Protein AF-A0A5R8WKL3-F1 (afdb_monomer)

Nearest PDB structures (foldseek):
  6grj-assembly1_B  TM=2.890E-01  e=9.545E-02  Aeromonas hydrophila
  7a0g-assembly1_DDD  TM=2.730E-01  e=3.845E-01  Serratia marcescens
  3qwe-assembly1_A-2  TM=2.988E-01  e=2.548E+00  Homo sapiens
  2efk-assembly1_A-2  TM=1.808E-01  e=1.798E+00  Homo sapiens
  2efl-assembly1_A-2  TM=2.366E-01  e=7.613E+00  Homo sapiens

Mean predicted aligned error: 14.7 Å

Foldseek 3Di:
DDDDDDDDPDCVVVVVVVVVVVVVVVVVVVVVVVVVVVVVVVVVVVVVVVVVVVVVVVLVLLQVLQVVLVVLLVVLVVVCCVPCVLLVVLLVVVLVVLVCVVVVNDDLVNQQVVLVVSCVVCVLDLVSLLSQLVSCVSVVNPVSNVVSLVVSCVNPVQLSLVLQLLSCLLVVVQVSSVVSLLVNLVPDDLAWDFLLVLLVLQCVLQFLHDLVSVVVVVVSLVVNVVVQVVVPPSLVVLLVVLLVVLLVQLVPPDFCCVVQVLLCVFFPCSVLQRSLLSSLQSLVVLLVLLCVLVVFQDDPPDDSSVSSSVSSSCSSVVDDPVSLVSVVSSQLSVLSNVVSSPSVSSVVVVVVVPPLSDRTHRNLSLLVCCQPVVVSSVHDSSSNLLSLQSCLVSSLVSLVVSLVVSVVSNDQWTWGDDPNDIDIDRALPCLVVSLVSLVVVLVVVLVVLLVPLDQPVVLLVQLVVLLVVLVVQCVVDDPSVVVSVVSNVVSVVSVVVSVVVSVVVSVVSVVVSVVSSVVRSVSSVSNSVSSNVSVVSSVVSSVSSVVSSVVSVPSHSVVSSQDHPVNVVVVD

Solvent-accessible surface area (backbone atoms only — not comparable to full-atom values): 30168 Å² total; per-residue (Å²): 137,82,89,79,85,83,79,80,81,74,58,65,66,54,53,54,50,52,51,50,50,52,51,52,49,51,50,50,56,50,49,52,57,47,50,56,49,51,51,52,50,51,50,52,52,48,54,48,49,51,51,53,48,51,52,49,53,53,50,52,52,16,51,53,41,22,56,51,21,55,52,47,33,53,53,49,52,50,48,47,47,70,78,45,41,64,55,61,51,52,41,50,46,56,55,49,50,60,52,34,58,76,73,65,76,65,51,73,65,58,45,48,54,58,24,54,49,39,39,69,78,37,74,81,48,42,64,29,32,43,46,34,19,51,40,24,52,76,69,68,35,61,70,59,17,55,55,23,42,54,51,11,44,71,62,32,46,64,64,47,36,53,51,46,22,53,50,28,45,70,70,66,37,56,67,62,15,48,52,36,44,55,52,48,63,73,71,60,44,60,70,54,33,49,68,66,55,52,59,50,49,35,39,46,48,67,22,76,46,59,73,70,54,46,52,54,49,53,54,50,49,54,52,42,51,53,57,46,59,70,46,79,70,43,60,60,53,51,38,47,51,51,45,52,50,49,53,52,52,19,68,68,46,75,75,56,43,86,81,32,52,56,40,52,74,28,25,79,52,32,70,50,47,43,51,34,47,27,49,29,48,37,32,57,54,52,39,53,51,53,48,53,29,62,74,58,47,76,82,82,84,66,57,68,63,58,54,48,51,51,50,50,47,45,66,58,64,50,76,53,81,86,48,43,67,59,50,51,54,35,50,52,26,50,36,16,44,74,47,63,13,36,53,66,63,27,48,50,60,48,59,79,45,66,73,74,79,49,70,52,34,31,54,65,58,50,34,48,41,30,55,77,39,23,81,84,58,71,39,53,41,33,31,23,36,49,30,47,22,73,41,31,67,59,52,53,52,29,49,51,50,51,52,52,50,43,62,72,66,33,64,74,51,51,38,37,51,56,99,88,45,76,50,74,40,69,59,38,87,58,48,69,62,52,53,52,53,50,51,54,50,50,51,53,51,48,53,56,57,58,67,67,60,74,75,59,56,70,37,48,51,51,17,51,54,33,32,54,51,11,53,54,34,44,73,69,54,68,86,46,29,63,54,9,55,50,30,37,53,51,14,51,51,40,35,48,54,36,49,53,50,50,54,49,51,53,48,51,52,49,52,51,51,50,52,51,47,51,51,53,52,52,50,49,52,49,28,35,52,46,41,36,50,51,53,51,52,42,52,60,36,47,57,36,46,56,57,35,51,53,55,48,73,71,45,44,60,68,76,70,66,73,70,31,64,69,52,56,62,73,74,104

Sequence (572 aa):
MSTHHISYADLSGIENKFSRLRQELNEVASDVNHIGREQSQMKSQLEQLIDDFAEFVDTDRKQKALQLAETRVGVLSQQLQTEFGYYAEIRRLAVGMLQGVDVGVLSDDTLRASTEEVMIKAPGYWLAPVLVTLAAWIRQDQTTMQRALAEALRRDDYKTTLFLVLVMRRLGRREASLQWLQRYFRHQDPRHLDREFVTLLEGIATGLFPPAARQLMQDHLSQWLNQLTEGGGFVEKQRRKWDEFMEATAGMVGPAAAAYPLLSEHATNWAELNLGYNRTHVHELLRQHFNNITSGAHDFSTSLKTQLDETLSRLVSNFDDEELPLRHEVHLNQLIVRNEGDKAAAQAQLAARDGLFDQQVDLLQLLTNALFDSELAGTTRVTQALALSVSQSWILEAHGTFTGRARQQAPAQAQLALDGWQGQSADGHNETALLDSQSSHYATIMQTELAKVAAPVGRFVGAGVLAAFGVWAAFNGGGLAMLGAVCIILAGVLGYTGWTAFTKTKQQVRDAVNERHRRAHEVLRGCLAELVDFRRDYSRRDAQAADLQQLLAHITPESFSSKTYETSRALA

Organism: NCBI:txid2025313

Secondary structure (DSSP, 8-state):
------PPP-THHHHHHHHHHHHHHHHHHHHHHHHHHHHHHHHHHHHHHHHHHHHHHHHHHHHHHHHHHHHHHHHHHHHHHHHHHHHHHHHHHHHHHHHHHHHT---HHHHHHHHHHHHHH-TT-SHHHHHHHHHHHHTT-HHHHHHHHHHHHHH-HHHHHHHHHHHHHHTT-HHHHHHHHHHHHHH-BTTBEETTHHHHHHHHHTT-S-HHHHHHHHHHHHHHHHHHHHSTTHHHHHHHHHHHHHHHHHHHS--GGGT-HHHHHHBTTHHHHHHHHHHHHHHHHHHHHHHHHHHT-----S-HHHHHHHHHHHHHHSPPTTTHHHHHHHHHHHHHHHTTT-HHHHHHHHHTTTTSS-SEE-HHHHHHHHHH-HHHHT--HHHHHHHHHHHHHHHHHHHHHHHHHHHHHS-SSEEEEETTEEEEESSSTTHHHHHHHHHHHHHHHHHHHHHHS---HHHHHHHHHHHHHHHHHHHT-STHHHHHHHHHHHHHHHHHHHHHHHHHHHHHHHHHHHHHHHHHHHHHHHHHHHHHHHHHHHHHHHHHHHHHHHHHHH--GGGGSS--HHHHTT--

Radius of gyration: 43.56 Å; Cα contacts (8 Å, |Δi|>4): 513; chains: 1; bounding box: 100×102×130 Å

Structure (mmCIF, N/CA/C/O backbone):
data_AF-A0A5R8WKL3-F1
#
_entry.id   AF-A0A5R8WKL3-F1
#
loop_
_atom_site.group_PDB
_atom_site.id
_atom_site.type_symbol
_atom_site.label_atom_id
_atom_site.label_alt_id
_atom_site.label_comp_id
_atom_site.label_asym_id
_atom_site.label_entity_id
_atom_site.label_seq_id
_atom_site.pdbx_PDB_ins_code
_atom_site.Cartn_x
_atom_site.Cartn_y
_atom_site.Cartn_z
_atom_site.occupancy
_atom_site.B_iso_or_equiv
_atom_site.auth_seq_id
_atom_site.auth_comp_id
_atom_site.auth_asym_id
_atom_site.auth_atom_id
_atom_site.pdbx_PDB_model_num
ATOM 1 N N . MET A 1 1 ? 50.623 73.199 -84.385 1.00 44.16 1 MET A N 1
ATOM 2 C CA . MET A 1 1 ? 50.303 73.730 -83.043 1.00 44.16 1 MET A CA 1
ATOM 3 C C . MET A 1 1 ? 49.036 73.059 -82.540 1.00 44.16 1 MET A C 1
ATOM 5 O O . MET A 1 1 ? 48.158 72.796 -83.347 1.00 44.16 1 MET A O 1
ATOM 9 N N . SER A 1 2 ? 48.992 72.812 -81.229 1.00 40.19 2 SER A N 1
ATOM 10 C CA . SER A 1 2 ? 47.984 72.082 -80.442 1.00 40.19 2 SER A CA 1
ATOM 11 C C . SER A 1 2 ? 48.082 70.550 -80.436 1.00 40.19 2 SER A C 1
ATOM 13 O O . SER A 1 2 ? 47.317 69.822 -81.060 1.00 40.19 2 SER A O 1
ATOM 15 N N . THR A 1 3 ? 49.073 70.084 -79.680 1.00 44.44 3 THR A N 1
ATOM 16 C CA . THR A 1 3 ? 49.049 68.856 -78.884 1.00 44.44 3 THR A CA 1
ATOM 17 C C . THR A 1 3 ? 47.972 68.961 -77.800 1.00 44.44 3 THR A C 1
ATOM 19 O O . THR A 1 3 ? 48.030 69.865 -76.972 1.00 44.44 3 THR A O 1
ATOM 22 N N . HIS A 1 4 ? 47.050 67.998 -77.733 1.00 41.75 4 HIS A N 1
ATOM 23 C CA . HIS A 1 4 ? 46.321 67.700 -76.500 1.00 41.75 4 HIS A CA 1
ATOM 24 C C . HIS A 1 4 ? 46.457 66.215 -76.162 1.00 41.75 4 HIS A C 1
ATOM 26 O O . HIS A 1 4 ? 46.106 65.334 -76.942 1.00 41.75 4 HIS A O 1
ATOM 32 N N . HIS A 1 5 ? 47.040 65.985 -74.986 1.00 43.28 5 HIS A N 1
ATOM 33 C CA . HIS A 1 5 ? 47.238 64.705 -74.326 1.00 43.28 5 HIS A CA 1
ATOM 34 C C . HIS A 1 5 ? 45.899 64.025 -74.013 1.00 43.28 5 HIS A C 1
ATOM 36 O O . HIS A 1 5 ? 45.017 64.640 -73.416 1.00 43.28 5 HIS A O 1
ATOM 42 N N . ILE A 1 6 ? 45.790 62.734 -74.327 1.00 42.84 6 ILE A N 1
ATOM 43 C CA . ILE A 1 6 ? 44.783 61.853 -73.732 1.00 42.84 6 ILE A CA 1
ATOM 44 C C . ILE A 1 6 ? 45.377 61.347 -72.412 1.00 42.84 6 ILE A C 1
ATOM 46 O O . ILE A 1 6 ? 46.384 60.640 -72.402 1.00 42.84 6 ILE A O 1
ATOM 50 N N . SER A 1 7 ? 44.789 61.786 -71.300 1.00 43.34 7 SER A N 1
ATOM 51 C CA . SER A 1 7 ? 45.107 61.337 -69.944 1.00 43.34 7 SER A CA 1
ATOM 52 C C . SER A 1 7 ? 44.708 59.866 -69.783 1.00 43.34 7 SER A C 1
ATOM 54 O O . SER A 1 7 ? 43.542 59.525 -69.985 1.00 43.34 7 SER A O 1
ATOM 56 N N . TYR A 1 8 ? 45.654 58.987 -69.442 1.00 48.50 8 TYR A N 1
ATOM 57 C CA . TYR A 1 8 ? 45.337 57.627 -69.004 1.00 48.50 8 TYR A CA 1
ATOM 58 C C . TYR A 1 8 ? 44.615 57.721 -67.656 1.00 48.50 8 TYR A C 1
ATOM 60 O O . TYR A 1 8 ? 45.155 58.265 -66.695 1.00 48.50 8 TYR A O 1
ATOM 68 N N . ALA A 1 9 ? 43.379 57.226 -67.596 1.00 51.75 9 ALA A N 1
ATOM 69 C CA . ALA A 1 9 ? 42.607 57.172 -66.364 1.00 51.75 9 ALA A CA 1
ATOM 70 C C . ALA A 1 9 ? 43.342 56.308 -65.322 1.00 51.75 9 ALA A C 1
ATOM 72 O O . ALA A 1 9 ? 43.640 55.139 -65.564 1.00 51.75 9 ALA A O 1
ATOM 73 N N . ASP A 1 10 ? 43.644 56.908 -64.174 1.00 55.19 10 ASP A N 1
ATOM 74 C CA . ASP A 1 10 ? 44.371 56.295 -63.068 1.00 55.19 10 ASP A CA 1
ATOM 75 C C . ASP A 1 10 ? 43.502 55.233 -62.361 1.00 55.19 10 ASP A C 1
ATOM 77 O O . ASP A 1 10 ? 42.650 55.530 -61.522 1.00 55.19 10 ASP A O 1
ATOM 81 N N . LEU A 1 11 ? 43.690 53.968 -62.750 1.00 56.16 11 LEU A N 1
ATOM 82 C CA . LEU A 1 11 ? 42.988 52.793 -62.214 1.00 56.16 11 LEU A CA 1
ATOM 83 C C . LEU A 1 11 ? 43.477 52.384 -60.811 1.00 56.16 11 LEU A C 1
ATOM 85 O O . LEU A 1 11 ? 42.796 51.614 -60.129 1.00 56.16 11 LEU A O 1
ATOM 89 N N . SER A 1 12 ? 44.596 52.944 -60.336 1.00 58.69 12 SER A N 1
ATOM 90 C CA . SER A 1 12 ? 45.161 52.645 -59.011 1.00 58.69 12 SER A CA 1
ATOM 91 C C . SER A 1 12 ? 44.246 53.106 -57.865 1.00 58.69 12 SER A C 1
ATOM 93 O O . SER A 1 12 ? 44.148 52.459 -56.820 1.00 58.69 12 SER A O 1
ATOM 95 N N . GLY A 1 13 ? 43.492 54.192 -58.075 1.00 63.03 13 GLY A N 1
ATOM 96 C CA . GLY A 1 13 ? 42.501 54.689 -57.121 1.00 63.03 13 GLY A CA 1
ATOM 97 C C . GLY A 1 13 ? 41.286 53.768 -56.967 1.00 63.03 13 GLY A C 1
ATOM 98 O O . GLY A 1 13 ? 40.692 53.717 -55.890 1.00 63.03 13 GLY A O 1
ATOM 99 N N . ILE A 1 14 ? 40.927 53.017 -58.013 1.00 58.91 14 ILE A N 1
ATOM 100 C CA . ILE A 1 14 ? 39.827 52.041 -57.980 1.00 58.91 14 ILE A CA 1
ATOM 101 C C . ILE A 1 14 ? 40.294 50.750 -57.309 1.00 58.91 14 ILE A C 1
ATOM 103 O O . ILE A 1 14 ? 39.580 50.226 -56.462 1.00 58.91 14 ILE A O 1
ATOM 107 N N . GLU A 1 15 ? 41.505 50.282 -57.603 1.00 64.38 15 GLU A N 1
ATOM 108 C CA . GLU A 1 15 ? 42.083 49.081 -56.990 1.00 64.38 15 GLU A CA 1
ATOM 109 C C . GLU A 1 15 ? 42.310 49.253 -55.481 1.00 64.38 15 GLU A C 1
ATOM 111 O O . GLU A 1 15 ? 41.952 48.382 -54.688 1.00 64.38 15 GLU A O 1
ATOM 116 N N . ASN A 1 16 ? 42.762 50.437 -55.056 1.00 67.56 16 ASN A N 1
ATOM 117 C CA . ASN A 1 16 ? 42.865 50.786 -53.640 1.00 67.56 16 ASN A CA 1
ATOM 118 C C . ASN A 1 16 ? 41.496 50.864 -52.946 1.00 67.56 16 ASN A C 1
ATOM 120 O O . ASN A 1 16 ? 41.375 50.460 -51.790 1.00 67.56 16 ASN A O 1
ATOM 124 N N . LYS A 1 17 ? 40.449 51.342 -53.633 1.00 71.25 17 LYS A N 1
ATOM 125 C CA . LYS A 1 17 ? 39.075 51.327 -53.101 1.00 71.25 17 LYS A CA 1
ATOM 126 C C . LYS A 1 17 ? 38.495 49.913 -53.046 1.00 71.25 17 LYS A C 1
ATOM 128 O O . LYS A 1 17 ? 37.813 49.599 -52.082 1.00 71.25 17 LYS A O 1
ATOM 133 N N . PHE A 1 18 ? 38.796 49.053 -54.020 1.00 69.19 18 PHE A N 1
ATOM 134 C CA . PHE A 1 18 ? 38.347 47.656 -54.062 1.00 69.19 18 PHE A CA 1
ATOM 135 C C . PHE A 1 18 ? 39.051 46.787 -53.010 1.00 69.19 18 PHE A C 1
ATOM 137 O O . PHE A 1 18 ? 38.436 45.907 -52.414 1.00 69.19 18 PHE A O 1
ATOM 144 N N . SER A 1 19 ? 40.333 47.061 -52.758 1.00 70.69 19 SER A N 1
ATOM 145 C CA . SER A 1 19 ? 41.117 46.479 -51.667 1.00 70.69 19 SER A CA 1
ATOM 146 C C . SER A 1 19 ? 40.539 46.861 -50.300 1.00 70.69 19 SER A C 1
ATOM 148 O O . SER A 1 19 ? 40.251 45.976 -49.496 1.00 70.69 19 SER A O 1
ATOM 150 N N . ARG A 1 20 ? 40.248 48.154 -50.079 1.00 72.06 20 ARG A N 1
ATOM 151 C CA . ARG A 1 20 ? 39.580 48.625 -48.852 1.00 72.06 20 ARG A CA 1
ATOM 152 C C . ARG A 1 20 ? 38.184 48.035 -48.687 1.00 72.06 20 ARG A C 1
ATOM 154 O O . ARG A 1 20 ? 37.882 47.537 -47.618 1.00 72.06 20 ARG A O 1
ATOM 161 N N . LEU A 1 21 ? 37.386 47.978 -49.754 1.00 70.50 21 LEU A N 1
ATOM 162 C CA . LEU A 1 21 ? 36.070 47.328 -49.738 1.00 70.50 21 LEU A CA 1
ATOM 163 C C . LEU A 1 21 ? 36.157 45.836 -49.411 1.00 70.50 21 LEU A C 1
ATOM 165 O O . LEU A 1 21 ? 35.306 45.324 -48.698 1.00 70.50 21 LEU A O 1
ATOM 169 N N . ARG A 1 22 ? 37.172 45.117 -49.906 1.00 70.25 22 ARG A N 1
ATOM 170 C CA . ARG A 1 22 ? 37.398 43.712 -49.528 1.00 70.25 22 ARG A CA 1
ATOM 171 C C . ARG A 1 22 ? 37.799 43.566 -48.068 1.00 70.25 22 ARG A C 1
ATOM 173 O O . ARG A 1 22 ? 37.386 42.602 -47.435 1.00 70.25 22 ARG A O 1
ATOM 180 N N . GLN A 1 23 ? 38.601 44.489 -47.550 1.00 76.38 23 GLN A N 1
ATOM 181 C CA . GLN A 1 23 ? 38.994 44.488 -46.149 1.00 76.38 23 GLN A CA 1
ATOM 182 C C . GLN A 1 23 ? 37.794 44.794 -45.241 1.00 76.38 23 GLN A C 1
ATOM 184 O O . GLN A 1 23 ? 37.519 44.008 -44.342 1.00 76.38 23 GLN A O 1
ATOM 189 N N . GLU A 1 24 ? 37.010 45.824 -45.563 1.00 73.75 24 GLU A N 1
ATOM 190 C CA . GLU A 1 24 ? 35.757 46.165 -44.877 1.00 73.75 24 GLU A CA 1
ATOM 191 C C . GLU A 1 24 ? 34.726 45.026 -44.976 1.00 73.75 24 GLU A C 1
ATOM 193 O O . GLU A 1 24 ? 34.079 44.695 -43.992 1.00 73.75 24 GLU A O 1
ATOM 198 N N . LEU A 1 25 ? 34.600 44.350 -46.126 1.00 69.94 25 LEU A N 1
ATOM 199 C CA . LEU A 1 25 ? 33.713 43.186 -46.273 1.00 69.94 25 LEU A CA 1
ATOM 200 C C . LEU A 1 25 ? 34.174 41.977 -45.452 1.00 69.94 25 LEU A C 1
ATOM 202 O O . LEU A 1 25 ? 33.335 41.239 -44.940 1.00 69.94 25 LEU A O 1
ATOM 206 N N . ASN A 1 26 ? 35.484 41.759 -45.319 1.00 73.25 26 ASN A N 1
ATOM 207 C CA . ASN A 1 26 ? 36.026 40.695 -44.474 1.00 73.25 26 ASN A CA 1
ATOM 208 C C . ASN A 1 26 ? 35.856 41.014 -42.980 1.00 73.25 26 ASN A C 1
ATOM 210 O O . ASN A 1 26 ? 35.572 40.107 -42.200 1.00 73.25 26 ASN A O 1
ATOM 214 N N . GLU A 1 27 ? 35.984 42.284 -42.593 1.00 75.88 27 GLU A N 1
ATOM 215 C CA . GLU A 1 27 ? 35.685 42.767 -41.239 1.00 75.88 27 GLU A CA 1
ATOM 216 C C . GLU A 1 27 ? 34.190 42.607 -40.927 1.00 75.88 27 GLU A C 1
ATOM 218 O O . GLU A 1 27 ? 33.845 41.959 -39.945 1.00 75.88 27 GLU A O 1
ATOM 223 N N . VAL A 1 28 ? 33.295 43.014 -41.833 1.00 72.50 28 VAL A N 1
ATOM 224 C CA . VAL A 1 28 ? 31.843 42.804 -41.693 1.00 72.50 28 VAL A CA 1
ATOM 225 C C . VAL A 1 28 ? 31.482 41.314 -41.632 1.00 72.50 28 VAL A C 1
ATOM 227 O O . VAL A 1 28 ? 30.642 40.917 -40.829 1.00 72.50 28 VAL A O 1
ATOM 230 N N . ALA A 1 29 ? 32.112 40.451 -42.435 1.00 67.19 29 ALA A N 1
ATOM 231 C CA . ALA A 1 29 ? 31.884 39.005 -42.365 1.00 67.19 29 ALA A CA 1
ATOM 232 C C . ALA A 1 29 ? 32.370 38.401 -41.033 1.00 67.19 29 ALA A C 1
ATOM 234 O O . ALA A 1 29 ? 31.755 37.469 -40.508 1.00 67.19 29 ALA A O 1
ATOM 235 N N . SER A 1 30 ? 33.460 38.928 -40.472 1.00 71.94 30 SER A N 1
ATOM 236 C CA . SER A 1 30 ? 33.944 38.563 -39.139 1.00 71.94 30 SER A CA 1
ATOM 237 C C . SER A 1 30 ? 32.972 39.020 -38.048 1.00 71.94 30 SER A C 1
ATOM 239 O O . SER A 1 30 ? 32.617 38.217 -37.182 1.00 71.94 30 SER A O 1
ATOM 241 N N . ASP A 1 31 ? 32.473 40.252 -38.134 1.00 75.12 31 ASP A N 1
ATOM 242 C CA . ASP A 1 31 ? 31.515 40.827 -37.187 1.00 75.12 31 ASP A CA 1
ATOM 243 C C . ASP A 1 31 ? 30.173 40.088 -37.220 1.00 75.12 31 ASP A C 1
ATOM 245 O O . ASP A 1 31 ? 29.624 39.757 -36.174 1.00 75.12 31 ASP A O 1
ATOM 249 N N . VAL A 1 32 ? 29.677 39.704 -38.401 1.00 77.69 32 VAL A N 1
ATOM 250 C CA . VAL A 1 32 ? 28.456 38.886 -38.537 1.00 77.69 32 VAL A CA 1
ATOM 251 C C . VAL A 1 32 ? 28.631 37.502 -37.899 1.00 77.69 32 VAL A C 1
ATOM 253 O O . VAL A 1 32 ? 27.734 37.022 -37.205 1.00 77.69 32 VAL A O 1
ATOM 256 N N . ASN A 1 33 ? 29.793 36.862 -38.065 1.00 73.75 33 ASN A N 1
ATOM 257 C CA . ASN A 1 33 ? 30.099 35.588 -37.403 1.00 73.75 33 ASN A CA 1
ATOM 258 C C . ASN A 1 33 ? 30.301 35.734 -35.885 1.00 73.75 33 ASN A C 1
ATOM 260 O O . ASN A 1 33 ? 30.135 34.766 -35.138 1.00 73.75 33 ASN A O 1
ATOM 264 N N . HIS A 1 34 ? 30.712 36.911 -35.416 1.00 79.69 34 HIS A N 1
ATOM 265 C CA . HIS A 1 34 ? 30.802 37.223 -33.994 1.00 79.69 34 HIS A CA 1
ATOM 266 C C . HIS A 1 34 ? 29.406 37.428 -33.395 1.00 79.69 34 HIS A C 1
ATOM 268 O O . HIS A 1 34 ? 29.074 36.743 -32.432 1.00 79.69 34 HIS A O 1
ATOM 274 N N . ILE A 1 35 ? 28.559 38.229 -34.047 1.00 78.81 35 ILE A N 1
ATOM 275 C CA . ILE A 1 35 ? 27.156 38.462 -33.674 1.00 78.81 35 ILE A CA 1
ATOM 276 C C . ILE A 1 35 ? 26.363 37.150 -33.666 1.00 78.81 35 ILE A C 1
ATOM 278 O O . ILE A 1 35 ? 25.615 36.894 -32.728 1.00 78.81 35 ILE A O 1
ATOM 282 N N . GLY A 1 36 ? 26.551 36.272 -34.658 1.00 78.69 36 GLY A N 1
ATOM 283 C CA . GLY A 1 36 ? 25.887 34.963 -34.681 1.00 78.69 36 GLY A CA 1
ATOM 284 C C . GLY A 1 36 ? 26.278 34.065 -33.498 1.00 78.69 36 GLY A C 1
ATOM 285 O O . GLY A 1 36 ? 25.437 33.350 -32.951 1.00 78.69 36 GLY A O 1
ATOM 286 N N . ARG A 1 37 ? 27.541 34.136 -33.051 1.00 79.50 37 ARG A N 1
ATOM 287 C CA . ARG A 1 37 ? 28.021 33.418 -31.858 1.00 79.50 37 ARG A CA 1
ATOM 288 C C . ARG A 1 37 ? 27.485 34.032 -30.567 1.00 79.50 37 ARG A C 1
ATOM 290 O O . ARG A 1 37 ? 27.014 33.285 -29.715 1.00 79.50 37 ARG A O 1
ATOM 297 N N . GLU A 1 38 ? 27.489 35.357 -30.445 1.00 83.69 38 GLU A N 1
ATOM 298 C CA . GLU A 1 38 ? 26.907 36.063 -29.296 1.00 83.69 38 GLU A CA 1
ATOM 299 C C . GLU A 1 38 ? 25.398 35.827 -29.182 1.00 83.69 38 GLU A C 1
ATOM 301 O O . GLU A 1 38 ? 24.897 35.579 -28.090 1.00 83.69 38 GLU A O 1
ATOM 306 N N . GLN A 1 39 ? 24.671 35.808 -30.302 1.00 82.12 39 GLN A N 1
ATOM 307 C CA . GLN A 1 39 ? 23.241 35.502 -30.329 1.00 82.12 39 GLN A CA 1
ATOM 308 C C . GLN A 1 39 ? 22.963 34.061 -29.880 1.00 82.12 39 GLN A C 1
ATOM 310 O O . GLN A 1 39 ? 22.042 33.827 -29.099 1.00 82.12 39 GLN A O 1
ATOM 315 N N . SER A 1 40 ? 23.761 33.089 -30.338 1.00 81.44 40 SER A N 1
ATOM 316 C CA . SER A 1 40 ? 23.637 31.696 -29.892 1.00 81.44 40 SER A CA 1
ATOM 317 C C . SER A 1 40 ? 23.958 31.543 -28.403 1.00 81.44 40 SER A C 1
ATOM 319 O O . SER A 1 40 ? 23.277 30.793 -27.705 1.00 81.44 40 SER A O 1
ATOM 321 N N . GLN A 1 41 ? 24.972 32.257 -27.910 1.00 88.62 41 GLN A N 1
ATOM 322 C CA . GLN A 1 41 ? 25.343 32.267 -26.498 1.00 88.62 41 GLN A CA 1
ATOM 323 C C . GLN A 1 41 ? 24.251 32.914 -25.640 1.00 88.62 41 GLN A C 1
ATOM 325 O O . GLN A 1 41 ? 23.872 32.353 -24.619 1.00 88.62 41 GLN A O 1
ATOM 330 N N . MET A 1 42 ? 23.688 34.038 -26.083 1.00 84.25 42 MET A N 1
ATOM 331 C CA . MET A 1 42 ? 22.580 34.715 -25.411 1.00 84.25 42 MET A CA 1
ATOM 332 C C . MET A 1 42 ? 21.324 33.842 -25.378 1.00 84.25 42 MET A C 1
ATOM 334 O O . MET A 1 42 ? 20.651 33.792 -24.354 1.00 84.25 42 MET A O 1
ATOM 338 N N . LYS A 1 43 ? 21.023 33.110 -26.461 1.00 85.12 43 LYS A N 1
ATOM 339 C CA . LYS A 1 43 ? 19.910 32.151 -26.483 1.00 85.12 43 LYS A CA 1
ATOM 340 C C . LYS A 1 43 ? 20.115 31.039 -25.455 1.00 85.12 43 LYS A C 1
ATOM 342 O O . LYS A 1 43 ? 19.201 30.762 -24.692 1.00 85.12 43 LYS A O 1
ATOM 347 N N . SER A 1 44 ? 21.314 30.459 -25.400 1.00 90.44 44 SER A N 1
ATOM 348 C CA . SER A 1 44 ? 21.651 29.424 -24.417 1.00 90.44 44 SER A CA 1
ATOM 349 C C . SER A 1 44 ? 21.602 29.952 -22.979 1.00 90.44 44 SER A C 1
ATOM 351 O O . SER A 1 44 ? 21.080 29.272 -22.104 1.00 90.44 44 SER A O 1
ATOM 353 N N . GLN A 1 45 ? 22.080 31.175 -22.733 1.00 89.94 45 GLN A N 1
ATOM 354 C CA . GLN A 1 45 ? 21.988 31.827 -21.422 1.00 89.94 45 GLN A CA 1
ATOM 355 C C . GLN A 1 45 ? 20.542 32.143 -21.030 1.00 89.94 45 GLN A C 1
ATOM 357 O O . GLN A 1 45 ? 20.203 32.071 -19.855 1.00 89.94 45 GLN A O 1
ATOM 362 N N . LEU A 1 46 ? 19.687 32.492 -21.995 1.00 87.31 46 LEU A N 1
ATOM 363 C CA . LEU A 1 46 ? 18.268 32.731 -21.754 1.00 87.31 46 LEU A CA 1
ATOM 364 C C . LEU A 1 46 ? 17.521 31.426 -21.459 1.00 87.31 46 LEU A C 1
ATOM 366 O O . LEU A 1 46 ? 16.701 31.410 -20.552 1.00 87.31 46 LEU A O 1
ATOM 370 N N . GLU A 1 47 ? 17.815 30.349 -22.191 1.00 90.94 47 GLU A N 1
ATOM 371 C CA . GLU A 1 47 ? 17.294 29.004 -21.905 1.00 90.94 47 GLU A CA 1
ATOM 372 C C . GLU A 1 47 ? 17.705 28.563 -20.492 1.00 90.94 47 GLU A C 1
ATOM 374 O O . GLU A 1 47 ? 16.843 28.211 -19.695 1.00 90.94 47 GLU A O 1
ATOM 379 N N . GLN A 1 48 ? 18.981 28.730 -20.132 1.00 92.94 48 GLN A N 1
ATOM 380 C CA . GLN A 1 48 ? 19.468 28.436 -18.783 1.00 92.94 48 GLN A CA 1
ATOM 381 C C . GLN A 1 48 ? 18.794 29.306 -17.709 1.00 92.94 48 GLN A C 1
ATOM 383 O O . GLN A 1 48 ? 18.402 28.799 -16.668 1.00 92.94 48 GLN A O 1
ATOM 388 N N . LEU A 1 49 ? 18.604 30.606 -17.958 1.00 93.31 49 LEU A N 1
ATOM 389 C CA . LEU A 1 49 ? 17.918 31.493 -17.014 1.00 93.31 49 LEU A CA 1
ATOM 390 C C . LEU A 1 49 ? 16.442 31.110 -16.826 1.00 93.31 49 LEU A C 1
ATOM 392 O O . LEU A 1 49 ? 15.906 31.273 -15.731 1.00 93.31 49 LEU A O 1
ATOM 396 N N . ILE A 1 50 ? 15.773 30.644 -17.885 1.00 90.50 50 ILE A N 1
ATOM 397 C CA . ILE A 1 50 ? 14.396 30.143 -17.805 1.00 90.50 50 ILE A CA 1
ATOM 398 C C . ILE A 1 50 ? 14.348 28.897 -16.917 1.00 90.50 50 ILE A C 1
ATOM 400 O O . ILE A 1 50 ? 13.470 28.823 -16.056 1.00 90.50 50 ILE A O 1
ATOM 404 N N . ASP A 1 51 ? 15.29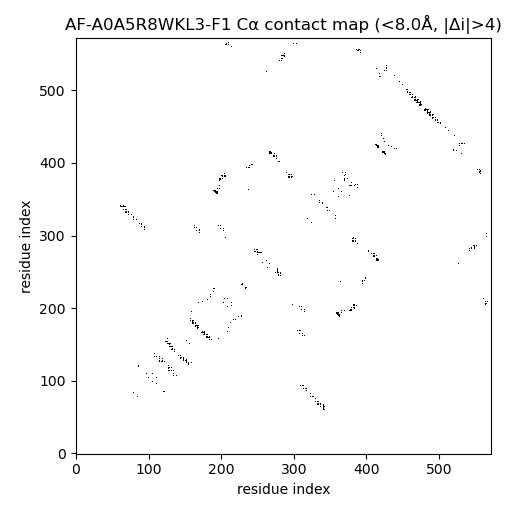5 27.974 -17.088 1.00 91.56 51 ASP A N 1
ATOM 405 C CA . ASP A 1 51 ? 15.395 26.758 -16.277 1.00 91.56 51 ASP A CA 1
ATOM 406 C C . ASP A 1 51 ? 15.703 27.091 -14.804 1.00 91.56 51 ASP A C 1
ATOM 408 O O . ASP A 1 51 ? 14.961 26.670 -13.915 1.00 91.56 51 ASP A O 1
ATOM 412 N N . ASP A 1 52 ? 16.701 27.944 -14.544 1.00 91.50 52 ASP A N 1
ATOM 413 C CA . ASP A 1 52 ? 17.072 28.402 -13.195 1.00 91.50 52 ASP A CA 1
ATOM 414 C C . ASP A 1 52 ? 15.903 29.129 -12.504 1.00 91.50 52 ASP A C 1
ATOM 416 O O . ASP A 1 52 ? 15.649 28.959 -11.308 1.00 91.50 52 ASP A O 1
ATOM 420 N N . PHE A 1 53 ? 15.156 29.954 -13.247 1.00 92.19 53 PHE A N 1
ATOM 421 C CA . PHE A 1 53 ? 13.985 30.647 -12.714 1.00 92.19 53 PHE A CA 1
ATOM 422 C C . PHE A 1 53 ? 12.834 29.679 -12.423 1.00 92.19 53 PHE A C 1
ATOM 424 O O . PHE A 1 53 ? 12.162 29.828 -11.402 1.00 92.19 53 PHE A O 1
ATOM 431 N N . ALA A 1 54 ? 12.603 28.684 -13.283 1.00 90.25 54 ALA A N 1
ATOM 432 C CA . ALA A 1 54 ? 11.600 27.651 -13.045 1.00 90.25 54 ALA A CA 1
ATOM 433 C C . ALA A 1 54 ? 11.931 26.831 -11.786 1.00 90.25 54 ALA A C 1
ATOM 435 O O . ALA A 1 54 ? 11.045 26.615 -10.955 1.00 90.25 54 ALA A O 1
ATOM 436 N N . GLU A 1 55 ? 13.200 26.457 -11.599 1.00 93.06 55 GLU A N 1
ATOM 437 C CA . GLU A 1 55 ? 13.686 25.767 -10.398 1.00 93.06 55 GLU A CA 1
ATOM 438 C C . GLU A 1 55 ? 13.556 26.639 -9.140 1.00 93.06 55 GLU A C 1
ATOM 440 O O . GLU A 1 55 ? 13.073 26.176 -8.100 1.00 93.06 55 GLU A O 1
ATOM 445 N N . PHE A 1 56 ? 13.913 27.925 -9.228 1.00 93.69 56 PHE A N 1
ATOM 446 C CA . PHE A 1 56 ? 13.747 28.871 -8.124 1.00 93.69 56 PHE A CA 1
ATOM 447 C C . PHE A 1 56 ? 12.276 29.028 -7.718 1.00 93.69 56 PHE A C 1
ATOM 449 O O . PHE A 1 56 ? 11.957 28.985 -6.529 1.00 93.69 56 PHE A O 1
ATOM 456 N N . VAL A 1 57 ? 11.367 29.186 -8.688 1.00 93.75 57 VAL A N 1
ATOM 457 C CA . VAL A 1 57 ? 9.925 29.316 -8.428 1.00 93.75 57 VAL A CA 1
ATOM 458 C C . VAL A 1 57 ? 9.358 28.044 -7.793 1.00 93.75 57 VAL A C 1
ATOM 460 O O . VAL A 1 57 ? 8.552 28.145 -6.864 1.00 93.75 57 VAL A O 1
ATOM 463 N N . ASP A 1 58 ? 9.770 26.858 -8.251 1.00 90.94 58 ASP A N 1
ATOM 464 C CA . ASP A 1 58 ? 9.346 25.588 -7.650 1.00 90.94 58 ASP A CA 1
ATOM 465 C C . ASP A 1 58 ? 9.859 25.448 -6.207 1.00 90.94 58 ASP A C 1
ATOM 467 O O . ASP A 1 58 ? 9.088 25.132 -5.294 1.00 90.94 58 ASP A O 1
ATOM 471 N N . THR A 1 59 ? 11.127 25.791 -5.971 1.00 91.88 59 THR A N 1
ATOM 472 C CA . THR A 1 59 ? 11.751 25.748 -4.642 1.00 91.88 59 THR A CA 1
ATOM 473 C C . THR A 1 59 ? 11.101 26.733 -3.669 1.00 91.88 59 THR A C 1
ATOM 475 O O . THR A 1 59 ? 10.728 26.343 -2.563 1.00 91.88 59 THR A O 1
ATOM 478 N N . ASP A 1 60 ? 10.892 27.993 -4.066 1.00 92.62 60 ASP A N 1
ATOM 479 C CA . ASP A 1 60 ? 10.212 29.005 -3.240 1.00 92.62 60 ASP A CA 1
ATOM 480 C C . ASP A 1 60 ? 8.768 28.587 -2.924 1.00 92.62 60 ASP A C 1
ATOM 482 O O . ASP A 1 60 ? 8.307 28.699 -1.781 1.00 92.62 60 ASP A O 1
ATOM 486 N N . ARG A 1 61 ? 8.054 28.023 -3.907 1.00 93.44 61 ARG A N 1
ATOM 487 C CA . ARG A 1 61 ? 6.703 27.488 -3.704 1.00 93.44 61 ARG A CA 1
ATOM 488 C C . ARG A 1 61 ? 6.694 26.350 -2.682 1.00 93.44 61 ARG A C 1
ATOM 490 O O . ARG A 1 61 ? 5.818 26.351 -1.809 1.00 93.44 61 ARG A O 1
ATOM 497 N N . LYS A 1 62 ? 7.631 25.400 -2.774 1.00 93.19 62 LYS A N 1
ATOM 498 C CA . LYS A 1 62 ? 7.782 24.283 -1.826 1.00 93.19 62 LYS A CA 1
ATOM 499 C C . LYS A 1 62 ? 8.155 24.782 -0.429 1.00 93.19 62 LYS A C 1
ATOM 501 O O . LYS A 1 62 ? 7.479 24.440 0.536 1.00 93.19 62 LYS A O 1
ATOM 506 N N . GLN A 1 63 ? 9.115 25.695 -0.303 1.00 93.81 63 GLN A N 1
ATOM 507 C CA . GLN A 1 63 ? 9.498 26.273 0.992 1.00 93.81 63 GLN A CA 1
ATOM 508 C C . GLN A 1 63 ? 8.345 27.024 1.674 1.00 93.81 63 GLN A C 1
ATOM 510 O O . GLN A 1 63 ? 8.090 26.827 2.863 1.00 93.81 63 GLN A O 1
ATOM 515 N N . LYS A 1 64 ? 7.581 27.837 0.931 1.00 94.38 64 LYS A N 1
ATOM 516 C CA . LYS A 1 64 ? 6.376 28.499 1.465 1.00 94.38 64 LYS A CA 1
ATOM 517 C C . LYS A 1 64 ? 5.306 27.495 1.882 1.00 94.38 64 LYS A C 1
ATOM 519 O O . LYS A 1 64 ? 4.632 27.689 2.894 1.00 94.38 64 LYS A O 1
ATOM 524 N N . ALA A 1 65 ? 5.129 26.426 1.104 1.00 92.38 65 ALA A N 1
ATOM 525 C CA . ALA A 1 65 ? 4.212 25.345 1.440 1.00 92.38 65 ALA A CA 1
ATOM 526 C C . ALA A 1 65 ? 4.616 24.633 2.736 1.00 92.38 65 ALA A C 1
ATOM 528 O O . ALA A 1 65 ? 3.745 24.394 3.570 1.00 92.38 65 ALA A O 1
ATOM 529 N N . LEU A 1 66 ? 5.910 24.358 2.913 1.00 94.62 66 LEU A N 1
ATOM 530 C CA . LEU A 1 66 ? 6.486 23.756 4.111 1.00 94.62 66 LEU A CA 1
ATOM 531 C C . LEU A 1 66 ? 6.236 24.630 5.349 1.00 94.62 66 LEU A C 1
ATOM 533 O O . LEU A 1 66 ? 5.609 24.167 6.297 1.00 94.62 66 LEU A O 1
ATOM 537 N N . GLN A 1 67 ? 6.607 25.915 5.305 1.00 94.31 67 GLN A N 1
ATOM 538 C CA . GLN A 1 67 ? 6.413 26.847 6.429 1.00 94.31 67 GLN A CA 1
ATOM 539 C C . GLN A 1 67 ? 4.936 26.991 6.834 1.00 94.31 67 GLN A C 1
ATOM 541 O O . GLN A 1 67 ? 4.588 26.998 8.021 1.00 94.31 67 GLN A O 1
ATOM 546 N N . LEU A 1 68 ? 4.038 27.091 5.845 1.00 95.19 68 LEU A N 1
ATOM 547 C CA . LEU A 1 68 ? 2.599 27.143 6.100 1.00 95.19 68 LEU A CA 1
ATOM 548 C C . LEU A 1 68 ? 2.098 25.839 6.733 1.00 95.19 68 LEU A C 1
ATOM 550 O O . LEU A 1 68 ? 1.274 25.891 7.646 1.00 95.19 68 LEU A O 1
ATOM 554 N N . ALA A 1 69 ? 2.573 24.688 6.252 1.00 94.44 69 ALA A N 1
ATOM 555 C CA . ALA A 1 69 ? 2.179 23.384 6.768 1.00 94.44 69 ALA A CA 1
ATOM 556 C C . ALA A 1 69 ? 2.646 23.184 8.217 1.00 94.44 69 ALA A C 1
ATOM 558 O O . ALA A 1 69 ? 1.832 22.798 9.050 1.00 94.44 69 ALA A O 1
ATOM 559 N N . GLU A 1 70 ? 3.892 23.530 8.554 1.00 92.81 70 GLU A N 1
ATOM 560 C CA . GLU A 1 70 ? 4.403 23.493 9.935 1.00 92.81 70 GLU A CA 1
ATOM 561 C C . GLU A 1 70 ? 3.551 24.354 10.878 1.00 92.81 70 GLU A C 1
ATOM 563 O O . GLU A 1 70 ? 3.123 23.899 11.942 1.00 92.81 70 GLU A O 1
ATOM 568 N N . THR A 1 71 ? 3.221 25.577 10.448 1.00 95.56 71 THR A N 1
ATOM 569 C CA . THR A 1 71 ? 2.354 26.484 11.214 1.00 95.56 71 THR A CA 1
ATOM 570 C C . THR A 1 71 ? 0.957 25.888 11.403 1.00 95.56 71 THR A C 1
ATOM 572 O O . THR A 1 71 ? 0.424 25.884 12.515 1.00 95.56 71 THR A O 1
ATOM 575 N N . ARG A 1 72 ? 0.358 25.348 10.333 1.00 93.06 72 ARG A N 1
ATOM 576 C CA . ARG A 1 72 ? -0.970 24.721 10.382 1.00 93.06 72 ARG A CA 1
ATOM 577 C C . ARG A 1 72 ? -1.000 23.499 11.286 1.00 93.06 72 ARG A C 1
ATOM 579 O O . ARG A 1 72 ? -1.957 23.363 12.039 1.00 93.06 72 ARG A O 1
ATOM 586 N N . VAL A 1 73 ? 0.030 22.649 11.266 1.00 92.00 73 VAL A N 1
ATOM 587 C CA . VAL A 1 73 ? 0.132 21.505 12.187 1.00 92.00 73 VAL A CA 1
ATOM 588 C C . VAL A 1 73 ? 0.057 21.984 13.636 1.00 92.00 73 VAL A C 1
ATOM 590 O O . VAL A 1 73 ? -0.705 21.413 14.415 1.00 92.00 73 VAL A O 1
ATOM 593 N N . GLY A 1 74 ? 0.781 23.050 13.992 1.00 90.69 74 GLY A N 1
ATOM 594 C CA . GLY A 1 74 ? 0.735 23.631 15.337 1.00 90.69 74 GLY A CA 1
ATOM 595 C C . GLY A 1 74 ? -0.654 24.153 15.717 1.00 90.69 74 GLY A C 1
ATOM 596 O O . GLY A 1 74 ? -1.197 23.762 16.751 1.00 90.69 74 GLY A O 1
ATOM 597 N N . VAL A 1 75 ? -1.255 24.985 14.859 1.00 94.62 75 VAL A N 1
ATOM 598 C CA . VAL A 1 75 ? -2.578 25.593 15.103 1.00 94.62 75 VAL A CA 1
ATOM 599 C C . VAL A 1 75 ? -3.676 24.535 15.217 1.00 94.62 75 VAL A C 1
ATOM 601 O O . VAL A 1 75 ? -4.431 24.540 16.187 1.00 94.62 75 VAL A O 1
ATOM 604 N N . LEU A 1 76 ? -3.743 23.597 14.269 1.00 92.25 76 LEU A N 1
ATOM 605 C CA . LEU A 1 76 ? -4.755 22.538 14.263 1.00 92.25 76 LEU A CA 1
ATOM 606 C C . LEU A 1 76 ? -4.585 21.585 15.455 1.00 92.25 76 LEU A C 1
ATOM 608 O O . LEU A 1 76 ? -5.573 21.141 16.036 1.00 92.25 76 LEU A O 1
ATOM 612 N N . SER A 1 77 ? -3.346 21.308 15.877 1.00 86.75 77 SER A N 1
ATOM 613 C CA . SER A 1 77 ? -3.091 20.505 17.082 1.00 86.75 77 SER A CA 1
ATOM 614 C C . SER A 1 77 ? -3.560 21.216 18.354 1.00 86.75 77 SER A C 1
ATOM 616 O O . SER A 1 77 ? -4.133 20.580 19.239 1.00 86.75 77 SER A O 1
ATOM 618 N N . GLN A 1 78 ? -3.361 22.534 18.449 1.00 91.81 78 GLN A N 1
ATOM 619 C CA . GLN A 1 78 ? -3.883 23.329 19.561 1.00 91.81 78 GLN A CA 1
ATOM 620 C C . GLN A 1 78 ? -5.417 23.369 19.551 1.00 91.81 78 GLN A C 1
ATOM 622 O O . GLN A 1 78 ? -6.038 23.248 20.609 1.00 91.81 78 GLN A O 1
ATOM 627 N N . GLN A 1 79 ? -6.029 23.505 18.374 1.00 91.25 79 GLN A N 1
ATOM 628 C CA . GLN A 1 79 ? -7.482 23.467 18.224 1.00 91.25 79 GLN A CA 1
ATOM 629 C C . GLN A 1 79 ? -8.052 22.120 18.686 1.00 91.25 79 GLN A C 1
ATOM 631 O O . GLN A 1 79 ? -8.940 22.104 19.534 1.00 91.25 79 GLN A O 1
ATOM 636 N N . LEU A 1 80 ? -7.459 21.002 18.249 1.00 85.69 80 LEU A N 1
ATOM 637 C CA . LEU A 1 80 ? -7.806 19.659 18.727 1.00 85.69 80 LEU A CA 1
ATOM 638 C C . LEU A 1 80 ? -7.725 19.549 20.254 1.00 85.69 80 LEU A C 1
ATOM 640 O O . LEU A 1 80 ? -8.641 19.033 20.888 1.00 85.69 80 LEU A O 1
ATOM 644 N N . GLN A 1 81 ? -6.653 20.060 20.865 1.00 87.06 81 GLN A N 1
ATOM 645 C CA . GLN A 1 81 ? -6.505 20.043 22.322 1.00 87.06 81 GLN A CA 1
ATOM 646 C C . GLN A 1 81 ? -7.554 20.909 23.037 1.00 87.06 81 GLN A C 1
ATOM 648 O O . GLN A 1 81 ? -7.970 20.571 24.143 1.00 87.06 81 GLN A O 1
ATOM 653 N N . THR A 1 82 ? -7.968 22.019 22.429 1.00 88.69 82 THR A N 1
ATOM 654 C CA . THR A 1 82 ? -8.944 22.946 23.018 1.00 88.69 82 THR A CA 1
ATOM 655 C C . THR A 1 82 ? -10.358 22.378 22.949 1.00 88.69 82 THR A C 1
ATOM 657 O O . THR A 1 82 ? -11.080 22.422 23.941 1.00 88.69 82 THR A O 1
ATOM 660 N N . GLU A 1 83 ? -10.744 21.825 21.799 1.00 86.06 83 GLU A N 1
ATOM 661 C CA . GLU A 1 83 ? -12.095 21.309 21.561 1.00 86.06 83 GLU A CA 1
ATOM 662 C C . GLU A 1 83 ? -12.292 19.908 22.162 1.00 86.06 83 GL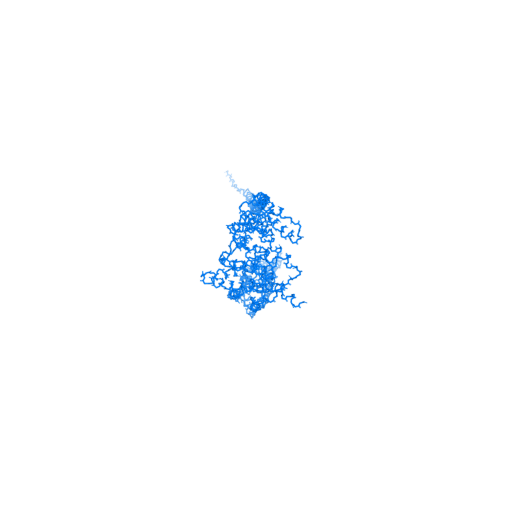U A C 1
ATOM 664 O O . GLU A 1 83 ? -13.324 19.637 22.772 1.00 86.06 83 GLU A O 1
ATOM 669 N N . PHE A 1 84 ? -11.277 19.039 22.079 1.00 85.44 84 PHE A N 1
ATOM 670 C CA . PHE A 1 84 ? -11.393 17.611 22.410 1.00 85.44 84 PHE A CA 1
ATOM 671 C C . PHE A 1 84 ? -10.452 17.150 23.534 1.00 85.44 84 PHE A C 1
ATOM 673 O O . PHE A 1 84 ? -10.371 15.959 23.845 1.00 85.44 84 PHE A O 1
ATOM 680 N N . GLY A 1 85 ? -9.755 18.070 24.211 1.00 83.94 85 GLY A N 1
ATOM 681 C CA . GLY A 1 85 ? -8.851 17.735 25.321 1.00 83.94 85 GLY A CA 1
ATOM 682 C C . GLY A 1 85 ? -9.536 16.972 26.463 1.00 83.94 85 GLY A C 1
ATOM 683 O O . GLY A 1 85 ? -8.932 16.075 27.058 1.00 83.94 85 GLY A O 1
ATOM 684 N N . TYR A 1 86 ? -10.816 17.262 26.717 1.00 83.88 86 TYR A N 1
ATOM 685 C CA . TYR A 1 86 ? -11.629 16.545 27.702 1.00 83.88 86 TYR A CA 1
ATOM 686 C C . TYR A 1 86 ? -11.921 15.099 27.291 1.00 83.88 86 TYR A C 1
ATOM 688 O O . TYR A 1 86 ? -11.969 14.225 28.155 1.00 83.88 86 TYR A O 1
ATOM 696 N N . TYR A 1 87 ? -12.047 14.794 25.994 1.00 86.06 87 TYR A N 1
ATOM 697 C CA . TYR A 1 87 ? -12.240 13.411 25.545 1.00 86.06 87 TYR A CA 1
ATOM 698 C C . TYR A 1 87 ? -11.011 12.582 25.922 1.00 86.06 87 TYR A C 1
ATOM 700 O O . TYR A 1 87 ? -11.143 11.527 26.536 1.00 86.06 87 TYR A O 1
ATOM 708 N N . ALA A 1 88 ? -9.801 13.108 25.707 1.00 81.69 88 ALA A N 1
ATOM 709 C CA . ALA A 1 88 ? -8.560 12.459 26.134 1.00 81.69 88 ALA A CA 1
ATOM 710 C C . ALA A 1 88 ? -8.449 12.252 27.662 1.00 81.69 88 ALA A C 1
ATOM 712 O O . ALA A 1 88 ? -7.791 11.311 28.112 1.00 81.69 88 ALA A O 1
ATOM 713 N N . GLU A 1 89 ? -9.051 13.116 28.481 1.00 84.69 89 GLU A N 1
ATOM 714 C CA . GLU A 1 89 ? -9.137 12.931 29.938 1.00 84.69 89 GLU A CA 1
ATOM 715 C C . GLU A 1 89 ? -10.086 11.776 30.295 1.00 84.69 89 GLU A C 1
ATOM 717 O O . GLU A 1 89 ? -9.714 10.875 31.046 1.00 84.69 89 GLU A O 1
ATOM 722 N N . ILE A 1 90 ? -11.271 11.740 29.685 1.00 88.12 90 ILE A N 1
ATOM 723 C CA . ILE A 1 90 ? -12.292 10.706 29.921 1.00 88.12 90 ILE A CA 1
ATOM 724 C C . ILE A 1 90 ? -11.801 9.327 29.472 1.00 88.12 90 ILE A C 1
ATOM 726 O O . ILE A 1 90 ? -11.994 8.330 30.167 1.00 88.12 90 ILE A O 1
ATOM 730 N N . ARG A 1 91 ? -11.099 9.271 28.338 1.00 87.38 91 ARG A N 1
ATOM 731 C CA . ARG A 1 91 ? -10.442 8.064 27.824 1.00 87.38 91 ARG A CA 1
ATOM 732 C C . ARG A 1 91 ? -9.429 7.497 28.823 1.00 87.38 91 ARG A C 1
ATOM 734 O O . ARG A 1 91 ? -9.422 6.297 29.095 1.00 87.38 91 ARG A O 1
ATOM 741 N N . ARG A 1 92 ? -8.621 8.369 29.439 1.00 84.88 92 ARG A N 1
ATOM 742 C CA . ARG A 1 92 ? -7.684 7.993 30.513 1.00 84.88 92 ARG A CA 1
ATOM 743 C C . ARG A 1 92 ? -8.411 7.533 31.775 1.00 84.88 92 ARG A C 1
ATOM 745 O O . ARG A 1 92 ? -7.982 6.554 32.384 1.00 84.88 92 ARG A O 1
ATOM 752 N N . LEU A 1 93 ? -9.521 8.182 32.137 1.00 87.00 93 LEU A N 1
ATOM 753 C CA . LEU A 1 93 ? -10.347 7.761 33.269 1.00 87.00 93 LEU A CA 1
ATOM 754 C C . LEU A 1 93 ? -10.916 6.352 33.060 1.00 87.00 93 LEU A C 1
ATOM 756 O O . LEU A 1 93 ? -10.884 5.556 33.993 1.00 87.00 93 LEU A O 1
ATOM 760 N N . ALA A 1 94 ? -11.375 6.014 31.852 1.00 85.94 94 ALA A N 1
ATOM 761 C CA . ALA A 1 94 ? -11.899 4.684 31.535 1.00 85.94 94 ALA A CA 1
ATOM 762 C C . ALA A 1 94 ? -10.886 3.569 31.838 1.00 85.94 94 ALA A C 1
ATOM 764 O O . ALA A 1 94 ? -11.204 2.597 32.527 1.00 85.94 94 ALA A O 1
ATOM 765 N N . VAL A 1 95 ? -9.644 3.744 31.376 1.00 81.25 95 VAL A N 1
ATOM 766 C CA . VAL A 1 95 ? -8.548 2.798 31.629 1.00 81.25 95 VAL A CA 1
ATOM 767 C C . VAL A 1 95 ? -8.196 2.767 33.121 1.00 81.25 95 VAL A C 1
ATOM 769 O O . VAL A 1 95 ? -8.090 1.689 33.708 1.00 81.25 95 VAL A O 1
ATOM 772 N N . GLY A 1 96 ? -8.081 3.936 33.760 1.00 83.50 96 GLY A N 1
ATOM 773 C CA . GLY A 1 96 ? -7.766 4.053 35.185 1.00 83.50 96 GLY A CA 1
ATOM 774 C C . GLY A 1 96 ? -8.814 3.412 36.100 1.00 83.50 96 GLY A C 1
ATOM 775 O O . GLY A 1 96 ? -8.456 2.755 37.075 1.00 83.50 96 GLY A O 1
ATOM 776 N N . MET A 1 97 ? -10.103 3.529 35.768 1.00 84.00 97 MET A N 1
ATOM 777 C CA . MET A 1 97 ? -11.189 2.864 36.495 1.00 84.00 97 MET A CA 1
ATOM 778 C C . MET A 1 97 ? -11.077 1.342 36.399 1.00 84.00 97 MET A C 1
ATOM 780 O O . MET A 1 97 ? -11.151 0.667 37.422 1.00 84.00 97 MET A O 1
ATOM 784 N N . LEU A 1 98 ? -10.857 0.789 35.202 1.00 80.06 98 LEU A N 1
ATOM 785 C CA . LEU A 1 98 ? -10.717 -0.661 35.016 1.00 80.06 98 LEU A CA 1
ATOM 786 C C . LEU A 1 98 ? -9.516 -1.231 35.785 1.00 80.06 98 LEU A C 1
ATOM 788 O O . LEU A 1 98 ? -9.623 -2.295 36.395 1.00 80.06 98 LEU A O 1
ATOM 792 N N . GLN A 1 99 ? -8.395 -0.506 35.802 1.00 78.75 99 GLN A N 1
ATOM 793 C CA . GLN A 1 99 ? -7.210 -0.882 36.575 1.00 78.75 99 GLN A CA 1
ATOM 794 C C . GLN A 1 99 ? -7.440 -0.748 38.088 1.00 78.75 99 GLN A C 1
ATOM 796 O O . GLN A 1 99 ? -7.117 -1.660 38.845 1.00 78.75 99 GLN A O 1
ATOM 801 N N . GLY A 1 100 ? -8.019 0.363 38.548 1.00 78.12 100 GLY A N 1
ATOM 802 C CA . GLY A 1 100 ? -8.224 0.623 39.974 1.00 78.12 100 GLY A CA 1
ATOM 803 C C . GLY A 1 100 ? -9.270 -0.287 40.624 1.00 78.12 100 GLY A C 1
ATOM 804 O O . GLY A 1 100 ? -9.129 -0.635 41.798 1.00 78.12 100 GLY A O 1
ATOM 805 N N . VAL A 1 101 ? -10.276 -0.726 39.862 1.00 75.81 101 VAL A N 1
ATOM 806 C CA . VAL A 1 101 ? -11.261 -1.729 40.302 1.00 75.81 101 VAL A CA 1
ATOM 807 C C . VAL A 1 101 ? -10.608 -3.098 40.484 1.00 75.81 101 VAL A C 1
ATOM 809 O O . VAL A 1 101 ? -10.876 -3.760 41.481 1.00 75.81 101 VAL A O 1
ATOM 812 N N . ASP A 1 102 ? -9.705 -3.503 39.584 1.00 72.94 102 ASP A N 1
ATOM 813 C CA . ASP A 1 102 ? -8.970 -4.772 39.703 1.00 72.94 102 ASP A CA 1
ATOM 814 C C . ASP A 1 102 ? -8.094 -4.829 40.964 1.00 72.94 102 ASP A C 1
ATOM 816 O O . ASP A 1 102 ? -7.965 -5.887 41.579 1.00 72.94 102 ASP A O 1
ATOM 820 N N . VAL A 1 103 ? -7.484 -3.702 41.344 1.00 79.81 103 VAL A N 1
ATOM 821 C CA . VAL A 1 103 ? -6.632 -3.602 42.542 1.00 79.81 103 VAL A CA 1
ATOM 822 C C . VAL A 1 103 ? -7.476 -3.437 43.819 1.00 79.81 103 VAL A C 1
ATOM 824 O O . VAL A 1 103 ? -6.988 -3.694 44.917 1.00 79.81 103 VAL A O 1
ATOM 827 N N . GLY A 1 104 ? -8.750 -3.048 43.696 1.00 76.38 104 GLY A N 1
ATOM 828 C CA . GLY A 1 104 ? -9.668 -2.863 44.825 1.00 76.38 104 GLY A CA 1
ATOM 829 C C . GLY A 1 104 ? -9.381 -1.614 45.667 1.00 76.38 104 GLY A C 1
ATOM 830 O O . GLY A 1 104 ? -9.736 -1.570 46.840 1.00 76.38 104 GLY A O 1
ATOM 831 N N . VAL A 1 105 ? -8.714 -0.609 45.092 1.00 81.31 105 VAL A N 1
ATOM 832 C CA . VAL A 1 105 ? -8.269 0.610 45.807 1.00 81.31 105 VAL A CA 1
ATOM 833 C C . VAL A 1 105 ? -9.224 1.792 45.663 1.00 81.31 105 VAL A C 1
ATOM 835 O O . VAL A 1 105 ? -9.051 2.808 46.334 1.00 81.31 105 VAL A O 1
ATOM 838 N N . LEU A 1 106 ? -10.217 1.689 44.780 1.00 81.31 106 LEU A N 1
ATOM 839 C CA . LEU A 1 106 ? -11.171 2.763 44.522 1.00 81.31 106 LEU A CA 1
ATOM 840 C C . LEU A 1 106 ? -12.375 2.656 45.460 1.00 81.31 106 LEU A C 1
ATOM 842 O O . LEU A 1 106 ? -12.990 1.598 45.565 1.00 81.31 106 LEU A O 1
ATOM 846 N N . SER A 1 107 ? -12.724 3.768 46.111 1.00 85.12 107 SER A N 1
ATOM 847 C CA . SER A 1 107 ? -13.949 3.858 46.910 1.00 85.12 107 SER A CA 1
ATOM 848 C C . SER A 1 107 ? -15.179 4.097 46.029 1.00 85.12 107 SER A C 1
ATOM 850 O O . SER A 1 107 ? -15.089 4.740 44.976 1.00 85.12 107 SER A O 1
ATOM 852 N N . ASP A 1 108 ? -16.342 3.645 46.497 1.00 85.56 108 ASP A N 1
ATOM 853 C CA . ASP A 1 108 ? -17.630 3.849 45.824 1.00 85.56 108 ASP A CA 1
ATOM 854 C C . ASP A 1 108 ? -17.959 5.333 45.607 1.00 85.56 108 ASP A C 1
ATOM 856 O O . ASP A 1 108 ? -18.524 5.701 44.572 1.00 85.56 108 ASP A O 1
ATOM 860 N N . ASP A 1 109 ? -17.592 6.195 46.560 1.00 86.50 109 ASP A N 1
ATOM 861 C CA . ASP A 1 109 ? -17.823 7.638 46.474 1.00 86.50 109 ASP A CA 1
ATOM 862 C C . ASP A 1 109 ? -16.905 8.298 45.442 1.00 86.50 109 ASP A C 1
ATOM 864 O O . ASP A 1 109 ? -17.362 9.151 44.681 1.00 86.50 109 ASP A O 1
ATOM 868 N N . THR A 1 110 ? -15.640 7.870 45.357 1.00 87.06 110 THR A N 1
ATOM 869 C CA . THR A 1 110 ? -14.705 8.344 44.325 1.00 87.06 110 THR A CA 1
ATOM 870 C C . THR A 1 110 ? -15.184 7.936 42.934 1.00 87.06 110 THR A C 1
ATOM 872 O O . THR A 1 110 ? -15.237 8.776 42.040 1.00 87.06 110 THR A O 1
ATOM 875 N N . LEU A 1 111 ? -15.596 6.674 42.754 1.00 85.50 111 LEU A N 1
ATOM 876 C CA . LEU A 1 111 ? -16.126 6.183 41.478 1.00 85.50 111 LEU A CA 1
ATOM 877 C C . LEU A 1 111 ? -17.363 6.973 41.034 1.00 85.50 111 LEU A C 1
ATOM 879 O O . LEU A 1 111 ? -17.453 7.367 39.870 1.00 85.50 111 LEU A O 1
ATOM 883 N N . ARG A 1 112 ? -18.302 7.238 41.952 1.00 88.81 112 ARG A N 1
ATOM 884 C CA . ARG A 1 112 ? -19.497 8.038 41.651 1.00 88.81 112 ARG A CA 1
ATOM 885 C C . ARG A 1 112 ? -19.125 9.476 41.288 1.00 88.81 112 ARG A C 1
ATOM 887 O O . ARG A 1 112 ? -19.503 9.935 40.217 1.00 88.81 112 ARG A O 1
ATOM 894 N N . ALA A 1 113 ? -18.354 10.159 42.134 1.00 89.88 113 ALA A N 1
ATOM 895 C CA . ALA A 1 113 ? -18.012 11.565 41.928 1.00 89.88 113 ALA A CA 1
ATOM 896 C C . ALA A 1 113 ? -17.260 11.792 40.607 1.00 89.88 113 ALA A C 1
ATOM 898 O O . ALA A 1 113 ? -17.639 12.665 39.831 1.00 89.88 113 ALA A O 1
ATOM 899 N N . SER A 1 114 ? -16.246 10.972 40.309 1.00 88.44 114 SER A N 1
ATOM 900 C CA . SER A 1 114 ? -15.455 11.117 39.081 1.00 88.44 114 SER A CA 1
ATOM 901 C C . SER A 1 114 ? -16.267 10.844 37.812 1.00 88.44 114 SER A C 1
ATOM 903 O O . SER A 1 114 ? -16.064 11.510 36.800 1.00 88.44 114 SER A O 1
ATOM 905 N N . THR A 1 115 ? -17.197 9.885 37.840 1.00 89.69 115 THR A N 1
ATOM 906 C CA . THR A 1 115 ? -18.018 9.571 36.656 1.00 89.69 115 THR A CA 1
ATOM 907 C C . THR A 1 115 ? -19.159 10.564 36.440 1.00 89.69 115 THR A C 1
ATOM 909 O O . THR A 1 115 ? -19.448 10.916 35.296 1.00 89.69 115 THR A O 1
ATOM 912 N N . GLU A 1 116 ? -19.762 11.087 37.510 1.00 89.38 116 GLU A N 1
ATOM 913 C CA . GLU A 1 116 ? -20.751 12.169 37.431 1.00 89.38 116 GLU A CA 1
ATOM 914 C C . GLU A 1 116 ? -20.120 13.482 36.944 1.00 89.38 116 GLU A C 1
ATOM 916 O O . GLU A 1 116 ? -20.699 14.167 36.101 1.00 89.38 116 GLU A O 1
ATOM 921 N N . GLU A 1 117 ? -18.905 13.804 37.396 1.00 90.69 117 GLU A N 1
ATOM 922 C CA . GLU A 1 117 ? -18.155 14.968 36.914 1.00 90.69 117 GLU A CA 1
ATOM 923 C C . GLU A 1 117 ? -17.899 14.889 35.402 1.00 90.69 117 GLU A C 1
ATOM 925 O O . GLU A 1 117 ? -18.088 15.869 34.677 1.00 90.69 117 GLU A O 1
ATOM 930 N N . VAL A 1 118 ? -17.530 13.708 34.903 1.00 88.75 118 VAL A N 1
ATOM 931 C CA . VAL A 1 118 ? -17.325 13.469 33.470 1.00 88.75 118 VAL A CA 1
ATOM 932 C C . VAL A 1 118 ? -18.602 13.688 32.654 1.00 88.75 118 VAL A C 1
ATOM 934 O O . VAL A 1 118 ? -18.537 14.279 31.575 1.00 88.75 118 VAL A O 1
ATOM 937 N N . MET A 1 119 ? -19.768 13.294 33.175 1.00 87.88 119 MET A N 1
ATOM 938 C CA . MET A 1 119 ? -21.055 13.574 32.523 1.00 87.88 119 MET A CA 1
ATOM 939 C C . MET A 1 119 ? -21.365 15.070 32.417 1.00 87.88 119 MET A C 1
ATOM 941 O O . MET A 1 119 ? -22.029 15.483 31.467 1.00 87.88 119 MET A O 1
ATOM 945 N N . ILE A 1 120 ? -20.879 15.881 33.362 1.00 88.69 120 ILE A N 1
ATOM 946 C CA . ILE A 1 120 ? -21.032 17.341 33.333 1.00 88.69 120 ILE A CA 1
ATOM 947 C C . ILE A 1 120 ? -20.050 17.966 32.334 1.00 88.69 120 ILE A C 1
ATOM 949 O O . ILE A 1 120 ? -20.434 18.853 31.574 1.00 88.69 120 ILE A O 1
ATOM 953 N N . LYS A 1 121 ? -18.793 17.504 32.322 1.00 86.81 121 LYS A N 1
ATOM 954 C CA . LYS A 1 121 ? -17.724 18.052 31.471 1.00 86.81 121 LYS A CA 1
ATOM 955 C C . LYS A 1 121 ? -17.880 17.711 29.985 1.00 86.81 121 LYS A C 1
ATOM 957 O O . LYS A 1 121 ? -17.470 18.509 29.150 1.00 86.81 121 LYS A O 1
ATOM 962 N N . ALA A 1 122 ? -18.465 16.559 29.647 1.00 84.38 122 ALA A N 1
ATOM 963 C CA . ALA A 1 122 ? -18.662 16.122 28.261 1.00 84.38 122 ALA A CA 1
ATOM 964 C C . ALA A 1 122 ? -20.085 15.573 28.029 1.00 84.38 122 ALA A C 1
ATOM 966 O O . ALA A 1 122 ? -20.281 14.368 27.836 1.00 84.38 122 ALA A O 1
ATOM 967 N N . PRO A 1 123 ? -21.110 16.445 28.026 1.00 80.88 123 PRO A N 1
ATOM 968 C CA . PRO A 1 123 ? -22.510 16.027 27.994 1.00 80.88 123 PRO A CA 1
ATOM 969 C C . PRO A 1 123 ? -22.937 15.361 26.677 1.00 80.88 123 PRO A C 1
ATOM 971 O O . PRO A 1 123 ? -23.969 14.698 26.673 1.00 80.88 123 PRO A O 1
ATOM 974 N N . GLY A 1 124 ? -22.178 15.513 25.586 1.00 83.62 124 GLY A N 1
ATOM 975 C CA . GLY A 1 124 ? -22.436 14.851 24.298 1.00 83.62 124 GLY A CA 1
ATOM 976 C C . GLY A 1 124 ? -21.679 13.536 24.095 1.00 83.62 124 GLY A C 1
ATOM 977 O O . GLY A 1 124 ? -22.079 12.724 23.269 1.00 83.62 124 GLY A O 1
ATOM 978 N N . TYR A 1 125 ? -20.627 13.280 24.875 1.00 89.38 125 TYR A N 1
ATOM 979 C CA . TYR A 1 125 ? -19.704 12.183 24.596 1.00 89.38 125 TYR A CA 1
ATOM 980 C C . TYR A 1 125 ? -20.285 10.823 25.006 1.00 89.38 125 TYR A C 1
ATOM 982 O O . TYR A 1 125 ? -20.872 10.695 26.086 1.00 89.38 125 TYR A O 1
ATOM 990 N N . TRP A 1 126 ? -20.127 9.796 24.167 1.00 91.19 126 TRP A N 1
ATOM 991 C CA . TRP A 1 126 ? -20.721 8.470 24.382 1.00 91.19 126 TRP A CA 1
ATOM 992 C C . TRP A 1 126 ? -20.111 7.719 25.571 1.00 91.19 126 TRP A C 1
ATOM 994 O O . TRP A 1 126 ? -20.823 7.038 26.304 1.00 91.19 126 TRP A O 1
ATOM 1004 N N . LEU A 1 127 ? -18.808 7.879 25.817 1.00 91.38 127 LEU A N 1
ATOM 1005 C CA . LEU A 1 127 ? -18.103 7.141 26.868 1.00 91.38 127 LEU A CA 1
ATOM 1006 C C . LEU A 1 127 ? -18.472 7.631 28.275 1.00 91.38 127 LEU A C 1
ATOM 1008 O O . LEU A 1 127 ? -18.424 6.862 29.231 1.00 91.38 127 LEU A O 1
ATOM 1012 N N . ALA A 1 128 ? -18.884 8.892 28.420 1.00 92.44 128 ALA A N 1
ATOM 1013 C CA . ALA A 1 128 ? -19.266 9.467 29.708 1.00 92.44 128 ALA A CA 1
ATOM 1014 C C . ALA A 1 128 ? -20.387 8.669 30.425 1.00 92.44 128 ALA A C 1
ATOM 1016 O O . ALA A 1 128 ? -20.157 8.200 31.546 1.00 92.44 128 ALA A O 1
ATOM 1017 N N . PRO A 1 129 ? -21.563 8.413 29.811 1.00 94.00 129 PRO A N 1
ATOM 1018 C CA . PRO A 1 129 ? -22.602 7.585 30.425 1.00 94.00 129 PRO A CA 1
ATOM 1019 C C . PRO A 1 129 ? -22.199 6.109 30.539 1.00 94.00 129 PRO A C 1
ATOM 1021 O O . PRO A 1 129 ? -22.677 5.416 31.438 1.00 94.00 129 PRO A O 1
ATOM 1024 N N . VAL A 1 130 ? -21.287 5.616 29.694 1.00 93.69 130 VAL A N 1
ATOM 1025 C CA . VAL A 1 130 ? -20.733 4.257 29.820 1.00 93.69 130 VAL A CA 1
ATOM 1026 C C . VAL A 1 130 ? -19.915 4.112 31.105 1.00 93.69 130 VAL A C 1
ATOM 1028 O O . VAL A 1 130 ? -20.063 3.117 31.814 1.00 93.69 130 VAL A O 1
ATOM 1031 N N . LEU A 1 131 ? -19.110 5.114 31.468 1.00 91.81 131 LEU A N 1
ATOM 1032 C CA . LEU A 1 131 ? -18.364 5.100 32.730 1.00 91.81 131 LEU A CA 1
ATOM 1033 C C . LEU A 1 131 ? -19.285 5.173 33.947 1.00 91.81 131 LEU A C 1
ATOM 1035 O O . LEU A 1 131 ? -19.066 4.437 34.910 1.00 91.81 131 LEU A O 1
ATOM 1039 N N . VAL A 1 132 ? -20.354 5.974 33.888 1.00 93.50 132 VAL A N 1
ATOM 1040 C CA . VAL A 1 132 ? -21.393 5.978 34.936 1.00 93.50 132 VAL A CA 1
ATOM 1041 C C . VAL A 1 132 ? -22.070 4.611 35.037 1.00 93.50 132 VAL A C 1
ATOM 1043 O O . VAL A 1 132 ? -22.282 4.113 36.140 1.00 93.50 132 VAL A O 1
ATOM 1046 N N . THR A 1 133 ? -22.358 3.967 33.903 1.00 93.75 133 THR A N 1
ATOM 1047 C CA . THR A 1 133 ? -22.918 2.606 33.861 1.00 93.75 133 THR A CA 1
ATOM 1048 C C . THR A 1 133 ? -21.991 1.616 34.560 1.00 93.75 133 THR A C 1
ATOM 1050 O O . THR A 1 133 ? -22.443 0.839 35.401 1.00 93.75 133 THR A O 1
ATOM 1053 N N . LEU A 1 134 ? -20.690 1.670 34.260 1.00 89.75 134 LEU A N 1
ATOM 1054 C CA . LEU A 1 134 ? -19.682 0.801 34.860 1.00 89.75 134 LEU A CA 1
ATOM 1055 C C . LEU A 1 134 ? -19.548 1.045 36.370 1.00 89.75 134 LEU A C 1
ATOM 1057 O O . LEU A 1 134 ? -19.576 0.090 37.144 1.00 89.75 134 LEU A O 1
ATOM 1061 N N . ALA A 1 135 ? -19.460 2.307 36.801 1.00 90.31 135 ALA A N 1
ATOM 1062 C CA . ALA A 1 135 ? -19.390 2.673 38.215 1.00 90.31 135 ALA A CA 1
ATOM 1063 C C . ALA A 1 135 ? -20.644 2.234 38.981 1.00 90.31 135 ALA A C 1
ATOM 1065 O O . ALA A 1 135 ? -20.541 1.621 40.042 1.00 90.31 135 ALA A O 1
ATOM 1066 N N . ALA A 1 136 ? -21.835 2.497 38.441 1.00 91.31 136 ALA A N 1
ATOM 1067 C CA . ALA A 1 136 ? -23.093 2.068 39.042 1.00 91.31 136 ALA A CA 1
ATOM 1068 C C . ALA A 1 136 ? -23.189 0.539 39.126 1.00 91.31 136 ALA A C 1
ATOM 1070 O O . ALA A 1 136 ? -23.635 0.009 40.141 1.00 91.31 136 ALA A O 1
ATOM 1071 N N . TRP A 1 137 ? -22.710 -0.174 38.103 1.00 88.38 137 TRP A N 1
ATOM 1072 C CA . TRP A 1 137 ? -22.668 -1.633 38.095 1.00 88.38 137 TRP A CA 1
ATOM 1073 C C . TRP A 1 137 ? -21.734 -2.204 39.171 1.00 88.38 137 TRP A C 1
ATOM 1075 O O . TRP A 1 137 ? -22.145 -3.099 39.909 1.00 88.38 137 TRP A O 1
ATOM 1085 N N . ILE A 1 138 ? -20.519 -1.659 39.317 1.00 85.12 138 ILE A N 1
ATOM 1086 C CA . ILE A 1 138 ? -19.560 -2.062 40.364 1.00 85.12 138 ILE A CA 1
ATOM 1087 C C . ILE A 1 138 ? -20.161 -1.862 41.762 1.00 85.12 138 ILE A C 1
ATOM 1089 O O . ILE A 1 138 ? -20.054 -2.745 42.611 1.00 85.12 138 ILE A O 1
ATOM 1093 N N . ARG A 1 139 ? -20.864 -0.743 41.967 1.00 88.12 139 ARG A N 1
ATOM 1094 C CA . ARG A 1 139 ? -21.551 -0.386 43.222 1.00 88.12 139 ARG A CA 1
ATOM 1095 C C . ARG A 1 139 ? -22.901 -1.088 43.424 1.00 88.12 139 ARG A C 1
ATOM 1097 O O . ARG A 1 139 ? -23.593 -0.805 44.396 1.00 88.12 139 ARG A O 1
ATOM 1104 N N . GLN A 1 140 ? -23.309 -1.962 42.501 1.00 88.19 140 GLN A N 1
ATOM 1105 C CA . GLN A 1 140 ? -24.595 -2.674 42.525 1.00 88.19 140 GLN A CA 1
ATOM 1106 C C . GLN A 1 140 ? -25.844 -1.761 42.527 1.00 88.19 140 GLN A C 1
ATOM 1108 O O . GLN A 1 140 ? -26.924 -2.166 42.957 1.00 88.19 140 GLN A O 1
ATOM 1113 N N . ASP A 1 141 ? -25.736 -0.543 41.991 1.00 92.31 141 ASP A N 1
ATOM 1114 C CA . ASP A 1 141 ? -26.845 0.405 41.841 1.00 92.31 141 ASP A CA 1
ATOM 1115 C C . ASP A 1 141 ? -27.573 0.179 40.507 1.00 92.31 141 ASP A C 1
ATOM 1117 O O . ASP A 1 141 ? -27.226 0.753 39.469 1.00 92.31 141 ASP A O 1
ATOM 1121 N N . GLN A 1 142 ? -28.592 -0.685 40.526 1.00 92.62 142 GLN A N 1
ATOM 1122 C CA . GLN A 1 142 ? -29.312 -1.065 39.308 1.00 92.62 142 GLN A CA 1
ATOM 1123 C C . GLN A 1 142 ? -30.063 0.093 38.647 1.00 92.62 142 GLN A C 1
ATOM 1125 O O . GLN A 1 142 ? -30.094 0.166 37.419 1.00 92.62 142 GLN A O 1
ATOM 1130 N N . THR A 1 143 ? -30.651 0.998 39.431 1.00 94.62 143 THR A N 1
ATOM 1131 C CA . THR A 1 143 ? -31.465 2.099 38.900 1.00 94.62 143 THR A CA 1
ATOM 1132 C C . THR A 1 143 ? -30.603 3.069 38.103 1.00 94.62 143 THR A C 1
ATOM 1134 O O . THR A 1 143 ? -30.950 3.435 36.978 1.00 94.62 143 THR A O 1
ATOM 1137 N N . THR A 1 144 ? -29.458 3.469 38.662 1.00 93.06 144 THR A N 1
ATOM 1138 C CA . THR A 1 144 ? -28.517 4.357 37.971 1.00 93.06 144 THR A CA 1
ATOM 1139 C C . THR A 1 144 ? -27.883 3.652 36.780 1.00 93.06 144 THR A C 1
ATOM 1141 O O . THR A 1 144 ? -27.802 4.240 35.704 1.00 93.06 144 THR A O 1
ATOM 1144 N N . MET A 1 145 ? -27.513 2.377 36.933 1.00 93.81 145 MET A N 1
ATOM 1145 C CA . MET A 1 145 ? -26.924 1.575 35.859 1.00 93.81 145 MET A CA 1
ATOM 1146 C C . MET A 1 145 ? -27.851 1.478 34.642 1.00 93.81 145 MET A C 1
ATOM 1148 O O . MET A 1 145 ? -27.415 1.768 33.534 1.00 93.81 145 MET A O 1
ATOM 1152 N N . GLN A 1 146 ? -29.136 1.153 34.826 1.00 94.31 146 GLN A N 1
ATOM 1153 C CA . GLN A 1 146 ? -30.086 1.043 33.712 1.00 94.31 146 GLN A CA 1
ATOM 1154 C C . GLN A 1 146 ? -30.313 2.383 33.001 1.00 94.31 146 GLN A C 1
ATOM 1156 O O . GLN A 1 146 ? -30.360 2.430 31.773 1.00 94.31 146 GLN A O 1
ATOM 1161 N N . ARG A 1 147 ? -30.427 3.481 33.760 1.00 94.50 147 ARG A N 1
ATOM 1162 C CA . ARG A 1 147 ? -30.603 4.829 33.196 1.00 94.50 147 ARG A CA 1
ATOM 1163 C C . ARG A 1 147 ? -29.372 5.283 32.415 1.00 94.50 147 ARG A C 1
ATOM 1165 O O . ARG A 1 147 ? -29.514 5.807 31.315 1.00 94.50 147 ARG A O 1
ATOM 1172 N N . ALA A 1 148 ? -28.184 5.072 32.977 1.00 94.75 148 ALA A N 1
ATOM 1173 C CA . ALA A 1 148 ? -26.924 5.420 32.335 1.00 94.75 148 ALA A CA 1
ATOM 1174 C C . ALA A 1 148 ? -26.675 4.563 31.086 1.00 94.75 148 ALA A C 1
ATOM 1176 O O . ALA A 1 148 ? -26.279 5.104 30.058 1.00 94.75 148 ALA A O 1
ATOM 1177 N N . LEU A 1 149 ? -26.994 3.265 31.134 1.00 94.94 149 LEU A N 1
ATOM 1178 C CA . LEU A 1 149 ? -26.858 2.366 29.989 1.00 94.94 149 LEU A CA 1
ATOM 1179 C C . LEU A 1 149 ? -27.788 2.773 28.844 1.00 94.94 149 LEU A C 1
ATOM 1181 O O . LEU A 1 149 ? -27.364 2.805 27.693 1.00 94.94 149 LEU A O 1
ATOM 1185 N N . ALA A 1 150 ? -29.043 3.110 29.151 1.00 95.31 150 ALA A N 1
ATOM 1186 C CA . ALA A 1 150 ? -29.989 3.588 28.147 1.00 95.31 150 ALA A CA 1
ATOM 1187 C C . ALA A 1 150 ? -29.497 4.882 27.479 1.00 95.31 150 ALA A C 1
ATOM 1189 O O . ALA A 1 150 ? -29.593 5.019 26.263 1.00 95.31 150 ALA A O 1
ATOM 1190 N N . GLU A 1 151 ? -28.928 5.806 28.257 1.00 94.19 151 GLU A N 1
ATOM 1191 C CA . GLU A 1 151 ? -28.345 7.036 27.720 1.00 94.19 151 GLU A CA 1
ATOM 1192 C C . GLU A 1 151 ? -27.081 6.768 26.889 1.00 94.19 151 GLU A C 1
ATOM 1194 O O . GLU A 1 151 ? -26.908 7.382 25.841 1.00 94.19 151 GLU A O 1
ATOM 1199 N N . ALA A 1 152 ? -26.227 5.829 27.303 1.00 93.62 152 ALA A N 1
ATOM 1200 C CA . ALA A 1 152 ? -25.046 5.428 26.543 1.00 93.62 152 ALA A CA 1
ATOM 1201 C C . ALA A 1 152 ? -25.413 4.850 25.170 1.00 93.62 152 ALA A C 1
ATOM 1203 O O . ALA A 1 152 ? -24.930 5.336 24.149 1.00 93.62 152 ALA A O 1
ATOM 1204 N N . LEU A 1 153 ? -26.344 3.891 25.140 1.00 92.81 153 LEU A N 1
ATOM 1205 C CA . LEU A 1 153 ? -26.842 3.289 23.900 1.00 92.81 153 LEU A CA 1
ATOM 1206 C C . LEU A 1 153 ? -27.555 4.310 23.000 1.00 92.81 153 LEU A C 1
ATOM 1208 O O . LEU A 1 153 ? -27.529 4.175 21.783 1.00 92.81 153 LEU A O 1
ATOM 1212 N N . ARG A 1 154 ? -28.184 5.341 23.582 1.00 93.06 154 ARG A N 1
ATOM 1213 C CA . ARG A 1 154 ? -28.816 6.432 22.824 1.00 93.06 154 ARG A CA 1
ATOM 1214 C C . ARG A 1 154 ? -27.791 7.351 22.152 1.00 93.06 154 ARG A C 1
ATOM 1216 O O . ARG A 1 154 ? -28.105 7.920 21.111 1.00 93.06 154 ARG A O 1
ATOM 1223 N N . ARG A 1 155 ? -26.618 7.554 22.765 1.00 90.38 155 ARG A N 1
ATOM 1224 C CA . ARG A 1 155 ? -25.552 8.408 22.211 1.00 90.38 155 ARG A CA 1
ATOM 1225 C C . ARG A 1 155 ? -24.772 7.697 21.121 1.00 90.38 155 ARG A C 1
ATOM 1227 O O . ARG A 1 155 ? -24.608 8.257 20.048 1.00 90.38 155 ARG A O 1
ATOM 1234 N N . ASP A 1 156 ? -24.316 6.486 21.413 1.00 89.25 156 ASP A N 1
ATOM 1235 C CA . ASP A 1 156 ? -23.622 5.637 20.454 1.00 89.25 156 ASP A CA 1
ATOM 1236 C C . ASP A 1 156 ? -23.843 4.174 20.836 1.00 89.25 156 ASP A C 1
ATOM 1238 O O . ASP A 1 156 ? -23.256 3.659 21.794 1.00 89.25 156 ASP A O 1
ATOM 1242 N N . ASP A 1 157 ? -24.737 3.509 20.111 1.00 88.75 157 ASP A N 1
ATOM 1243 C CA . ASP A 1 157 ? -25.087 2.115 20.361 1.00 88.75 157 ASP A CA 1
ATOM 1244 C C . ASP A 1 157 ? -23.895 1.178 20.083 1.00 88.75 157 ASP A C 1
ATOM 1246 O O . ASP A 1 157 ? -23.581 0.281 20.879 1.00 88.75 157 ASP A O 1
ATOM 1250 N N . TYR A 1 158 ? -23.179 1.417 18.982 1.00 87.19 158 TYR A N 1
ATOM 1251 C CA . TYR A 1 158 ? -22.116 0.543 18.499 1.00 87.19 158 TYR A CA 1
ATOM 1252 C C . TYR A 1 158 ? -20.893 0.575 19.410 1.00 87.19 158 TYR A C 1
ATOM 1254 O O . TYR A 1 158 ? -20.474 -0.482 19.899 1.00 87.19 158 TYR A O 1
ATOM 1262 N N . LYS A 1 159 ? -20.356 1.764 19.706 1.00 88.06 159 LYS A N 1
ATOM 1263 C CA . LYS A 1 159 ? -19.187 1.924 20.582 1.00 88.06 159 LYS A CA 1
ATOM 1264 C C . LYS A 1 159 ? -19.499 1.492 22.007 1.00 88.06 159 LYS A C 1
ATOM 1266 O O . LYS A 1 159 ? -18.701 0.775 22.614 1.00 88.06 159 LYS A O 1
ATOM 1271 N N . THR A 1 160 ? -20.692 1.817 22.514 1.00 91.50 160 THR A N 1
ATOM 1272 C CA . THR A 1 160 ? -21.148 1.349 23.833 1.00 91.50 160 THR A CA 1
ATOM 1273 C C . THR A 1 160 ? -21.191 -0.174 23.892 1.00 91.50 160 THR A C 1
ATOM 1275 O O . THR A 1 160 ? -20.650 -0.780 24.820 1.00 91.50 160 THR A O 1
ATOM 1278 N N . THR A 1 161 ? -21.799 -0.814 22.893 1.00 92.06 161 THR A N 1
ATOM 1279 C CA . THR A 1 161 ? -21.904 -2.273 22.837 1.00 92.06 161 THR A CA 1
ATOM 1280 C C . THR A 1 161 ? -20.525 -2.924 22.766 1.00 92.06 161 THR A C 1
ATOM 1282 O O . THR A 1 161 ? -20.245 -3.835 23.545 1.00 92.06 161 THR A O 1
ATOM 1285 N N . LEU A 1 162 ? -19.639 -2.446 21.887 1.00 89.88 162 LEU A N 1
ATOM 1286 C CA . LEU A 1 162 ? -18.289 -2.992 21.733 1.00 89.88 162 LEU A CA 1
ATOM 1287 C C . LEU A 1 162 ? -17.441 -2.808 23.002 1.00 89.88 162 LEU A C 1
ATOM 1289 O O . LEU A 1 162 ? -16.746 -3.736 23.426 1.00 89.88 162 LEU A O 1
ATOM 1293 N N . PHE A 1 163 ? -17.549 -1.655 23.665 1.00 90.81 163 PHE A N 1
ATOM 1294 C CA . PHE A 1 163 ? -16.898 -1.417 24.951 1.00 90.81 163 PHE A CA 1
ATOM 1295 C C . PHE A 1 163 ? -17.369 -2.426 26.006 1.00 90.81 163 PHE A C 1
ATOM 1297 O O . PHE A 1 163 ? -16.551 -3.044 26.692 1.00 90.81 163 PHE A O 1
ATOM 1304 N N . LEU A 1 164 ? -18.682 -2.667 26.103 1.00 91.00 164 LEU A N 1
ATOM 1305 C CA . LEU A 1 164 ? -19.244 -3.650 27.032 1.00 91.00 164 LEU A CA 1
ATOM 1306 C C . LEU A 1 164 ? -18.815 -5.084 26.694 1.00 91.00 164 LEU A C 1
ATOM 1308 O O . LEU A 1 164 ? -18.504 -5.843 27.613 1.00 91.00 164 LEU A O 1
ATOM 1312 N N . VAL A 1 165 ? -18.722 -5.459 25.412 1.00 91.69 165 VAL A N 1
ATOM 1313 C CA . VAL A 1 165 ? -18.180 -6.764 24.984 1.00 91.69 165 VAL A CA 1
ATOM 1314 C C . VAL A 1 165 ? -16.787 -6.993 25.577 1.00 91.69 165 VAL A C 1
ATOM 1316 O O . VAL A 1 165 ? -16.540 -8.042 26.191 1.00 91.69 165 VAL A O 1
ATOM 1319 N N . LEU A 1 166 ? -15.895 -6.011 25.418 1.00 89.12 166 LEU A N 1
ATOM 1320 C CA . LEU A 1 166 ? -14.504 -6.075 25.864 1.00 89.12 166 LEU A CA 1
ATOM 1321 C C . LEU A 1 166 ? -14.383 -6.045 27.393 1.00 89.12 166 LEU A C 1
ATOM 1323 O O . LEU A 1 166 ? -13.667 -6.868 27.964 1.00 89.12 166 LEU A O 1
ATOM 1327 N N . VAL A 1 167 ? -15.127 -5.169 28.076 1.00 88.38 167 VAL A N 1
ATOM 1328 C CA . VAL A 1 167 ? -15.128 -5.096 29.547 1.00 88.38 167 VAL A CA 1
ATOM 1329 C C . VAL A 1 167 ? -15.670 -6.384 30.165 1.00 88.38 167 VAL A C 1
ATOM 1331 O O . VAL A 1 167 ? -15.050 -6.938 31.073 1.00 88.38 167 VAL A O 1
ATOM 1334 N N . MET A 1 168 ? -16.776 -6.932 29.652 1.00 88.69 168 MET A N 1
ATOM 1335 C CA . MET A 1 168 ? -17.313 -8.206 30.145 1.00 88.69 168 MET A CA 1
ATOM 1336 C C . MET A 1 168 ? -16.320 -9.350 29.929 1.00 88.69 168 MET A C 1
ATOM 1338 O O . MET A 1 168 ? -16.171 -10.209 30.804 1.00 88.69 168 MET A O 1
ATOM 1342 N N . ARG A 1 169 ? -15.583 -9.347 28.807 1.00 87.12 169 ARG A N 1
ATOM 1343 C CA . ARG A 1 169 ? -14.514 -10.324 28.570 1.00 87.12 169 ARG A CA 1
ATOM 1344 C C . ARG A 1 169 ? -13.366 -10.157 29.565 1.00 87.12 169 ARG A C 1
ATOM 1346 O O . ARG A 1 169 ? -12.947 -11.154 30.154 1.00 87.12 169 ARG A O 1
ATOM 1353 N N . ARG A 1 170 ? -12.912 -8.922 29.803 1.00 85.50 170 ARG A N 1
ATOM 1354 C CA . ARG A 1 170 ? -11.850 -8.573 30.765 1.00 85.50 170 ARG A CA 1
ATOM 1355 C C . ARG A 1 170 ? -12.185 -9.023 32.188 1.00 85.50 170 ARG A C 1
ATOM 1357 O O . ARG A 1 170 ? -11.326 -9.557 32.885 1.00 85.50 170 ARG A O 1
ATOM 1364 N N . LEU A 1 171 ? -13.447 -8.878 32.590 1.00 82.19 171 LEU A N 1
ATOM 1365 C CA . LEU A 1 171 ? -13.965 -9.283 33.902 1.00 82.19 171 LEU A CA 1
ATOM 1366 C C . LEU A 1 171 ? -14.281 -10.788 34.009 1.00 82.19 171 LEU A C 1
ATOM 1368 O O . LEU A 1 171 ? -14.818 -11.244 35.017 1.00 82.19 171 LEU A O 1
ATOM 1372 N N . GLY A 1 172 ? -13.992 -11.581 32.971 1.00 82.44 172 GLY A N 1
ATOM 1373 C CA . GLY A 1 172 ? -14.223 -13.027 32.960 1.00 82.44 172 GLY A CA 1
ATOM 1374 C C . GLY A 1 172 ? -15.690 -13.447 32.785 1.00 82.44 172 GLY A C 1
ATOM 1375 O O . GLY A 1 172 ? -16.003 -14.633 32.894 1.00 82.44 172 GLY A O 1
ATOM 1376 N N . ARG A 1 173 ? -16.603 -12.518 32.473 1.00 86.38 173 ARG A N 1
ATOM 1377 C CA . ARG A 1 173 ? -18.035 -12.776 32.233 1.00 86.38 173 ARG A CA 1
ATOM 1378 C C . ARG A 1 173 ? -18.266 -13.234 30.789 1.00 86.38 173 ARG A C 1
ATOM 1380 O O . ARG A 1 173 ? -18.784 -12.497 29.953 1.00 86.38 173 ARG A O 1
ATOM 1387 N N . ARG A 1 174 ? -17.857 -14.470 30.491 1.00 85.62 174 ARG A N 1
ATOM 1388 C CA . ARG A 1 174 ? -17.822 -15.024 29.121 1.00 85.62 174 ARG A CA 1
ATOM 1389 C C . ARG A 1 174 ? -19.182 -15.016 28.419 1.00 85.62 174 ARG A C 1
ATOM 1391 O O . ARG A 1 174 ? -19.261 -14.586 27.275 1.00 85.62 174 ARG A O 1
ATOM 1398 N N . GLU A 1 175 ? -20.234 -15.457 29.103 1.00 88.06 175 GLU A N 1
ATOM 1399 C CA . GLU A 1 175 ? -21.584 -15.530 28.527 1.00 88.06 175 GLU A CA 1
ATOM 1400 C C . GLU A 1 175 ? -22.154 -14.143 28.228 1.00 88.06 175 GLU A C 1
ATOM 1402 O O . GLU A 1 175 ? -22.649 -13.909 27.130 1.00 88.06 175 GLU A O 1
ATOM 1407 N N . ALA A 1 176 ? -22.010 -13.197 29.162 1.00 89.81 176 ALA A N 1
ATOM 1408 C CA . ALA A 1 176 ? -22.447 -11.818 28.960 1.00 89.81 176 ALA A CA 1
ATOM 1409 C C . ALA A 1 176 ? -21.690 -11.151 27.801 1.00 89.81 176 ALA A C 1
ATOM 1411 O O . ALA A 1 176 ? -22.300 -10.494 26.964 1.00 89.81 176 ALA A O 1
ATOM 1412 N N . SER A 1 177 ? -20.372 -11.363 27.714 1.00 91.00 177 SER A N 1
ATOM 1413 C CA . SER A 1 177 ? -19.558 -10.879 26.592 1.00 91.00 177 SER A CA 1
ATOM 1414 C C . SER A 1 177 ? -20.054 -11.434 25.251 1.00 91.00 177 SER A C 1
ATOM 1416 O O . SER A 1 177 ? -20.206 -10.674 24.298 1.00 91.00 177 SER A O 1
ATOM 1418 N N . LEU A 1 178 ? -20.393 -12.728 25.188 1.00 90.69 178 LEU A N 1
ATOM 1419 C CA . LEU A 1 178 ? -20.937 -13.347 23.978 1.00 90.69 178 LEU A CA 1
ATOM 1420 C C . LEU A 1 178 ? -22.330 -12.807 23.614 1.00 90.69 178 LEU A C 1
ATOM 1422 O O . LEU A 1 178 ? -22.601 -12.598 22.437 1.00 90.69 178 LEU A O 1
ATOM 1426 N N . GLN A 1 179 ? -23.201 -12.545 24.593 1.00 92.25 179 GLN A N 1
ATOM 1427 C CA . GLN A 1 179 ? -24.520 -11.945 24.346 1.00 92.25 179 GLN A CA 1
ATOM 1428 C C . GLN A 1 179 ? -24.404 -10.527 23.777 1.00 92.25 179 GLN A C 1
ATOM 1430 O O . GLN A 1 179 ? -25.063 -10.203 22.788 1.00 92.25 179 GLN A O 1
ATOM 1435 N N . TRP A 1 180 ? -23.529 -9.696 24.353 1.00 93.12 180 TRP A N 1
ATOM 1436 C CA . TRP A 1 180 ? -23.242 -8.368 23.809 1.00 93.12 180 TRP A CA 1
ATOM 1437 C C . TRP A 1 180 ? -22.626 -8.446 22.411 1.00 93.12 180 TRP A C 1
ATOM 1439 O O . TRP A 1 180 ? -22.962 -7.637 21.552 1.00 93.12 180 TRP A O 1
ATOM 1449 N N . LEU A 1 181 ? -21.795 -9.456 22.148 1.00 92.00 181 LEU A N 1
ATOM 1450 C CA . LEU A 1 181 ? -21.196 -9.671 20.835 1.00 92.00 181 LEU A CA 1
ATOM 1451 C C . LEU A 1 181 ? -22.240 -10.079 19.785 1.00 92.00 181 LEU A C 1
ATOM 1453 O O . LEU A 1 181 ? -22.241 -9.554 18.676 1.00 92.00 181 LEU A O 1
ATOM 1457 N N . GLN A 1 182 ? -23.167 -10.973 20.137 1.00 91.31 182 GLN A N 1
ATOM 1458 C CA . GLN A 1 182 ? -24.302 -11.334 19.280 1.00 91.31 182 GLN A CA 1
ATOM 1459 C C . GLN A 1 182 ? -25.182 -10.126 18.973 1.00 91.31 182 GLN A C 1
ATOM 1461 O O . GLN A 1 182 ? -25.620 -9.953 17.836 1.00 91.31 182 GLN A O 1
ATOM 1466 N N . ARG A 1 183 ? -25.432 -9.285 19.981 1.00 91.69 183 ARG A N 1
ATOM 1467 C CA . ARG A 1 183 ? -26.146 -8.025 19.792 1.00 91.69 183 ARG A CA 1
ATOM 1468 C C . ARG A 1 183 ? -25.392 -7.120 18.816 1.00 91.69 183 ARG A C 1
ATOM 1470 O O . ARG A 1 183 ? -26.012 -6.627 17.884 1.00 91.69 183 ARG A O 1
ATOM 1477 N N . TYR A 1 184 ? -24.080 -6.956 18.994 1.00 90.44 184 TYR A N 1
ATOM 1478 C CA . TYR A 1 184 ? -23.249 -6.129 18.121 1.00 90.44 184 TYR A CA 1
ATOM 1479 C C . TYR A 1 184 ? -23.383 -6.548 16.655 1.00 90.44 184 TYR A C 1
ATOM 1481 O O . TYR A 1 184 ? -23.815 -5.743 15.840 1.00 90.44 184 TYR A O 1
ATOM 1489 N N . PHE A 1 185 ? -23.129 -7.822 16.332 1.00 88.69 185 PHE A N 1
ATOM 1490 C CA . PHE A 1 185 ? -23.231 -8.325 14.956 1.00 88.69 185 PHE A CA 1
ATOM 1491 C C . PHE A 1 185 ? -24.623 -8.142 14.334 1.00 88.69 185 PHE A C 1
ATOM 1493 O O . PHE A 1 185 ? -24.724 -7.860 13.146 1.00 88.69 185 PHE A O 1
ATOM 1500 N N . ARG A 1 186 ? -25.701 -8.259 15.119 1.00 86.19 186 ARG A N 1
ATOM 1501 C CA . ARG A 1 186 ? -27.075 -8.082 14.617 1.00 86.19 186 ARG A CA 1
ATOM 1502 C C . ARG A 1 186 ? -27.415 -6.657 14.196 1.00 86.19 186 ARG A C 1
ATOM 1504 O O . ARG A 1 186 ? -28.357 -6.484 13.429 1.00 86.19 186 ARG A O 1
ATOM 1511 N N . HIS A 1 187 ? -26.709 -5.665 14.727 1.00 83.25 187 HIS A N 1
ATOM 1512 C CA . HIS A 1 187 ? -26.959 -4.261 14.416 1.00 83.25 187 HIS A CA 1
ATOM 1513 C C . HIS A 1 187 ? -26.029 -3.713 13.331 1.00 83.25 187 HIS A C 1
ATOM 1515 O O . HIS A 1 187 ? -26.271 -2.614 12.856 1.00 83.25 187 HIS A O 1
ATOM 1521 N N . GLN A 1 188 ? -25.003 -4.459 12.920 1.00 85.62 188 GLN A N 1
ATOM 1522 C CA . GLN A 1 188 ? -24.055 -4.009 11.903 1.00 85.62 188 GLN A CA 1
ATOM 1523 C C . GLN A 1 188 ? -24.636 -4.098 10.484 1.00 85.62 188 GLN A C 1
ATOM 1525 O O . GLN A 1 188 ? -25.317 -5.067 10.137 1.00 85.62 188 GLN A O 1
ATOM 1530 N N . ASP A 1 189 ? -24.307 -3.107 9.654 1.00 86.25 189 ASP A N 1
ATOM 1531 C CA . ASP A 1 189 ? -24.554 -3.121 8.211 1.00 86.25 189 ASP A CA 1
ATOM 1532 C C . ASP A 1 189 ? -23.230 -3.399 7.480 1.00 86.25 189 ASP A C 1
ATOM 1534 O O . ASP A 1 189 ? -22.316 -2.578 7.549 1.00 86.25 189 ASP A O 1
ATOM 1538 N N . PRO A 1 190 ? -23.095 -4.509 6.732 1.00 86.19 190 PRO A N 1
ATOM 1539 C CA . PRO A 1 190 ? -21.857 -4.829 6.024 1.00 86.19 190 PRO A CA 1
ATOM 1540 C C . PRO A 1 190 ? -21.464 -3.827 4.927 1.00 86.19 190 PRO A C 1
ATOM 1542 O O . PRO A 1 190 ? -20.347 -3.902 4.412 1.00 86.19 190 PRO A O 1
ATOM 1545 N N . ARG A 1 191 ? -22.359 -2.910 4.538 1.00 84.81 191 ARG A N 1
ATOM 1546 C CA . ARG A 1 191 ? -22.060 -1.804 3.612 1.00 84.81 191 ARG A CA 1
ATOM 1547 C C . ARG A 1 191 ? -21.558 -0.547 4.321 1.00 84.81 191 ARG A C 1
ATOM 1549 O O . ARG A 1 191 ? -20.974 0.305 3.659 1.00 84.81 191 ARG A O 1
ATOM 1556 N N . HIS A 1 192 ? -21.792 -0.448 5.625 1.00 84.38 192 HIS A N 1
ATOM 1557 C CA . HIS A 1 192 ? -21.518 0.723 6.449 1.00 84.38 192 HIS A CA 1
ATOM 1558 C C . HIS A 1 192 ? -20.989 0.267 7.815 1.00 84.38 192 HIS A C 1
ATOM 1560 O O . HIS A 1 192 ? -21.649 0.434 8.839 1.00 84.38 192 HIS A O 1
ATOM 1566 N N . LEU A 1 193 ? -19.817 -0.369 7.818 1.00 85.00 193 LEU A N 1
ATOM 1567 C CA . LEU A 1 193 ? -19.149 -0.773 9.049 1.00 85.00 193 LEU A CA 1
ATOM 1568 C C . LEU A 1 193 ? -18.307 0.377 9.583 1.00 85.00 193 LEU A C 1
ATOM 1570 O O . LEU A 1 193 ? -17.486 0.942 8.856 1.00 85.00 193 LEU A O 1
ATOM 1574 N N . ASP A 1 194 ? -18.467 0.658 10.871 1.00 79.50 194 ASP A N 1
ATOM 1575 C CA . ASP A 1 194 ? -17.612 1.601 1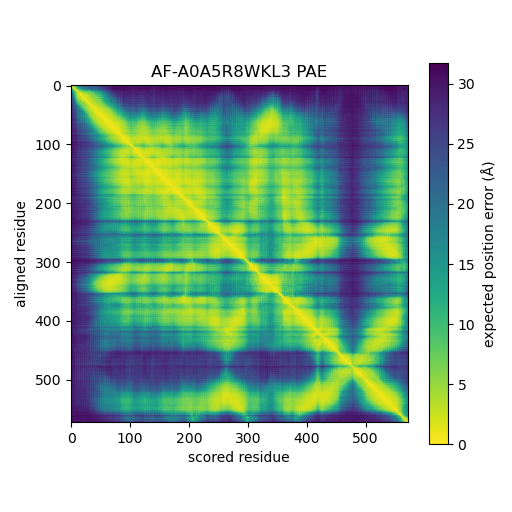1.580 1.00 79.50 194 ASP A CA 1
ATOM 1576 C C . ASP A 1 194 ? -16.180 1.049 11.698 1.00 79.50 194 ASP A C 1
ATOM 1578 O O . ASP A 1 194 ? -15.943 -0.167 11.763 1.00 79.50 194 ASP A O 1
ATOM 1582 N N . ARG A 1 195 ? -15.197 1.948 11.780 1.00 74.50 195 ARG A N 1
ATOM 1583 C CA . ARG A 1 195 ? -13.764 1.601 11.872 1.00 74.50 195 ARG A CA 1
ATOM 1584 C C . ARG A 1 195 ? -13.446 0.718 13.081 1.00 74.50 195 ARG A C 1
ATOM 1586 O O . ARG A 1 195 ? -12.535 -0.110 13.039 1.00 74.50 195 ARG A O 1
ATOM 1593 N N . GLU A 1 196 ? -14.211 0.852 14.157 1.00 79.12 196 GLU A N 1
ATOM 1594 C CA . GLU A 1 196 ? -14.070 0.092 15.394 1.00 79.12 196 GLU A CA 1
ATOM 1595 C C . GLU A 1 196 ? -14.325 -1.408 15.203 1.00 79.12 196 GLU A C 1
ATOM 1597 O O . GLU A 1 196 ? -13.818 -2.207 15.996 1.00 79.12 196 GLU A O 1
ATOM 1602 N N . PHE A 1 197 ? -15.012 -1.819 14.128 1.00 82.94 197 PHE A N 1
ATOM 1603 C CA . PHE A 1 197 ? -15.189 -3.231 13.783 1.00 82.94 197 PHE A CA 1
ATOM 1604 C C . PHE A 1 197 ? -13.843 -3.959 13.617 1.00 82.94 197 PHE A C 1
ATOM 1606 O O . PHE A 1 197 ? -13.716 -5.126 13.993 1.00 82.94 197 PHE A O 1
ATOM 1613 N N . VAL A 1 198 ? -12.797 -3.258 13.158 1.00 78.25 198 VAL A N 1
ATOM 1614 C CA . VAL A 1 198 ? -11.426 -3.794 13.077 1.00 78.25 198 VAL A CA 1
ATOM 1615 C C . VAL A 1 198 ? -10.917 -4.241 14.448 1.00 78.25 198 VAL A C 1
ATOM 1617 O O . VAL A 1 198 ? -10.301 -5.296 14.563 1.00 78.25 198 VAL A O 1
ATOM 1620 N N . THR A 1 199 ? -11.224 -3.488 15.506 1.00 78.06 199 THR A N 1
ATOM 1621 C CA . THR A 1 199 ? -10.842 -3.823 16.888 1.00 78.06 199 THR A CA 1
ATOM 1622 C C . THR A 1 199 ? -11.480 -5.139 17.332 1.00 78.06 199 THR A C 1
ATOM 1624 O O . THR A 1 199 ? -10.870 -5.932 18.053 1.00 78.06 199 THR A O 1
ATOM 1627 N N . LEU A 1 200 ? -12.710 -5.397 16.879 1.00 82.62 200 LEU A N 1
ATOM 1628 C CA . LEU A 1 200 ? -13.386 -6.655 17.147 1.00 82.62 200 LEU A CA 1
ATOM 1629 C C . LEU A 1 200 ? -12.760 -7.811 16.362 1.00 82.62 200 LEU A C 1
ATOM 1631 O O . LEU A 1 200 ? -12.469 -8.847 16.963 1.00 82.62 200 LEU A O 1
ATOM 1635 N N . LEU A 1 201 ? -12.536 -7.637 15.054 1.00 80.25 201 LEU A N 1
ATOM 1636 C CA . LEU A 1 201 ? -11.850 -8.636 14.227 1.00 80.25 201 LEU A CA 1
ATOM 1637 C C . LEU A 1 201 ? -10.496 -8.999 14.833 1.00 80.25 201 LEU A C 1
ATOM 1639 O O . LEU A 1 201 ? -10.193 -10.178 14.979 1.00 80.25 201 LEU A O 1
ATOM 1643 N N . GLU A 1 202 ? -9.741 -7.992 15.261 1.00 77.44 202 GLU A N 1
ATOM 1644 C CA . GLU A 1 202 ? -8.457 -8.128 15.933 1.00 77.44 202 GLU A CA 1
ATOM 1645 C C . GLU A 1 202 ? -8.561 -8.980 17.193 1.00 77.44 202 GLU A C 1
ATOM 1647 O O . GLU A 1 202 ? -7.861 -9.985 17.327 1.00 77.44 202 GLU A O 1
ATOM 1652 N N . GLY A 1 203 ? -9.477 -8.638 18.101 1.00 79.06 203 GLY A N 1
ATOM 1653 C CA . GLY A 1 203 ? -9.649 -9.397 19.333 1.00 79.06 203 GLY A CA 1
ATOM 1654 C C . GLY A 1 203 ? -10.115 -10.834 19.093 1.00 79.06 203 GLY A C 1
ATOM 1655 O O . GLY A 1 203 ? -9.736 -11.753 19.821 1.00 79.06 203 GLY A O 1
ATOM 1656 N N . ILE A 1 204 ? -10.942 -11.065 18.073 1.00 79.12 204 ILE A N 1
ATOM 1657 C CA . ILE A 1 204 ? -11.415 -12.407 17.729 1.00 79.12 204 ILE A CA 1
ATOM 1658 C C . ILE A 1 204 ? -10.292 -13.224 17.068 1.00 79.12 204 ILE A C 1
ATOM 1660 O O . ILE A 1 204 ? -10.091 -14.381 17.448 1.00 79.12 204 ILE A O 1
ATOM 1664 N N . ALA A 1 205 ? -9.541 -12.628 16.137 1.00 74.75 205 ALA A N 1
ATOM 1665 C CA . ALA A 1 205 ? -8.446 -13.260 15.402 1.00 74.75 205 ALA A CA 1
ATOM 1666 C C . ALA A 1 205 ? -7.277 -13.631 16.324 1.00 74.75 205 ALA A C 1
ATOM 1668 O O . ALA A 1 205 ? -6.810 -14.766 16.299 1.00 74.75 205 ALA A O 1
ATOM 1669 N N . THR A 1 206 ? -6.871 -12.722 17.214 1.00 72.88 206 THR A N 1
ATOM 1670 C CA . THR A 1 206 ? -5.814 -12.951 18.222 1.00 72.88 206 THR A CA 1
ATOM 1671 C C . THR A 1 206 ? -6.226 -13.920 19.337 1.00 72.88 206 THR A C 1
ATOM 1673 O O . THR A 1 206 ? -5.415 -14.303 20.181 1.00 72.88 206 THR A O 1
ATOM 1676 N N . GLY A 1 207 ? -7.486 -14.367 19.352 1.00 74.19 207 GLY A N 1
ATOM 1677 C CA . GLY A 1 207 ? -7.984 -15.332 20.325 1.00 74.19 207 GLY A CA 1
ATOM 1678 C C . GLY A 1 207 ? -8.296 -14.732 21.699 1.00 74.19 207 GLY A C 1
ATOM 1679 O O . GLY A 1 207 ? -8.355 -15.484 22.677 1.00 74.19 207 GLY A O 1
ATOM 1680 N N . LEU A 1 208 ? -8.538 -13.415 21.794 1.00 77.81 208 LEU A N 1
ATOM 1681 C CA . LEU A 1 208 ? -9.027 -12.786 23.029 1.00 77.81 208 LEU A CA 1
ATOM 1682 C C . LEU A 1 208 ? -10.391 -13.340 23.421 1.00 77.81 208 LEU A C 1
ATOM 1684 O O . LEU A 1 208 ? -10.682 -13.466 24.610 1.00 77.81 208 LEU A O 1
ATOM 1688 N N . PHE A 1 209 ? -11.222 -13.696 22.443 1.00 82.19 209 PHE A N 1
ATOM 1689 C CA . PHE A 1 209 ? -12.574 -14.207 22.644 1.00 82.19 209 PHE A CA 1
ATOM 1690 C C . PHE A 1 209 ? -12.656 -15.746 22.604 1.00 82.19 209 PHE A C 1
ATOM 1692 O O . PHE A 1 209 ? -11.817 -16.407 21.985 1.00 82.19 209 PHE A O 1
ATOM 1699 N N . PRO A 1 210 ? -13.666 -16.350 23.266 1.00 78.25 210 PRO A N 1
ATOM 1700 C CA . PRO A 1 210 ? -13.842 -17.803 23.273 1.00 78.25 210 PRO A CA 1
ATOM 1701 C C . PRO A 1 210 ? -14.148 -18.352 21.864 1.00 78.25 210 PRO A C 1
ATOM 1703 O O . PRO A 1 210 ? -14.639 -17.605 21.017 1.00 78.25 210 PRO A O 1
ATOM 1706 N N . PRO A 1 211 ? -13.947 -19.659 21.601 1.00 79.12 211 PRO A N 1
ATOM 1707 C CA . PRO A 1 211 ? -14.224 -20.272 20.292 1.00 79.12 211 PRO A CA 1
ATOM 1708 C C . PRO A 1 211 ? -15.629 -19.986 19.735 1.00 79.12 211 PRO A C 1
ATOM 1710 O O . PRO A 1 211 ? -15.782 -19.756 18.540 1.00 79.12 211 PRO A O 1
ATOM 1713 N N . ALA A 1 212 ? -16.645 -19.897 20.601 1.00 84.31 212 ALA A N 1
ATOM 1714 C CA . ALA A 1 212 ? -18.014 -19.552 20.204 1.00 84.31 212 ALA A CA 1
ATOM 1715 C C . ALA A 1 212 ? -18.137 -18.164 19.540 1.00 84.31 212 ALA A C 1
ATOM 1717 O O . ALA A 1 212 ? -18.957 -17.982 18.646 1.00 84.31 212 ALA A O 1
ATOM 1718 N N . ALA A 1 213 ? -17.311 -17.191 19.940 1.00 85.44 213 ALA A N 1
ATOM 1719 C CA . ALA A 1 213 ? -17.271 -15.872 19.309 1.00 85.44 213 ALA A CA 1
ATOM 1720 C C . ALA A 1 213 ? -16.669 -15.923 17.896 1.00 85.44 213 ALA A C 1
ATOM 1722 O O . ALA A 1 213 ? -17.088 -15.168 17.024 1.00 85.44 213 ALA A O 1
ATOM 1723 N N . ARG A 1 214 ? -15.713 -16.833 17.661 1.00 78.62 214 ARG A N 1
ATOM 1724 C CA . ARG A 1 214 ? -15.131 -17.058 16.332 1.00 78.62 214 ARG A CA 1
ATOM 1725 C C . ARG A 1 214 ? -16.134 -17.681 15.375 1.00 78.62 214 ARG A C 1
ATOM 1727 O O . ARG A 1 214 ? -16.271 -17.171 14.270 1.00 78.62 214 ARG A O 1
ATOM 1734 N N . GLN A 1 215 ? -16.873 -18.701 15.816 1.00 83.19 215 GLN A N 1
ATOM 1735 C CA . GLN A 1 215 ? -17.952 -19.281 15.010 1.00 83.19 215 GLN A CA 1
ATOM 1736 C C . GLN A 1 215 ? -18.989 -18.215 14.639 1.00 83.19 215 GLN A C 1
ATOM 1738 O O . GLN A 1 215 ? -19.323 -18.048 13.473 1.00 83.19 215 GLN A O 1
ATOM 1743 N N . LEU A 1 216 ? -19.418 -17.423 15.627 1.00 87.38 216 LEU A N 1
ATOM 1744 C CA . LEU A 1 216 ? -20.365 -16.332 15.415 1.00 87.38 216 LEU A CA 1
ATOM 1745 C C . LEU A 1 216 ? -19.876 -15.327 14.359 1.00 87.38 216 LEU A C 1
ATOM 1747 O O . LEU A 1 216 ? -20.663 -14.915 13.509 1.00 87.38 216 LEU A O 1
ATOM 1751 N N . MET A 1 217 ? -18.596 -14.943 14.407 1.00 86.56 217 MET A N 1
ATOM 1752 C CA . MET A 1 217 ? -17.985 -14.058 13.413 1.00 86.56 217 MET A CA 1
ATOM 1753 C C . MET A 1 217 ? -17.956 -14.706 12.027 1.00 86.56 217 MET A C 1
ATOM 1755 O O . MET A 1 217 ? -18.334 -14.059 11.059 1.00 86.56 217 MET A O 1
ATOM 1759 N N . GLN A 1 218 ? -17.532 -15.967 11.917 1.00 82.06 218 GLN A N 1
ATOM 1760 C CA . GLN A 1 218 ? -17.465 -16.678 10.635 1.00 82.06 218 GLN A CA 1
ATOM 1761 C C . GLN A 1 218 ? -18.842 -16.795 9.971 1.00 82.06 218 GLN A C 1
ATOM 1763 O O . GLN A 1 218 ? -18.959 -16.543 8.771 1.00 82.06 218 GLN A O 1
ATOM 1768 N N . ASP A 1 219 ? -19.880 -17.105 10.750 1.00 86.31 219 ASP A N 1
ATOM 1769 C CA . ASP A 1 219 ? -21.254 -17.209 10.257 1.00 86.31 219 ASP A CA 1
ATOM 1770 C C . ASP A 1 219 ? -21.749 -15.855 9.712 1.00 86.31 219 ASP A C 1
ATOM 1772 O O . ASP A 1 219 ? -22.267 -15.785 8.595 1.00 86.31 219 ASP A O 1
ATOM 1776 N N . HIS A 1 220 ? -21.531 -14.761 10.457 1.00 87.94 220 HIS A N 1
ATOM 1777 C CA . HIS A 1 220 ? -21.945 -13.416 10.032 1.00 87.94 220 HIS A CA 1
ATOM 1778 C C . HIS A 1 220 ? -21.134 -12.904 8.841 1.00 87.94 220 HIS A C 1
ATOM 1780 O O . HIS A 1 220 ? -21.723 -12.377 7.903 1.00 87.94 220 HIS A O 1
ATOM 1786 N N . LEU A 1 221 ? -19.809 -13.093 8.833 1.00 85.50 221 LEU A N 1
ATOM 1787 C CA . LEU A 1 221 ? -18.968 -12.714 7.696 1.00 85.50 221 LEU A CA 1
ATOM 1788 C C . LEU A 1 221 ? -19.412 -13.454 6.434 1.00 85.50 221 LEU A C 1
ATOM 1790 O O . LEU A 1 221 ? -19.628 -12.822 5.409 1.00 85.50 221 LEU A O 1
ATOM 1794 N N . SER A 1 222 ? -19.636 -14.767 6.513 1.00 83.88 222 SER A N 1
ATOM 1795 C CA . SER A 1 222 ? -20.112 -15.554 5.367 1.00 83.88 222 SER A CA 1
ATOM 1796 C C . SER A 1 222 ? -21.463 -15.046 4.854 1.00 83.88 222 SER A C 1
ATOM 1798 O O . SER A 1 222 ? -21.653 -14.876 3.650 1.00 83.88 222 SER A O 1
ATOM 1800 N N . GLN A 1 223 ? -22.396 -14.740 5.761 1.00 87.69 223 GLN A N 1
ATOM 1801 C CA . GLN A 1 223 ? -23.698 -14.181 5.402 1.00 87.69 223 GLN A CA 1
ATOM 1802 C C . GLN A 1 223 ? -23.575 -12.802 4.738 1.00 87.69 223 GLN A C 1
ATOM 1804 O O . GLN A 1 223 ? -24.207 -12.555 3.711 1.00 87.69 223 GLN A O 1
ATOM 1809 N N . TRP A 1 224 ? -22.763 -11.910 5.299 1.00 89.38 224 TRP A N 1
ATOM 1810 C CA . TRP A 1 224 ? -22.537 -10.567 4.770 1.00 89.38 224 TRP A CA 1
ATOM 1811 C C . TRP A 1 224 ? -21.858 -10.586 3.407 1.00 89.38 224 TRP A C 1
ATOM 1813 O O . TRP A 1 224 ? -22.247 -9.832 2.521 1.00 89.38 224 TRP A O 1
ATOM 1823 N N . LEU A 1 225 ? -20.892 -11.477 3.201 1.00 83.12 225 LEU A N 1
ATOM 1824 C CA . LEU A 1 225 ? -20.232 -11.641 1.908 1.00 83.12 225 LEU A CA 1
ATOM 1825 C C . LEU A 1 225 ? -21.219 -12.095 0.830 1.00 83.12 225 LEU A C 1
ATOM 1827 O O . LEU A 1 225 ? -21.215 -11.541 -0.269 1.00 83.12 225 LEU A O 1
ATOM 1831 N N . ASN A 1 226 ? -22.125 -13.021 1.152 1.00 83.75 226 ASN A N 1
ATOM 1832 C CA . ASN A 1 226 ? -23.197 -13.417 0.235 1.00 83.75 226 ASN A CA 1
ATOM 1833 C C . ASN A 1 226 ? -24.124 -12.227 -0.089 1.00 83.75 226 ASN A C 1
ATOM 1835 O O . ASN A 1 226 ? -24.388 -11.942 -1.252 1.00 83.75 226 ASN A O 1
ATOM 1839 N N . GLN A 1 227 ? -24.533 -11.448 0.917 1.00 85.94 227 GLN A N 1
ATOM 1840 C CA . GLN A 1 227 ? -25.379 -10.260 0.713 1.00 85.94 227 GLN A CA 1
ATOM 1841 C C . GLN A 1 227 ? -24.705 -9.168 -0.133 1.00 85.94 227 GLN A C 1
ATOM 1843 O O . GLN A 1 227 ? -25.355 -8.488 -0.933 1.00 85.94 227 GLN A O 1
ATOM 1848 N N . LEU A 1 228 ? -23.404 -8.954 0.066 1.00 83.31 228 LEU A N 1
ATOM 1849 C CA . LEU A 1 228 ? -22.641 -7.949 -0.665 1.00 83.31 228 LEU A CA 1
ATOM 1850 C C . LEU A 1 228 ? -22.388 -8.374 -2.115 1.00 83.31 228 LEU A C 1
ATOM 1852 O O . LEU A 1 228 ? -22.467 -7.536 -3.009 1.00 83.31 228 LEU A O 1
ATOM 1856 N N . THR A 1 229 ? -22.138 -9.662 -2.362 1.00 78.62 229 THR A N 1
ATOM 1857 C CA . THR A 1 229 ? -21.924 -10.198 -3.718 1.00 78.62 229 THR A CA 1
ATOM 1858 C C . THR A 1 229 ? -23.203 -10.225 -4.560 1.00 78.62 229 THR A C 1
ATOM 1860 O O . THR A 1 229 ? -23.129 -10.010 -5.768 1.00 78.62 229 THR A O 1
ATOM 1863 N N . GLU A 1 230 ? -24.380 -10.387 -3.946 1.00 81.69 230 GLU A N 1
ATOM 1864 C CA . GLU A 1 230 ? -25.686 -10.280 -4.621 1.00 81.69 230 GLU A CA 1
ATOM 1865 C C . GLU A 1 230 ? -26.029 -8.840 -5.059 1.00 81.69 230 GLU A C 1
ATOM 1867 O O . GLU A 1 230 ? -26.749 -8.623 -6.038 1.00 81.69 230 GLU A O 1
ATOM 1872 N N . GLY A 1 231 ? -25.500 -7.830 -4.358 1.00 69.00 231 GLY A N 1
ATOM 1873 C CA . GLY A 1 231 ? -25.643 -6.418 -4.713 1.00 69.00 231 GLY A CA 1
ATOM 1874 C C . GLY A 1 231 ? -24.735 -6.049 -5.886 1.00 69.00 231 GLY A C 1
ATOM 1875 O O . GLY A 1 231 ? -23.585 -5.673 -5.681 1.00 69.00 231 GLY A O 1
ATOM 1876 N N . GLY A 1 232 ? -25.240 -6.168 -7.117 1.00 68.50 232 GLY A N 1
ATOM 1877 C CA . GLY A 1 232 ? -24.465 -6.003 -8.356 1.00 68.50 232 GLY A CA 1
ATOM 1878 C C . GLY A 1 232 ? -23.452 -4.841 -8.375 1.00 68.50 232 GLY A C 1
ATOM 1879 O O . GLY A 1 232 ? -23.708 -3.745 -7.877 1.00 68.50 232 GLY A O 1
ATOM 1880 N N . GLY A 1 233 ? -22.285 -5.086 -8.984 1.00 74.19 233 GLY A N 1
ATOM 1881 C CA . GLY A 1 233 ? -21.180 -4.125 -9.118 1.00 74.19 233 GLY A CA 1
ATOM 1882 C C . GLY A 1 233 ? -20.190 -4.103 -7.948 1.00 74.19 233 GLY A C 1
ATOM 1883 O O . GLY A 1 233 ? -19.162 -3.430 -8.030 1.00 74.19 233 GLY A O 1
ATOM 1884 N N . PHE A 1 234 ? -20.467 -4.834 -6.868 1.00 72.06 234 PHE A N 1
ATOM 1885 C CA . PHE A 1 234 ? -19.565 -4.955 -5.727 1.00 72.06 234 PHE A CA 1
ATOM 1886 C C . PHE A 1 234 ? -18.297 -5.762 -6.048 1.00 72.06 234 PHE A C 1
ATOM 1888 O O . PHE A 1 234 ? -17.188 -5.287 -5.801 1.00 72.06 234 PHE A O 1
ATOM 1895 N N . VAL A 1 235 ? -18.454 -6.935 -6.667 1.00 73.75 235 VAL A N 1
ATOM 1896 C CA . VAL A 1 235 ? -17.339 -7.808 -7.078 1.00 73.75 235 VAL A CA 1
ATOM 1897 C C . VAL A 1 235 ? -16.386 -7.067 -8.022 1.00 73.75 235 VAL A C 1
ATOM 1899 O O . VAL A 1 235 ? -15.177 -7.062 -7.813 1.00 73.75 235 VAL A O 1
ATOM 1902 N N . GLU A 1 236 ? -16.923 -6.330 -8.992 1.00 77.62 236 GLU A N 1
ATOM 1903 C CA . GLU A 1 236 ? -16.161 -5.530 -9.952 1.00 77.62 23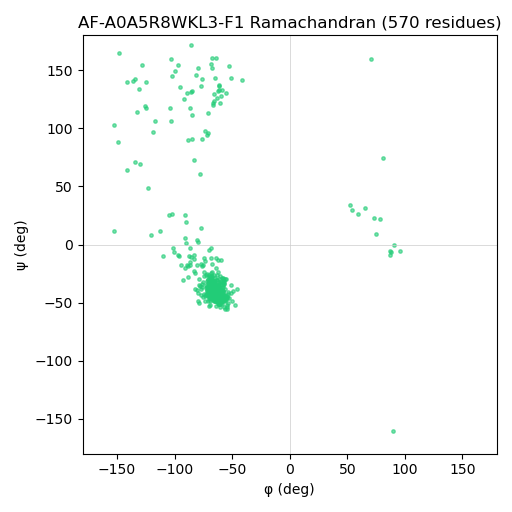6 GLU A CA 1
ATOM 1904 C C . GLU A 1 236 ? -15.348 -4.416 -9.288 1.00 77.62 236 GLU A C 1
ATOM 1906 O O . GLU A 1 236 ? -14.203 -4.183 -9.679 1.00 77.62 236 GLU A O 1
ATOM 1911 N N . LYS A 1 237 ? -15.901 -3.737 -8.273 1.00 77.00 237 LYS A N 1
ATOM 1912 C CA . LYS A 1 237 ? -15.156 -2.721 -7.511 1.00 77.00 237 LYS A CA 1
ATOM 1913 C C . LYS A 1 237 ? -13.957 -3.337 -6.798 1.00 77.00 237 LYS A C 1
ATOM 1915 O O . LYS A 1 237 ? -12.881 -2.747 -6.817 1.00 77.00 237 LYS A O 1
ATOM 1920 N N . GLN A 1 238 ? -14.139 -4.506 -6.193 1.00 75.38 238 GLN A N 1
ATOM 1921 C CA . GLN A 1 238 ? -13.076 -5.199 -5.468 1.00 75.38 238 GLN A CA 1
ATOM 1922 C C . GLN A 1 238 ? -12.015 -5.731 -6.417 1.00 75.38 238 GLN A C 1
ATOM 1924 O O . GLN A 1 238 ? -10.831 -5.480 -6.218 1.00 75.38 238 GLN A O 1
ATOM 1929 N N . ARG A 1 239 ? -12.434 -6.362 -7.517 1.00 77.88 239 ARG A N 1
ATOM 1930 C CA . ARG A 1 239 ? -11.529 -6.786 -8.584 1.00 77.88 239 ARG A CA 1
ATOM 1931 C C . ARG A 1 239 ? -10.687 -5.620 -9.090 1.00 77.88 239 ARG A C 1
ATOM 1933 O O . ARG A 1 239 ? -9.481 -5.777 -9.228 1.00 77.88 239 ARG A O 1
ATOM 1940 N N . ARG A 1 240 ? -11.296 -4.450 -9.315 1.00 80.00 240 ARG A N 1
ATOM 1941 C CA . ARG A 1 240 ? -10.574 -3.244 -9.736 1.00 80.00 240 ARG A CA 1
ATOM 1942 C C . ARG A 1 240 ? -9.550 -2.788 -8.696 1.00 80.00 240 ARG A C 1
ATOM 1944 O O . ARG A 1 240 ? -8.432 -2.497 -9.088 1.00 80.00 240 ARG A O 1
ATOM 1951 N N . LYS A 1 241 ? -9.890 -2.776 -7.403 1.00 77.62 241 LYS A N 1
ATOM 1952 C CA . LYS A 1 241 ? -8.939 -2.415 -6.334 1.00 77.62 241 LYS A CA 1
ATOM 1953 C C . LYS A 1 241 ? -7.736 -3.355 -6.287 1.00 77.62 241 LYS A C 1
ATOM 1955 O O . LYS A 1 241 ? -6.603 -2.899 -6.185 1.00 77.62 241 LYS A O 1
ATOM 1960 N N . TRP A 1 242 ? -7.970 -4.660 -6.414 1.00 82.00 242 TRP A N 1
ATOM 1961 C CA . TRP A 1 242 ? -6.888 -5.644 -6.477 1.00 82.00 242 TRP A CA 1
ATOM 1962 C C . TRP A 1 242 ? -6.030 -5.490 -7.739 1.00 82.00 242 TRP A C 1
ATOM 1964 O O . TRP A 1 242 ? -4.813 -5.633 -7.666 1.00 82.00 242 TRP A O 1
ATOM 1974 N N . ASP A 1 243 ? -6.640 -5.157 -8.875 1.00 82.81 243 ASP A N 1
ATOM 1975 C CA . ASP A 1 243 ? -5.934 -4.884 -10.132 1.00 82.81 243 ASP A CA 1
ATOM 1976 C C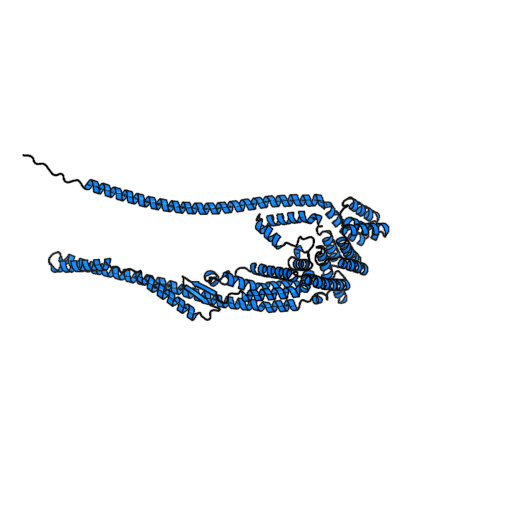 . ASP A 1 243 ? -5.073 -3.609 -10.021 1.00 82.81 243 ASP A C 1
ATOM 1978 O O . ASP A 1 243 ? -3.884 -3.634 -10.330 1.00 82.81 243 ASP A O 1
ATOM 1982 N N . GLU A 1 244 ? -5.631 -2.519 -9.481 1.00 81.69 244 GLU A N 1
ATOM 1983 C CA . GLU A 1 244 ? -4.919 -1.266 -9.182 1.00 81.69 244 GLU A CA 1
ATOM 1984 C C . GLU A 1 244 ? -3.744 -1.501 -8.225 1.00 81.69 244 GLU A C 1
ATOM 1986 O O . GLU A 1 244 ? -2.646 -1.001 -8.465 1.00 81.69 244 GLU A O 1
ATOM 1991 N N . PHE A 1 245 ? -3.939 -2.316 -7.184 1.00 81.50 245 PHE A N 1
ATOM 1992 C CA . PHE A 1 245 ? -2.878 -2.695 -6.255 1.00 81.50 245 PHE A CA 1
ATOM 1993 C C . PHE A 1 245 ? -1.739 -3.461 -6.950 1.00 81.50 245 PHE A C 1
ATOM 1995 O O . PHE A 1 245 ? -0.560 -3.166 -6.730 1.00 81.50 245 PHE A O 1
ATOM 2002 N N . MET A 1 246 ? -2.061 -4.437 -7.806 1.00 85.94 246 MET A N 1
ATOM 2003 C CA . MET A 1 246 ? -1.052 -5.213 -8.536 1.00 85.94 246 MET A CA 1
ATOM 2004 C C . MET A 1 246 ? -0.295 -4.354 -9.554 1.00 85.94 246 MET A C 1
ATOM 2006 O O . MET A 1 246 ? 0.925 -4.478 -9.663 1.00 85.94 246 MET A O 1
ATOM 2010 N N . GLU A 1 247 ? -0.978 -3.447 -10.254 1.00 85.00 247 GLU A N 1
ATOM 2011 C CA . GLU A 1 247 ? -0.339 -2.503 -11.180 1.00 85.00 247 GLU A CA 1
ATOM 2012 C C . GLU A 1 247 ? 0.532 -1.478 -10.435 1.00 85.00 247 GLU A C 1
ATOM 2014 O O . GLU A 1 247 ? 1.658 -1.207 -10.854 1.00 85.00 247 GLU A O 1
ATOM 2019 N N . ALA A 1 248 ? 0.082 -0.966 -9.283 1.00 81.00 248 ALA A N 1
ATOM 2020 C CA . ALA A 1 248 ? 0.896 -0.104 -8.426 1.00 81.00 248 ALA A CA 1
ATOM 2021 C C . ALA A 1 248 ? 2.155 -0.836 -7.930 1.00 81.00 248 ALA A C 1
ATOM 2023 O O . ALA A 1 248 ? 3.255 -0.285 -7.978 1.00 81.00 248 ALA A O 1
ATOM 2024 N N . THR A 1 249 ? 2.013 -2.106 -7.538 1.00 80.12 249 THR A N 1
ATOM 2025 C CA . THR A 1 249 ? 3.137 -2.969 -7.144 1.00 80.12 249 THR A CA 1
ATOM 2026 C C . THR A 1 249 ? 4.113 -3.171 -8.306 1.00 80.12 249 THR A C 1
ATOM 2028 O O . THR A 1 249 ? 5.323 -3.086 -8.106 1.00 80.12 249 THR A O 1
ATOM 2031 N N . ALA A 1 250 ? 3.618 -3.376 -9.533 1.00 83.12 250 ALA A N 1
ATOM 2032 C CA . ALA A 1 250 ? 4.460 -3.462 -10.729 1.00 83.12 250 ALA A CA 1
ATOM 2033 C C . ALA A 1 250 ? 5.219 -2.148 -11.002 1.00 83.12 250 ALA A C 1
ATOM 2035 O O . ALA A 1 250 ? 6.367 -2.182 -11.445 1.00 83.12 250 ALA A O 1
ATOM 2036 N N . GLY A 1 251 ? 4.608 -0.996 -10.709 1.00 78.50 251 GLY A N 1
ATOM 2037 C CA . GLY A 1 251 ? 5.237 0.322 -10.828 1.00 78.50 251 GLY A CA 1
ATOM 2038 C C . GLY A 1 251 ? 6.361 0.581 -9.817 1.00 78.50 251 GLY A C 1
ATOM 2039 O O . GLY A 1 251 ? 7.279 1.339 -10.115 1.00 78.50 251 GLY A O 1
ATOM 2040 N N . MET A 1 252 ? 6.331 -0.070 -8.648 1.00 74.44 252 MET A N 1
ATOM 2041 C CA . MET A 1 252 ? 7.396 0.022 -7.636 1.00 74.44 252 MET A CA 1
ATOM 2042 C C . MET A 1 252 ? 8.637 -0.808 -7.989 1.00 74.44 252 MET A C 1
ATOM 2044 O O . MET A 1 252 ? 9.708 -0.600 -7.415 1.00 74.44 252 MET A O 1
ATOM 2048 N N . VAL A 1 253 ? 8.515 -1.753 -8.925 1.00 78.75 253 VAL A N 1
ATOM 2049 C CA . VAL A 1 253 ? 9.650 -2.536 -9.417 1.00 78.75 253 VAL A CA 1
ATOM 2050 C C . VAL A 1 253 ? 10.519 -1.612 -10.266 1.00 78.75 253 VAL A C 1
ATOM 2052 O O . VAL A 1 253 ? 10.097 -1.138 -11.323 1.00 78.75 253 VAL A O 1
ATOM 2055 N N . GLY A 1 254 ? 11.736 -1.339 -9.788 1.00 71.12 254 GLY A N 1
ATOM 2056 C CA . GLY A 1 254 ? 12.696 -0.494 -10.498 1.00 71.12 254 GLY A CA 1
ATOM 2057 C C . GLY A 1 254 ? 12.924 -0.961 -11.945 1.00 71.12 254 GLY A C 1
ATOM 2058 O O . GLY A 1 254 ? 12.749 -2.144 -12.247 1.00 71.12 254 GLY A O 1
ATOM 2059 N N . PRO A 1 255 ? 13.307 -0.051 -12.858 1.00 74.31 255 PRO A N 1
ATOM 2060 C CA . PRO A 1 255 ? 13.431 -0.378 -14.271 1.00 74.31 255 PRO A CA 1
ATOM 2061 C C . PRO A 1 255 ? 14.490 -1.462 -14.493 1.00 74.3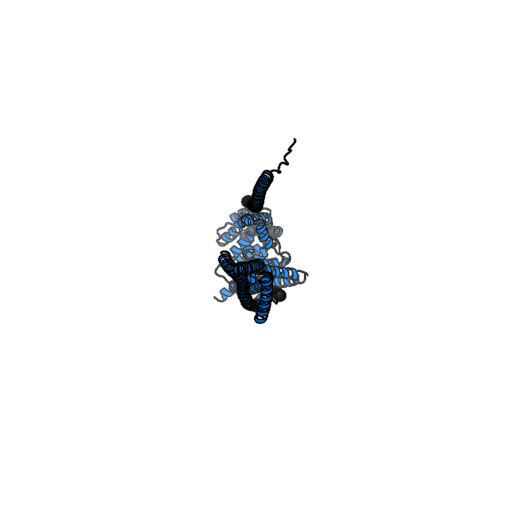1 255 PRO A C 1
ATOM 2063 O O . PRO A 1 255 ? 15.603 -1.386 -13.969 1.00 74.31 255 PRO A O 1
ATOM 2066 N N . ALA A 1 256 ? 14.183 -2.427 -15.358 1.00 81.00 256 ALA A N 1
ATOM 2067 C CA . ALA A 1 256 ? 15.108 -3.481 -15.764 1.00 81.00 256 ALA A CA 1
ATOM 2068 C C . ALA A 1 256 ? 16.288 -2.955 -16.609 1.00 81.00 256 ALA A C 1
ATOM 2070 O O . ALA A 1 256 ? 17.182 -3.719 -16.957 1.00 81.00 256 ALA A O 1
ATOM 2071 N N . ALA A 1 257 ? 16.318 -1.653 -16.919 1.00 81.38 257 ALA A N 1
ATOM 2072 C CA . ALA A 1 257 ? 17.316 -1.021 -17.782 1.00 81.38 257 ALA A CA 1
ATOM 2073 C C . ALA A 1 257 ? 18.746 -1.172 -17.243 1.00 81.38 257 ALA A C 1
ATOM 2075 O O . ALA A 1 257 ? 19.682 -1.331 -18.015 1.00 81.38 257 ALA A O 1
ATOM 2076 N N . ALA A 1 258 ? 18.920 -1.198 -15.917 1.00 84.00 258 ALA A N 1
ATOM 2077 C CA . ALA A 1 258 ? 20.228 -1.445 -15.312 1.00 84.00 258 ALA A CA 1
ATOM 2078 C C . ALA A 1 258 ? 20.734 -2.884 -15.539 1.00 84.00 258 ALA A C 1
ATOM 2080 O O . ALA A 1 258 ? 21.941 -3.109 -15.555 1.00 84.00 258 ALA A O 1
ATOM 2081 N N . ALA A 1 259 ? 19.824 -3.852 -15.695 1.00 85.69 259 ALA A N 1
ATOM 2082 C CA . ALA A 1 259 ? 20.158 -5.253 -15.946 1.00 85.69 259 ALA A CA 1
ATOM 2083 C C . ALA A 1 259 ? 20.310 -5.566 -17.445 1.00 85.69 259 ALA A C 1
ATOM 2085 O O . ALA A 1 259 ? 21.073 -6.464 -17.791 1.00 85.69 259 ALA A O 1
ATOM 2086 N N . TYR A 1 260 ? 19.616 -4.822 -18.314 1.00 92.56 260 TYR A N 1
ATOM 2087 C CA . TYR A 1 260 ? 19.639 -4.996 -19.771 1.00 92.56 260 TYR A CA 1
ATOM 2088 C C . TYR A 1 260 ? 19.891 -3.650 -20.482 1.00 92.56 260 TYR A C 1
ATOM 2090 O O . TYR A 1 260 ? 18.972 -3.073 -21.080 1.00 92.56 260 TYR A O 1
ATOM 2098 N N . PRO A 1 261 ? 21.109 -3.090 -20.360 1.00 93.06 261 PRO A N 1
ATOM 2099 C CA . PRO A 1 261 ? 21.423 -1.758 -20.863 1.00 93.06 261 PRO A CA 1
ATOM 2100 C C . PRO A 1 261 ? 21.314 -1.658 -22.387 1.00 93.06 261 PRO A C 1
ATOM 2102 O O . PRO A 1 261 ? 20.723 -0.695 -22.878 1.00 93.06 261 PRO A O 1
ATOM 2105 N N . LEU A 1 262 ? 21.802 -2.650 -23.141 1.00 92.25 262 LEU A N 1
ATOM 2106 C CA . LEU A 1 262 ? 21.790 -2.602 -24.607 1.00 92.25 262 LEU A CA 1
ATOM 2107 C C . LEU A 1 262 ? 20.368 -2.699 -25.162 1.00 92.25 262 LEU A C 1
ATOM 2109 O O . LEU A 1 262 ? 20.013 -1.974 -26.092 1.00 92.25 262 LEU A O 1
ATOM 2113 N N . LEU A 1 263 ? 19.525 -3.547 -24.570 1.00 91.56 263 LEU A N 1
ATOM 2114 C CA . LEU A 1 263 ? 18.104 -3.582 -24.905 1.00 91.56 263 LEU A CA 1
ATOM 2115 C C . LEU A 1 263 ? 17.405 -2.275 -24.555 1.00 91.56 263 LEU A C 1
ATOM 2117 O O . LEU A 1 263 ? 16.586 -1.809 -25.342 1.00 91.56 263 LEU A O 1
ATOM 2121 N N . SER A 1 264 ? 17.719 -1.674 -23.407 1.00 93.00 264 SER A N 1
ATOM 2122 C CA . SER A 1 264 ? 17.087 -0.417 -23.006 1.00 93.00 264 SER A CA 1
ATOM 2123 C C . SER A 1 264 ? 17.424 0.750 -23.933 1.00 93.00 264 SER A C 1
ATOM 2125 O O . SER A 1 264 ? 16.578 1.612 -24.161 1.00 93.00 264 SER A O 1
ATOM 2127 N N . GLU A 1 265 ? 18.630 0.751 -24.505 1.00 93.88 265 GLU A N 1
ATOM 2128 C CA . GLU A 1 265 ? 19.095 1.795 -25.416 1.00 93.88 265 GLU A CA 1
ATOM 2129 C C . GLU A 1 265 ? 18.602 1.579 -26.854 1.00 93.88 265 GLU A C 1
ATOM 2131 O O . GLU A 1 265 ? 18.252 2.537 -27.546 1.00 93.88 265 GLU A O 1
ATOM 2136 N N . HIS A 1 266 ? 18.561 0.327 -27.319 1.00 93.44 266 HIS A N 1
ATOM 2137 C CA . HIS A 1 266 ? 18.359 0.020 -28.737 1.00 93.44 266 HIS A CA 1
ATOM 2138 C C . HIS A 1 266 ? 17.005 -0.615 -29.072 1.00 93.44 266 HIS A C 1
ATOM 2140 O O . HIS A 1 266 ? 16.665 -0.713 -30.255 1.00 93.44 266 HIS A O 1
ATOM 2146 N N . ALA A 1 267 ? 16.204 -1.034 -28.086 1.00 93.19 267 ALA A N 1
ATOM 2147 C CA . ALA A 1 267 ? 14.854 -1.529 -28.335 1.00 93.19 267 ALA A CA 1
ATOM 2148 C C . ALA A 1 267 ? 13.837 -0.380 -28.370 1.00 93.19 267 ALA A C 1
ATOM 2150 O O . ALA A 1 267 ? 13.555 0.284 -27.376 1.00 93.19 267 ALA A O 1
ATOM 2151 N N . THR A 1 268 ? 13.201 -0.198 -29.522 1.00 93.69 268 THR A N 1
ATOM 2152 C CA . THR A 1 268 ? 12.158 0.820 -29.729 1.00 93.69 268 THR A CA 1
ATOM 2153 C C . THR A 1 268 ? 10.902 0.567 -28.892 1.00 93.69 268 THR A C 1
ATOM 2155 O O . THR A 1 268 ? 10.230 1.514 -28.492 1.00 93.69 268 THR A O 1
ATOM 2158 N N . ASN A 1 269 ? 10.611 -0.697 -28.568 1.00 94.25 269 ASN A N 1
ATOM 2159 C CA . ASN A 1 269 ? 9.509 -1.107 -27.696 1.00 94.25 269 ASN A CA 1
ATOM 2160 C C . ASN A 1 269 ? 9.965 -1.477 -26.271 1.00 94.25 269 ASN A C 1
ATOM 2162 O O . ASN A 1 269 ? 9.297 -2.254 -25.585 1.00 94.25 269 ASN A O 1
ATOM 2166 N N . TRP A 1 270 ? 11.089 -0.919 -25.802 1.00 93.38 270 TRP A N 1
ATOM 2167 C CA . TRP A 1 270 ? 11.619 -1.184 -24.460 1.00 93.38 270 TRP A CA 1
ATOM 2168 C C . TRP A 1 270 ? 10.598 -0.929 -23.342 1.00 93.38 270 TRP A C 1
ATOM 2170 O O . TRP A 1 270 ? 10.495 -1.731 -22.419 1.00 93.38 270 TRP A O 1
ATOM 2180 N N . ALA A 1 271 ? 9.806 0.144 -23.432 1.00 91.12 271 ALA A N 1
ATOM 2181 C CA . ALA A 1 271 ? 8.809 0.476 -22.411 1.00 91.12 271 ALA A CA 1
ATOM 2182 C C . ALA A 1 271 ? 7.793 -0.661 -22.188 1.00 91.12 271 ALA A C 1
ATOM 2184 O O . ALA A 1 271 ? 7.467 -0.990 -21.048 1.00 91.12 271 ALA A O 1
ATOM 2185 N N . GLU A 1 272 ? 7.341 -1.304 -23.267 1.00 91.19 272 GLU A N 1
ATOM 2186 C CA . GLU A 1 272 ? 6.399 -2.425 -23.209 1.00 91.19 272 GLU A CA 1
ATOM 2187 C C . GLU A 1 272 ? 7.063 -3.700 -22.671 1.00 91.19 272 GLU A C 1
ATOM 2189 O O . GLU A 1 272 ? 6.470 -4.416 -21.861 1.00 91.19 272 GLU A O 1
ATOM 2194 N N . LEU A 1 273 ? 8.312 -3.969 -23.076 1.00 91.25 273 LEU A N 1
ATOM 2195 C CA . LEU A 1 273 ? 9.103 -5.086 -22.551 1.00 91.25 273 LEU A CA 1
ATOM 2196 C C . LEU A 1 273 ? 9.332 -4.929 -21.044 1.00 91.25 273 LEU A C 1
ATOM 2198 O O . LEU A 1 273 ? 9.050 -5.849 -20.277 1.00 91.25 273 LEU A O 1
ATOM 2202 N N . ASN A 1 274 ? 9.773 -3.749 -20.609 1.00 91.06 274 ASN A N 1
ATOM 2203 C CA . ASN A 1 274 ? 10.015 -3.438 -19.206 1.00 91.06 274 ASN A CA 1
ATOM 2204 C C . ASN A 1 274 ? 8.728 -3.530 -18.373 1.00 91.06 274 ASN A C 1
ATOM 2206 O O . ASN A 1 274 ? 8.743 -4.106 -17.289 1.00 91.06 274 ASN A O 1
ATOM 2210 N N . LEU A 1 275 ? 7.599 -3.031 -18.887 1.00 89.31 275 LEU A N 1
ATOM 2211 C CA . LEU A 1 275 ? 6.305 -3.173 -18.218 1.00 89.31 275 LEU A CA 1
ATOM 2212 C C . LEU A 1 275 ? 5.913 -4.649 -18.052 1.00 89.31 275 LEU A C 1
ATOM 2214 O O . LEU A 1 275 ? 5.522 -5.068 -16.961 1.00 89.31 275 LEU A O 1
ATOM 2218 N N . GLY A 1 276 ? 6.048 -5.452 -19.112 1.00 90.31 276 GLY A N 1
ATOM 2219 C CA . GLY A 1 276 ? 5.803 -6.894 -19.055 1.00 90.31 276 GLY A CA 1
ATOM 2220 C C . GLY A 1 276 ? 6.693 -7.589 -18.023 1.00 90.31 276 GLY A C 1
ATOM 2221 O O . GLY A 1 276 ? 6.203 -8.383 -17.222 1.00 90.31 276 GLY A O 1
ATOM 2222 N N . TYR A 1 277 ? 7.982 -7.247 -17.993 1.00 89.81 277 TYR A N 1
ATOM 2223 C CA . TYR A 1 277 ? 8.938 -7.754 -17.009 1.00 89.81 277 TYR A CA 1
ATOM 2224 C C . TYR A 1 277 ? 8.531 -7.398 -15.574 1.00 89.81 277 TYR A C 1
ATOM 2226 O O . TYR A 1 277 ? 8.420 -8.289 -14.730 1.00 89.81 277 TYR A O 1
ATOM 2234 N N . ASN A 1 278 ? 8.225 -6.129 -15.307 1.00 90.31 278 ASN A N 1
ATOM 2235 C CA . ASN A 1 278 ? 7.821 -5.656 -13.984 1.00 90.31 278 ASN A CA 1
ATOM 2236 C C . ASN A 1 278 ? 6.569 -6.376 -13.468 1.00 90.31 278 ASN A C 1
ATOM 2238 O O . ASN A 1 278 ? 6.520 -6.779 -12.305 1.00 90.31 278 ASN A O 1
ATOM 2242 N N . ARG A 1 279 ? 5.585 -6.628 -14.338 1.00 91.44 279 ARG A N 1
ATOM 2243 C CA . ARG A 1 279 ? 4.366 -7.362 -13.968 1.00 91.44 279 ARG A CA 1
ATOM 2244 C C . ARG A 1 279 ? 4.634 -8.805 -13.542 1.00 91.44 279 ARG A C 1
ATOM 2246 O O . ARG A 1 279 ? 3.998 -9.272 -12.603 1.00 91.44 279 ARG A O 1
ATOM 2253 N N . THR A 1 280 ? 5.606 -9.498 -14.145 1.00 91.81 280 THR A N 1
ATOM 2254 C CA . THR A 1 280 ? 5.985 -10.853 -13.681 1.00 91.81 280 THR A CA 1
ATOM 2255 C C . THR A 1 280 ? 6.604 -10.847 -12.282 1.00 91.81 280 THR A C 1
ATOM 2257 O O . THR A 1 280 ? 6.499 -11.828 -11.549 1.00 91.81 280 THR A O 1
ATOM 2260 N N . HIS A 1 281 ? 7.215 -9.733 -11.872 1.00 89.81 281 HIS A N 1
ATOM 2261 C CA . HIS A 1 281 ? 7.841 -9.592 -10.558 1.00 89.81 281 HIS A CA 1
ATOM 2262 C C . HIS A 1 281 ? 6.815 -9.492 -9.418 1.00 89.81 281 HIS A C 1
ATOM 2264 O O . HIS A 1 281 ? 7.104 -9.882 -8.286 1.00 89.81 281 HIS A O 1
ATOM 2270 N N . VAL A 1 282 ? 5.595 -9.034 -9.724 1.00 90.81 282 VAL A N 1
ATOM 2271 C CA . VAL A 1 282 ? 4.488 -8.930 -8.761 1.00 90.81 282 VAL A CA 1
ATOM 2272 C C . VAL A 1 282 ? 4.183 -10.281 -8.112 1.00 90.81 282 VAL A C 1
ATOM 2274 O O . VAL A 1 282 ? 3.856 -10.324 -6.930 1.00 90.81 282 VAL A O 1
ATOM 2277 N N . HIS A 1 283 ? 4.335 -11.393 -8.842 1.00 92.81 283 HIS A N 1
ATOM 2278 C CA . HIS A 1 283 ? 4.067 -12.734 -8.313 1.00 92.81 283 HIS A CA 1
ATOM 2279 C C . HIS A 1 283 ? 4.949 -13.068 -7.108 1.00 92.81 283 HIS A C 1
ATOM 2281 O O . HIS A 1 283 ? 4.443 -13.523 -6.084 1.00 92.81 283 HIS A O 1
ATOM 2287 N N . GLU A 1 284 ? 6.250 -12.790 -7.200 1.00 90.50 284 GLU A N 1
ATOM 2288 C CA . GLU A 1 284 ? 7.182 -13.027 -6.100 1.00 90.50 284 GLU A CA 1
ATOM 2289 C C . GLU A 1 284 ? 6.920 -12.085 -4.925 1.00 90.50 284 GLU A C 1
ATOM 2291 O O . GLU A 1 284 ? 6.894 -12.538 -3.782 1.00 90.50 284 GLU A O 1
ATOM 2296 N N . LEU A 1 285 ? 6.684 -10.797 -5.197 1.00 88.75 285 LEU A N 1
ATOM 2297 C CA . LEU A 1 285 ? 6.413 -9.801 -4.156 1.00 88.75 285 LEU A CA 1
ATOM 2298 C C . LEU A 1 285 ? 5.158 -10.150 -3.354 1.00 88.75 285 LEU A C 1
ATOM 2300 O O . LEU A 1 285 ? 5.197 -10.175 -2.124 1.00 88.75 285 LEU A O 1
ATOM 2304 N N . LEU A 1 286 ? 4.065 -10.489 -4.042 1.00 88.69 286 LEU A N 1
ATOM 2305 C CA . LEU A 1 286 ? 2.827 -10.942 -3.410 1.00 88.69 286 LEU A CA 1
ATOM 2306 C C . LEU A 1 286 ? 3.038 -12.233 -2.620 1.00 88.69 286 LEU A C 1
ATOM 2308 O O . LEU A 1 286 ? 2.578 -12.344 -1.486 1.00 88.69 286 LEU A O 1
ATOM 2312 N N . ARG A 1 287 ? 3.767 -13.202 -3.186 1.00 90.06 287 ARG A N 1
ATOM 2313 C CA . ARG A 1 287 ? 4.066 -14.470 -2.512 1.00 90.06 287 ARG A CA 1
ATOM 2314 C C . ARG A 1 287 ? 4.841 -14.245 -1.218 1.00 90.06 287 ARG A C 1
ATOM 2316 O O . ARG A 1 287 ? 4.479 -14.809 -0.189 1.00 90.06 287 ARG A O 1
ATOM 2323 N N . GLN A 1 288 ? 5.879 -13.411 -1.247 1.00 88.38 288 GLN A N 1
ATOM 2324 C CA . GLN A 1 288 ? 6.646 -13.044 -0.056 1.00 88.38 288 GLN A CA 1
ATOM 2325 C C . GLN A 1 288 ? 5.774 -12.314 0.965 1.00 88.38 288 GLN A C 1
ATOM 2327 O O . GLN A 1 288 ? 5.799 -12.658 2.145 1.00 88.38 288 GLN A O 1
ATOM 2332 N N . HIS A 1 289 ? 4.967 -11.353 0.516 1.00 85.69 289 HIS A N 1
ATOM 2333 C CA . HIS A 1 289 ? 4.062 -10.602 1.378 1.00 85.69 289 HIS A CA 1
ATOM 2334 C C . HIS A 1 289 ? 3.062 -11.522 2.099 1.00 85.69 289 HIS A C 1
ATOM 2336 O O . HIS A 1 289 ? 2.986 -11.510 3.328 1.00 85.69 289 HIS A O 1
ATOM 2342 N N . PHE A 1 290 ? 2.368 -12.397 1.368 1.00 87.12 290 PHE A N 1
ATOM 2343 C CA . PHE A 1 290 ? 1.407 -13.333 1.953 1.00 87.12 290 PHE A CA 1
ATOM 2344 C C . PHE A 1 290 ? 2.069 -14.408 2.824 1.00 87.12 290 PHE A C 1
ATOM 2346 O O . PHE A 1 290 ? 1.534 -14.744 3.880 1.00 87.12 290 PHE A O 1
ATOM 2353 N N . ASN A 1 291 ? 3.257 -14.900 2.460 1.00 87.06 291 ASN A N 1
ATOM 2354 C CA . ASN A 1 291 ? 4.031 -15.799 3.325 1.00 87.06 291 ASN A CA 1
ATOM 2355 C C . ASN A 1 291 ? 4.431 -15.133 4.647 1.00 87.06 291 ASN A C 1
ATOM 2357 O O . ASN A 1 291 ? 4.377 -15.769 5.702 1.00 87.06 291 ASN A O 1
ATOM 2361 N N . ASN A 1 292 ? 4.813 -13.856 4.613 1.00 83.38 292 ASN A N 1
ATOM 2362 C CA . ASN A 1 292 ? 5.166 -13.103 5.815 1.00 83.38 292 ASN A CA 1
ATOM 2363 C C . ASN A 1 292 ? 3.956 -12.908 6.739 1.00 83.38 292 ASN A C 1
ATOM 2365 O O . ASN A 1 292 ? 4.094 -13.030 7.960 1.00 83.38 292 ASN A O 1
ATOM 2369 N N . ILE A 1 293 ? 2.774 -12.656 6.165 1.00 82.38 293 ILE A N 1
ATOM 2370 C CA . ILE A 1 293 ? 1.512 -12.557 6.909 1.00 82.38 293 ILE A CA 1
ATOM 2371 C C . ILE A 1 293 ? 1.193 -13.888 7.604 1.00 82.38 293 ILE A C 1
ATOM 2373 O O . ILE A 1 293 ? 0.967 -13.916 8.814 1.00 82.38 293 ILE A O 1
ATOM 2377 N N . THR A 1 294 ? 1.227 -15.004 6.872 1.00 76.31 294 THR A N 1
ATOM 2378 C CA . THR A 1 294 ? 0.823 -16.317 7.404 1.00 76.31 294 THR A CA 1
ATOM 2379 C C . THR A 1 294 ? 1.830 -16.906 8.395 1.00 76.31 294 THR A C 1
ATOM 2381 O O . THR A 1 294 ? 1.430 -17.514 9.389 1.00 76.31 294 THR A O 1
ATOM 2384 N N . SER A 1 295 ? 3.132 -16.683 8.189 1.00 73.06 295 SER A N 1
ATOM 2385 C CA . SER A 1 295 ? 4.193 -17.221 9.058 1.00 73.06 295 SER A CA 1
ATOM 2386 C C . SER A 1 295 ? 4.300 -16.495 10.404 1.00 73.06 295 SER A C 1
ATOM 2388 O O . SER A 1 295 ? 4.735 -17.080 11.393 1.00 73.06 295 SER A O 1
ATOM 2390 N N . GLY A 1 296 ? 3.907 -15.218 10.465 1.00 61.41 296 GLY A N 1
ATOM 2391 C CA . GLY A 1 296 ? 4.031 -14.372 11.656 1.00 61.41 296 GLY A CA 1
ATOM 2392 C C . GLY A 1 296 ? 2.825 -14.368 12.600 1.00 61.41 296 GLY A C 1
ATOM 2393 O O . GLY A 1 296 ? 2.807 -13.573 13.533 1.00 61.41 296 GLY A O 1
ATOM 2394 N N . ALA A 1 297 ? 1.808 -15.197 12.360 1.00 57.59 297 ALA A N 1
ATOM 2395 C CA . ALA A 1 297 ? 0.479 -15.034 12.956 1.00 57.59 297 ALA A CA 1
ATOM 2396 C C . ALA A 1 297 ? 0.329 -15.472 14.435 1.00 57.59 297 ALA A C 1
ATOM 2398 O O . ALA A 1 297 ? -0.795 -15.654 14.893 1.00 57.59 297 ALA A O 1
ATOM 2399 N N . HIS A 1 298 ? 1.407 -15.693 15.200 1.00 54.41 298 HIS A N 1
ATOM 2400 C CA . HIS A 1 298 ? 1.277 -16.250 16.557 1.00 54.41 298 HIS A CA 1
ATOM 2401 C C . HIS A 1 298 ? 2.374 -15.762 17.519 1.00 54.41 298 HIS A C 1
ATOM 2403 O O . HIS A 1 298 ? 3.382 -16.442 17.702 1.00 54.41 298 HIS A O 1
ATOM 2409 N N . ASP A 1 299 ? 2.148 -14.631 18.189 1.00 52.62 299 ASP A N 1
ATOM 2410 C CA . ASP A 1 299 ? 2.856 -14.290 19.429 1.00 52.62 299 ASP A CA 1
ATOM 2411 C C . ASP A 1 299 ? 1.842 -14.193 20.582 1.00 52.62 299 ASP A C 1
ATOM 2413 O O . ASP A 1 299 ? 1.042 -13.264 20.659 1.00 52.62 299 ASP A O 1
ATOM 2417 N N . PHE A 1 300 ? 1.844 -15.201 21.459 1.00 56.88 300 PHE A N 1
ATOM 2418 C CA . PHE A 1 300 ? 0.997 -15.272 22.658 1.00 56.88 300 PHE A CA 1
ATOM 2419 C C . PHE A 1 300 ? 1.799 -14.987 23.942 1.00 56.88 300 PHE A C 1
ATOM 2421 O O . PHE A 1 300 ? 1.457 -15.489 25.017 1.00 56.88 300 PHE A O 1
ATOM 2428 N N . SER A 1 301 ? 2.900 -14.239 23.854 1.00 54.38 301 SER A N 1
ATOM 2429 C CA . SER A 1 301 ? 3.734 -13.918 25.021 1.00 54.38 301 SER A CA 1
ATOM 2430 C C . SER A 1 301 ? 3.044 -12.977 26.025 1.00 54.38 301 SER A C 1
ATOM 2432 O O . SER A 1 301 ? 3.283 -13.082 27.229 1.00 54.38 301 SER A O 1
ATOM 2434 N N . THR A 1 302 ? 2.140 -12.106 25.567 1.00 60.03 302 THR A N 1
ATOM 2435 C CA . THR A 1 302 ? 1.500 -11.061 26.389 1.00 60.03 302 THR A CA 1
ATOM 2436 C C . THR A 1 302 ? 0.189 -11.512 27.026 1.00 60.03 302 THR A C 1
ATOM 2438 O O . THR A 1 302 ? -0.737 -11.862 26.316 1.00 60.03 302 THR A O 1
ATOM 2441 N N . SER A 1 303 ? 0.031 -11.407 28.350 1.00 69.12 303 SER A N 1
ATOM 2442 C CA . SER A 1 303 ? -1.184 -11.872 29.045 1.00 69.12 303 SER A CA 1
ATOM 2443 C C . SER A 1 303 ? -2.509 -11.359 28.439 1.00 69.12 303 SER A C 1
ATOM 2445 O O . SER A 1 303 ? -2.619 -10.195 28.056 1.00 69.12 303 SER A O 1
ATOM 2447 N N . LEU A 1 304 ? -3.554 -12.203 28.442 1.00 70.50 304 LEU A N 1
ATOM 2448 C CA . LEU A 1 304 ? -4.899 -11.875 27.929 1.00 70.50 304 LEU A CA 1
ATOM 2449 C C . LEU A 1 304 ? -5.450 -10.543 28.468 1.00 70.50 304 LEU A C 1
ATOM 2451 O O . LEU A 1 304 ? -6.087 -9.795 27.733 1.00 70.50 304 LEU A O 1
ATOM 2455 N N . LYS A 1 305 ? -5.221 -10.247 29.755 1.00 71.94 305 LYS A N 1
ATOM 2456 C CA . LYS A 1 305 ? -5.673 -8.992 30.372 1.00 71.94 305 LYS A CA 1
ATOM 2457 C C . LYS A 1 305 ? -4.987 -7.779 29.746 1.00 71.94 305 LYS A C 1
ATOM 2459 O O . LYS A 1 305 ? -5.666 -6.818 29.420 1.00 71.94 305 LYS A O 1
ATOM 2464 N N . THR A 1 306 ? -3.674 -7.852 29.538 1.00 76.81 306 THR A N 1
ATOM 2465 C CA . THR A 1 306 ? -2.891 -6.781 28.910 1.00 76.81 306 THR A CA 1
ATOM 2466 C C . THR A 1 306 ? -3.346 -6.537 27.472 1.00 76.81 306 THR A C 1
ATOM 2468 O O . THR A 1 306 ? -3.588 -5.395 27.104 1.00 76.81 306 THR A O 1
ATOM 2471 N N . GLN A 1 307 ? -3.567 -7.598 26.689 1.00 72.88 307 GLN A N 1
ATOM 2472 C CA . GLN A 1 307 ? -4.057 -7.458 25.313 1.00 72.88 307 GLN A CA 1
ATOM 2473 C C . GLN A 1 307 ? -5.477 -6.861 25.256 1.00 72.88 307 GLN A C 1
ATOM 2475 O O . GLN A 1 307 ? -5.774 -6.035 24.393 1.00 72.88 307 GLN A O 1
ATOM 2480 N N . LEU A 1 308 ? -6.362 -7.229 26.193 1.00 78.19 308 LEU A N 1
ATOM 2481 C CA . LEU A 1 308 ? -7.691 -6.617 26.317 1.00 78.19 308 LEU A CA 1
ATOM 2482 C C . LEU A 1 308 ? -7.613 -5.146 26.743 1.00 78.19 308 LEU A C 1
ATOM 2484 O O . LEU A 1 308 ? -8.380 -4.345 26.221 1.00 78.19 308 LEU A O 1
ATOM 2488 N N . ASP A 1 309 ? -6.696 -4.786 27.643 1.00 76.75 309 ASP A N 1
ATOM 2489 C CA . ASP A 1 309 ? -6.471 -3.399 28.066 1.00 76.75 309 ASP A CA 1
ATOM 2490 C C . ASP A 1 309 ? -5.920 -2.543 26.917 1.00 76.75 309 ASP A C 1
ATOM 2492 O O . ASP A 1 309 ? -6.368 -1.417 26.725 1.00 76.75 309 ASP A O 1
ATOM 2496 N N . GLU A 1 310 ? -5.012 -3.083 26.103 1.00 77.75 310 GLU A N 1
ATOM 2497 C CA . GLU A 1 310 ? -4.520 -2.431 24.883 1.00 77.75 310 GLU A CA 1
ATOM 2498 C C . GLU A 1 310 ? -5.630 -2.262 23.841 1.00 77.75 310 GLU A C 1
ATOM 2500 O O . GLU A 1 310 ? -5.760 -1.195 23.244 1.00 77.75 310 GLU A O 1
ATOM 2505 N N . THR A 1 311 ? -6.465 -3.286 23.658 1.00 79.06 311 THR A N 1
ATOM 2506 C CA . THR A 1 311 ? -7.615 -3.258 22.740 1.00 79.06 311 THR A CA 1
ATOM 2507 C C . THR A 1 311 ? -8.668 -2.246 23.200 1.00 79.06 311 THR A C 1
ATOM 2509 O O . THR A 1 311 ? -9.167 -1.466 22.394 1.00 79.06 311 THR A O 1
ATOM 2512 N N . LEU A 1 312 ? -8.976 -2.204 24.500 1.00 80.25 312 LEU A N 1
ATOM 2513 C CA . LEU A 1 312 ? -9.866 -1.211 25.110 1.00 80.25 312 LEU A CA 1
ATOM 2514 C C . LEU A 1 312 ? -9.289 0.197 25.006 1.00 80.25 312 LEU A C 1
ATOM 2516 O O . LEU A 1 312 ? -10.007 1.122 24.639 1.00 80.25 312 LEU A O 1
ATOM 2520 N N . SER A 1 313 ? -7.998 0.357 25.296 1.00 79.06 313 SER A N 1
ATOM 2521 C CA . SER A 1 313 ? -7.293 1.627 25.143 1.00 79.06 313 SER A CA 1
ATOM 2522 C C . SER A 1 313 ? -7.356 2.102 23.697 1.00 79.06 313 SER A C 1
ATOM 2524 O O . SER A 1 313 ? -7.646 3.270 23.471 1.00 79.06 313 SER A O 1
ATOM 2526 N N . ARG A 1 314 ? -7.181 1.208 22.715 1.00 77.69 314 ARG A N 1
ATOM 2527 C CA . ARG A 1 314 ? -7.312 1.525 21.289 1.00 77.69 314 ARG A CA 1
ATOM 2528 C C . ARG A 1 314 ? -8.741 1.900 20.917 1.00 77.69 314 ARG A C 1
ATOM 2530 O O . ARG A 1 314 ? -8.919 2.952 20.332 1.00 77.69 314 ARG A O 1
ATOM 2537 N N . LEU A 1 315 ? -9.748 1.118 21.313 1.00 81.75 315 LEU A N 1
ATOM 2538 C CA . LEU A 1 315 ? -11.160 1.448 21.073 1.00 81.75 315 LEU A CA 1
ATOM 2539 C C . LEU A 1 315 ? -11.499 2.851 21.580 1.00 81.75 315 LEU A C 1
ATOM 2541 O O . LEU A 1 315 ? -12.155 3.630 20.906 1.00 81.75 315 LEU A O 1
ATOM 2545 N N . VAL A 1 316 ? -11.052 3.143 22.796 1.00 76.38 316 VAL A N 1
ATOM 2546 C CA . VAL A 1 316 ? -11.370 4.380 23.491 1.00 76.38 316 VAL A CA 1
ATOM 2547 C C . VAL A 1 316 ? -10.507 5.538 22.986 1.00 76.38 316 VAL A C 1
ATOM 2549 O O . VAL A 1 316 ? -10.967 6.668 23.014 1.00 76.38 316 VAL A O 1
ATOM 2552 N N . SER A 1 317 ? -9.279 5.286 22.523 1.00 69.38 317 SER A N 1
ATOM 2553 C CA . SER A 1 317 ? -8.341 6.308 22.026 1.00 69.38 317 SER A CA 1
ATOM 2554 C C . SER A 1 317 ? -8.432 6.569 20.530 1.00 69.38 317 SER A C 1
ATOM 2556 O O . SER A 1 317 ? -7.971 7.623 20.090 1.00 69.38 317 SER A O 1
ATOM 2558 N N . ASN A 1 318 ? -8.992 5.635 19.759 1.00 67.00 318 ASN A N 1
ATOM 2559 C CA . ASN A 1 318 ? -9.331 5.859 18.365 1.00 67.00 318 ASN A CA 1
ATOM 2560 C C . ASN A 1 318 ? -10.236 7.089 18.298 1.00 67.00 318 ASN A C 1
ATOM 2562 O O . ASN A 1 318 ? -11.151 7.257 19.102 1.00 67.00 318 ASN A O 1
ATOM 2566 N N . PHE A 1 319 ? -9.882 8.004 17.402 1.00 63.16 319 PHE A N 1
ATOM 2567 C CA . PHE A 1 319 ? -10.511 9.313 17.343 1.00 63.16 319 PHE A CA 1
ATOM 2568 C C . PHE A 1 319 ? -11.977 9.165 16.952 1.00 63.16 319 PHE A C 1
ATOM 2570 O O . PHE A 1 319 ? -12.279 8.509 15.957 1.00 63.16 319 PHE A O 1
ATOM 2577 N N . ASP A 1 320 ? -12.859 9.797 17.722 1.00 72.88 320 ASP A N 1
ATOM 2578 C CA . ASP A 1 320 ? -14.276 9.839 17.389 1.00 72.88 320 ASP A CA 1
ATOM 2579 C C . ASP A 1 320 ? -14.516 10.665 16.122 1.00 72.88 320 ASP A C 1
ATOM 2581 O O . ASP A 1 320 ? -13.700 11.505 15.734 1.00 72.88 320 ASP A O 1
ATOM 2585 N N . ASP A 1 321 ? -15.670 10.447 15.499 1.00 71.62 321 ASP A N 1
ATOM 2586 C CA . ASP A 1 321 ? -16.037 11.028 14.205 1.00 71.62 321 ASP A CA 1
ATOM 2587 C C . ASP A 1 321 ? -15.962 12.558 14.177 1.00 71.62 321 ASP A C 1
ATOM 2589 O O . ASP A 1 321 ? -15.644 13.155 13.148 1.00 71.62 321 ASP A O 1
ATOM 2593 N N . GLU A 1 322 ? -16.185 13.181 15.333 1.00 77.25 322 GLU A N 1
ATOM 2594 C CA . GLU A 1 322 ? -16.101 14.623 15.562 1.00 77.25 322 GLU A CA 1
ATOM 2595 C C . GLU A 1 322 ? -14.662 15.163 15.436 1.00 77.25 322 GLU A C 1
ATOM 2597 O O . GLU A 1 322 ? -14.463 16.291 14.988 1.00 77.25 322 GLU A O 1
ATOM 2602 N N . GLU A 1 323 ? -13.647 14.362 15.783 1.00 78.69 323 GLU A N 1
ATOM 2603 C CA . GLU A 1 323 ? -12.229 14.742 15.694 1.00 78.69 323 GLU A CA 1
ATOM 2604 C C . GLU A 1 323 ? -11.652 14.546 14.281 1.00 78.69 323 GLU A C 1
ATOM 2606 O O . GLU A 1 323 ? -10.637 15.164 13.933 1.00 78.69 323 GLU A O 1
ATOM 2611 N N . LEU A 1 324 ? -12.259 13.674 13.465 1.00 76.19 324 LEU A N 1
ATOM 2612 C CA . LEU A 1 324 ? -11.693 13.227 12.187 1.00 76.19 324 LEU A CA 1
ATOM 2613 C C . LEU A 1 324 ? -11.367 14.359 11.203 1.00 76.19 324 LEU A C 1
ATOM 2615 O O . LEU A 1 324 ? -10.264 14.317 10.654 1.00 76.19 324 LEU A O 1
ATOM 2619 N N . PRO A 1 325 ? -12.223 15.379 10.984 1.00 82.25 325 PRO A N 1
ATOM 2620 C CA . PRO A 1 325 ? -11.922 16.438 10.019 1.00 82.25 325 PRO A CA 1
ATOM 2621 C C . PRO A 1 325 ? -10.627 17.188 10.356 1.00 82.25 325 PRO A C 1
ATOM 2623 O O . PRO A 1 325 ? -9.745 17.338 9.510 1.00 82.25 325 PRO A O 1
ATOM 2626 N N . LEU A 1 326 ? -10.461 17.584 11.622 1.00 84.06 326 LEU A N 1
ATOM 2627 C CA . LEU A 1 326 ? -9.261 18.288 12.079 1.00 84.06 326 LEU A CA 1
ATOM 2628 C C . LEU A 1 326 ? -8.024 17.384 12.035 1.00 84.06 326 LEU A C 1
ATOM 2630 O O . LEU A 1 326 ? -6.944 17.824 11.642 1.00 84.06 326 LEU A O 1
ATOM 2634 N N . ARG A 1 327 ? -8.164 16.103 12.397 1.00 79.00 327 ARG A N 1
ATOM 2635 C CA . ARG A 1 327 ? -7.068 15.119 12.337 1.00 79.00 327 ARG A CA 1
ATOM 2636 C C . ARG A 1 327 ? -6.611 14.863 10.904 1.00 79.00 327 ARG A C 1
ATOM 2638 O O . ARG A 1 327 ? -5.408 14.770 10.664 1.00 79.00 327 ARG A O 1
ATOM 2645 N N . HIS A 1 328 ? -7.551 14.774 9.968 1.00 80.50 328 HIS A N 1
ATOM 2646 C CA . HIS A 1 328 ? -7.270 14.612 8.547 1.00 80.50 328 HIS A CA 1
ATOM 2647 C C . HIS A 1 328 ? -6.465 15.801 8.015 1.00 80.50 328 HIS A C 1
ATOM 2649 O O . HIS A 1 328 ? -5.431 15.617 7.370 1.00 80.50 328 HIS A O 1
ATOM 2655 N N . GLU A 1 329 ? -6.862 17.026 8.369 1.00 86.88 329 GLU A N 1
ATOM 2656 C CA . GLU A 1 329 ? -6.089 18.216 8.018 1.00 86.88 329 GLU A CA 1
ATOM 2657 C C . GLU A 1 329 ? -4.691 18.213 8.647 1.00 86.88 329 GLU A C 1
ATOM 2659 O O . GLU A 1 329 ? -3.712 18.512 7.958 1.00 86.88 329 GLU A O 1
ATOM 2664 N N . VAL A 1 330 ? -4.555 17.837 9.923 1.00 87.75 330 VAL A N 1
ATOM 2665 C CA . VAL A 1 330 ? -3.237 17.695 10.566 1.00 87.75 330 VAL A CA 1
ATOM 2666 C C . VAL A 1 330 ? -2.372 16.699 9.800 1.00 87.75 330 VAL A C 1
ATOM 2668 O O . VAL A 1 330 ? -1.220 17.008 9.495 1.00 87.75 330 VAL A O 1
ATOM 2671 N N . HIS A 1 331 ? -2.915 15.532 9.450 1.00 83.81 331 HIS A N 1
ATOM 2672 C CA . HIS A 1 331 ? -2.175 14.492 8.743 1.00 83.81 331 HIS A CA 1
ATOM 2673 C C . HIS A 1 331 ? -1.731 14.944 7.347 1.00 83.81 331 HIS A C 1
ATOM 2675 O O . HIS A 1 331 ? -0.565 14.773 6.992 1.00 83.81 331 HIS A O 1
ATOM 2681 N N . LEU A 1 332 ? -2.612 15.598 6.584 1.00 88.62 332 LEU A N 1
ATOM 2682 C CA . LEU A 1 332 ? -2.257 16.179 5.289 1.00 88.62 332 LEU A CA 1
ATOM 2683 C C . LEU A 1 332 ? -1.100 17.177 5.427 1.00 88.62 332 LEU A C 1
ATOM 2685 O O . LEU A 1 332 ? -0.129 17.104 4.675 1.00 88.62 332 LEU A O 1
ATOM 2689 N N . ASN A 1 333 ? -1.164 18.093 6.399 1.00 91.62 333 ASN A N 1
ATOM 2690 C CA . ASN A 1 333 ? -0.084 19.059 6.601 1.00 91.62 333 ASN A CA 1
ATOM 2691 C C . ASN A 1 333 ? 1.215 18.370 7.059 1.00 91.62 333 ASN A C 1
ATOM 2693 O O . ASN A 1 333 ? 2.288 18.760 6.610 1.00 91.62 333 ASN A O 1
ATOM 2697 N N . GLN A 1 334 ? 1.149 17.296 7.850 1.00 89.25 334 GLN A N 1
ATOM 2698 C CA . GLN A 1 334 ? 2.326 16.483 8.183 1.00 89.25 334 GLN A CA 1
ATOM 2699 C C . GLN A 1 334 ? 2.942 15.804 6.953 1.00 89.25 334 GLN A C 1
ATOM 2701 O O . GLN A 1 334 ? 4.166 15.745 6.847 1.00 89.25 334 GLN A O 1
ATOM 2706 N N . LEU A 1 335 ? 2.133 15.308 6.011 1.00 86.44 335 LEU A N 1
ATOM 2707 C CA . LEU A 1 335 ? 2.636 14.752 4.750 1.00 86.44 335 LEU A CA 1
ATOM 2708 C C . LEU A 1 335 ? 3.290 15.828 3.879 1.00 86.44 335 LEU A C 1
ATOM 2710 O O . LEU A 1 335 ? 4.315 15.558 3.261 1.00 86.44 335 LEU A O 1
ATOM 2714 N N . ILE A 1 336 ? 2.749 17.049 3.857 1.00 91.94 336 ILE A N 1
ATOM 2715 C CA . ILE A 1 336 ? 3.384 18.182 3.166 1.00 91.94 336 ILE A CA 1
ATOM 2716 C C . ILE A 1 336 ? 4.747 18.492 3.796 1.00 91.94 336 ILE A C 1
ATOM 2718 O O . ILE A 1 336 ? 5.708 18.705 3.065 1.00 91.94 336 ILE A O 1
ATOM 2722 N N . VAL A 1 337 ? 4.854 18.460 5.129 1.00 90.19 337 VAL A N 1
ATOM 2723 C CA . VAL A 1 337 ? 6.136 18.641 5.832 1.00 90.19 337 VAL A CA 1
ATOM 2724 C C . VAL A 1 337 ? 7.128 17.528 5.482 1.00 90.19 337 VAL A C 1
ATOM 2726 O O . VAL A 1 337 ? 8.275 17.812 5.153 1.00 90.19 337 VAL A O 1
ATOM 2729 N N . ARG A 1 338 ? 6.691 16.260 5.495 1.00 88.81 338 ARG A N 1
ATOM 2730 C CA . ARG A 1 338 ? 7.543 15.101 5.164 1.00 88.81 338 ARG A CA 1
ATOM 2731 C C . ARG A 1 338 ? 8.037 15.100 3.720 1.00 88.81 338 ARG A C 1
ATOM 2733 O O . ARG A 1 338 ? 9.148 14.652 3.480 1.00 88.81 338 ARG A O 1
ATOM 2740 N N . ASN A 1 339 ? 7.224 15.582 2.782 1.00 88.50 339 ASN A N 1
ATOM 2741 C CA . ASN A 1 339 ? 7.593 15.711 1.371 1.00 88.50 339 ASN A CA 1
ATOM 2742 C C . ASN A 1 339 ? 8.216 17.090 1.060 1.00 88.50 339 ASN A C 1
ATOM 2744 O O . ASN A 1 339 ? 8.100 17.574 -0.062 1.00 88.50 339 ASN A O 1
ATOM 2748 N N . GLU A 1 340 ? 8.818 17.755 2.056 1.00 90.88 340 GLU A N 1
ATOM 2749 C CA . GLU A 1 340 ? 9.568 19.016 1.912 1.00 90.88 340 GLU A CA 1
ATOM 2750 C C . GLU A 1 340 ? 8.795 20.141 1.193 1.00 90.88 340 GLU A C 1
ATOM 2752 O O . GLU A 1 340 ? 9.354 20.963 0.469 1.00 90.88 340 GLU A O 1
ATOM 2757 N N . GLY A 1 341 ? 7.475 20.197 1.393 1.00 87.38 341 GLY A N 1
ATOM 2758 C CA . GLY A 1 341 ? 6.599 21.191 0.776 1.00 87.38 341 GLY A CA 1
ATOM 2759 C C . GLY A 1 341 ? 5.993 20.784 -0.570 1.00 87.38 341 GLY A C 1
ATOM 2760 O O . GLY A 1 341 ? 5.185 21.544 -1.118 1.00 87.38 341 GLY A O 1
ATOM 2761 N N . ASP A 1 342 ? 6.300 19.592 -1.092 1.00 90.75 342 ASP A N 1
ATOM 2762 C CA . ASP A 1 342 ? 5.636 19.044 -2.275 1.00 90.75 342 ASP A CA 1
ATOM 2763 C C . ASP A 1 342 ? 4.196 18.614 -1.949 1.00 90.75 342 ASP A C 1
ATOM 2765 O O . ASP A 1 342 ? 3.900 17.506 -1.487 1.00 90.75 342 ASP A O 1
ATOM 2769 N N . LYS A 1 343 ? 3.265 19.536 -2.206 1.00 90.12 343 LYS A N 1
ATOM 2770 C CA . LYS A 1 343 ? 1.832 19.310 -1.999 1.00 90.12 343 LYS A CA 1
ATOM 2771 C C . LYS A 1 343 ? 1.262 18.245 -2.926 1.00 90.12 343 LYS A C 1
ATOM 2773 O O . LYS A 1 343 ? 0.332 17.562 -2.512 1.00 90.12 343 LYS A O 1
ATOM 2778 N N . ALA A 1 344 ? 1.767 18.129 -4.154 1.00 85.94 344 ALA A N 1
ATOM 2779 C CA . ALA A 1 344 ? 1.233 17.178 -5.120 1.00 85.94 344 ALA A CA 1
ATOM 2780 C C . ALA A 1 344 ? 1.602 15.753 -4.704 1.00 85.94 344 ALA A C 1
ATOM 2782 O O . ALA A 1 344 ? 0.727 14.894 -4.653 1.00 85.94 344 ALA A O 1
ATOM 2783 N N . ALA A 1 345 ? 2.855 15.532 -4.298 1.00 79.69 345 ALA A N 1
ATOM 2784 C CA . ALA A 1 345 ? 3.293 14.260 -3.731 1.00 79.69 345 ALA A CA 1
ATOM 2785 C C . ALA A 1 345 ? 2.528 13.913 -2.442 1.00 79.69 345 ALA A C 1
ATOM 2787 O O . ALA A 1 345 ? 2.053 12.789 -2.291 1.00 79.69 345 ALA A O 1
ATOM 2788 N N . ALA A 1 346 ? 2.335 14.881 -1.538 1.00 84.88 346 ALA A N 1
ATOM 2789 C CA . ALA A 1 346 ? 1.577 14.673 -0.302 1.00 84.88 346 ALA A CA 1
ATOM 2790 C C . ALA A 1 346 ? 0.096 14.337 -0.557 1.00 84.88 346 ALA A C 1
ATOM 2792 O O . ALA A 1 346 ? -0.448 13.431 0.072 1.00 84.88 346 ALA A O 1
ATOM 2793 N N . GLN A 1 347 ? -0.552 15.035 -1.494 1.00 84.25 347 GLN A N 1
ATOM 2794 C CA . GLN A 1 347 ? -1.932 14.752 -1.896 1.00 84.25 347 GLN A CA 1
ATOM 2795 C C . GLN A 1 347 ? -2.049 13.420 -2.626 1.00 84.25 347 GLN A C 1
ATOM 2797 O O . GLN A 1 347 ? -3.002 12.701 -2.377 1.00 84.25 347 GLN A O 1
ATOM 2802 N N . ALA A 1 348 ? -1.085 13.057 -3.473 1.00 76.94 348 ALA A N 1
ATOM 2803 C CA . ALA A 1 348 ? -1.063 11.754 -4.127 1.00 76.94 348 ALA A CA 1
ATOM 2804 C C . ALA A 1 348 ? -0.895 10.616 -3.107 1.00 76.94 348 ALA A C 1
ATOM 2806 O O . ALA A 1 348 ? -1.589 9.611 -3.206 1.00 76.94 348 ALA A O 1
ATOM 2807 N N . GLN A 1 349 ? -0.041 10.786 -2.090 1.00 74.81 349 GLN A N 1
ATOM 2808 C CA . GLN A 1 349 ? 0.095 9.826 -0.986 1.00 74.81 349 GLN A CA 1
ATOM 2809 C C . GLN A 1 349 ? -1.183 9.710 -0.148 1.00 74.81 349 GLN A C 1
ATOM 2811 O O . GLN A 1 349 ? -1.487 8.625 0.340 1.00 74.81 349 GLN A O 1
ATOM 2816 N N . LEU A 1 350 ? -1.914 10.812 0.037 1.00 75.88 350 LEU A N 1
ATOM 2817 C CA . LEU A 1 350 ? -3.185 10.810 0.756 1.00 75.88 350 LEU A CA 1
ATOM 2818 C C . LEU A 1 350 ? -4.316 10.200 -0.084 1.00 75.88 350 LEU A C 1
ATOM 2820 O O . LEU A 1 350 ? -5.057 9.376 0.427 1.00 75.88 350 LEU A O 1
ATOM 2824 N N . ALA A 1 351 ? -4.388 10.531 -1.374 1.00 72.25 351 ALA A N 1
ATOM 2825 C CA . ALA A 1 351 ? -5.381 10.011 -2.312 1.00 72.25 351 ALA A CA 1
ATOM 2826 C C . ALA A 1 351 ? -5.182 8.515 -2.599 1.00 72.25 351 ALA A C 1
ATOM 2828 O O . ALA A 1 351 ? -6.141 7.760 -2.707 1.00 72.25 351 ALA A O 1
ATOM 2829 N N . ALA A 1 352 ? -3.929 8.046 -2.636 1.00 63.44 352 ALA A N 1
ATOM 2830 C CA . ALA A 1 352 ? -3.612 6.615 -2.669 1.00 63.44 352 ALA A CA 1
ATOM 2831 C C . ALA A 1 352 ? -4.091 5.866 -1.409 1.00 63.44 352 ALA A C 1
ATOM 2833 O O . ALA A 1 352 ? -4.112 4.640 -1.392 1.00 63.44 352 ALA A O 1
ATOM 2834 N N . ARG A 1 353 ? -4.460 6.610 -0.360 1.00 64.25 353 ARG A N 1
ATOM 2835 C CA . ARG A 1 353 ? -4.965 6.144 0.933 1.00 64.25 353 ARG A CA 1
ATOM 2836 C C . ARG A 1 353 ? -6.440 6.525 1.151 1.00 64.25 353 ARG A C 1
ATOM 2838 O O . ARG A 1 353 ? -6.939 6.394 2.273 1.00 64.25 353 ARG A O 1
ATOM 2845 N N . ASP A 1 354 ? -7.140 6.994 0.111 1.00 57.31 354 ASP A N 1
ATOM 2846 C CA . ASP A 1 354 ? -8.560 7.353 0.184 1.00 57.31 354 ASP A CA 1
ATOM 2847 C C . ASP A 1 354 ? -9.398 6.134 0.610 1.00 57.31 354 ASP A C 1
ATOM 2849 O O . ASP A 1 354 ? -9.230 5.020 0.109 1.00 57.31 354 ASP A O 1
ATOM 2853 N N . GLY A 1 355 ? -10.295 6.336 1.578 1.00 59.31 355 GLY A N 1
ATOM 2854 C CA . GLY A 1 355 ? -11.087 5.271 2.201 1.00 59.31 355 GLY A CA 1
ATOM 2855 C C . GLY A 1 355 ? -10.522 4.697 3.508 1.00 59.31 355 GLY A C 1
ATOM 2856 O O . GLY A 1 355 ? -11.189 3.884 4.144 1.00 59.31 355 GLY A O 1
ATOM 2857 N N . LEU A 1 356 ? -9.322 5.100 3.952 1.00 56.22 356 LEU A N 1
ATOM 2858 C CA . LEU A 1 356 ? -8.796 4.762 5.292 1.00 56.22 356 LEU A CA 1
ATOM 2859 C C . LEU A 1 356 ? -9.329 5.684 6.403 1.00 56.22 356 LEU A C 1
ATOM 2861 O O . LEU A 1 356 ? -9.346 5.304 7.576 1.00 56.22 356 LEU A O 1
ATOM 2865 N N . PHE A 1 357 ? -9.745 6.897 6.032 1.00 55.72 357 PHE A N 1
ATOM 2866 C CA . PHE A 1 357 ? -10.295 7.911 6.940 1.00 55.72 357 PHE A CA 1
ATOM 2867 C C . PHE A 1 357 ? -11.822 8.003 6.892 1.00 55.72 357 PHE A C 1
ATOM 2869 O O . PHE A 1 357 ? -12.397 8.778 7.657 1.00 55.72 357 PHE A O 1
ATOM 2876 N N . ASP A 1 358 ? -12.464 7.227 6.018 1.00 65.62 358 ASP A N 1
ATOM 2877 C CA . ASP A 1 358 ? -13.918 7.162 5.949 1.00 65.62 358 ASP A CA 1
ATOM 2878 C C . ASP A 1 358 ? -14.456 6.635 7.282 1.00 65.62 358 ASP A C 1
ATOM 2880 O O . ASP A 1 358 ? -13.961 5.646 7.827 1.00 65.62 358 ASP A O 1
ATOM 2884 N N . GLN A 1 359 ? -15.464 7.326 7.816 1.00 65.31 359 GLN A N 1
ATOM 2885 C CA . GLN A 1 359 ? -16.126 6.955 9.072 1.00 65.31 359 GLN A CA 1
ATOM 2886 C C . GLN A 1 359 ? -16.712 5.545 8.983 1.00 65.31 359 GLN A C 1
ATOM 2888 O O . GLN A 1 359 ? -16.595 4.751 9.914 1.00 65.31 359 GLN A O 1
ATOM 2893 N N . GLN A 1 360 ? -17.287 5.233 7.822 1.00 73.12 360 GLN A N 1
ATOM 2894 C CA . GLN A 1 360 ? -17.895 3.951 7.525 1.00 73.12 360 GLN A CA 1
ATOM 2895 C C . GLN A 1 360 ? -17.383 3.425 6.196 1.00 73.12 360 GLN A C 1
ATOM 2897 O O . GLN A 1 360 ? -17.348 4.143 5.195 1.00 73.12 360 GLN A O 1
ATOM 2902 N N . VAL A 1 361 ? -17.016 2.150 6.193 1.00 76.38 361 VAL A N 1
ATOM 2903 C CA . VAL A 1 361 ? -16.528 1.438 5.014 1.00 76.38 361 VAL A CA 1
ATOM 2904 C C . VAL A 1 361 ? -17.303 0.142 4.834 1.00 76.38 361 VAL A C 1
ATOM 2906 O O . VAL A 1 361 ? -17.819 -0.437 5.788 1.00 76.38 361 VAL A O 1
ATOM 2909 N N . ASP A 1 362 ? -17.382 -0.349 3.601 1.00 81.19 362 ASP A N 1
ATOM 2910 C CA . ASP A 1 362 ? -17.892 -1.696 3.379 1.00 81.19 362 ASP A CA 1
ATOM 2911 C C . ASP A 1 362 ? -16.920 -2.750 3.940 1.00 81.19 362 ASP A C 1
ATOM 2913 O O . ASP A 1 362 ? -15.712 -2.519 4.051 1.00 81.19 362 ASP A O 1
ATOM 2917 N N . LEU A 1 363 ? -17.445 -3.932 4.272 1.00 83.19 363 LEU A N 1
ATOM 2918 C CA . LEU A 1 363 ? -16.671 -5.033 4.850 1.00 83.19 363 LEU A CA 1
ATOM 2919 C C . LEU A 1 363 ? -15.413 -5.372 4.051 1.00 83.19 363 LEU A C 1
ATOM 2921 O O . LEU A 1 363 ? -14.369 -5.634 4.644 1.00 83.19 363 LEU A O 1
ATOM 2925 N N . LEU A 1 364 ? -15.486 -5.386 2.721 1.00 78.06 364 LEU A N 1
ATOM 2926 C CA . LEU A 1 364 ? -14.324 -5.763 1.927 1.00 78.06 364 LEU A CA 1
ATOM 2927 C C . LEU A 1 364 ? -13.291 -4.650 1.867 1.00 78.06 364 LEU A C 1
ATOM 2929 O O . LEU A 1 364 ? -12.100 -4.950 1.902 1.00 78.06 364 LEU A O 1
ATOM 2933 N N . GLN A 1 365 ? -13.707 -3.384 1.858 1.00 77.62 365 GLN A N 1
ATOM 2934 C CA . GLN A 1 365 ? -12.770 -2.281 2.038 1.00 77.62 365 GLN A CA 1
ATOM 2935 C C . GLN A 1 365 ? -12.077 -2.350 3.401 1.00 77.62 365 GLN A C 1
ATOM 2937 O O . GLN A 1 365 ? -10.866 -2.164 3.473 1.00 77.62 365 GLN A O 1
ATOM 2942 N N . LEU A 1 366 ? -12.806 -2.689 4.465 1.00 81.62 366 LEU A N 1
ATOM 2943 C CA . LEU A 1 366 ? -12.232 -2.869 5.797 1.00 81.62 366 LEU A CA 1
ATOM 2944 C C . LEU A 1 366 ? -11.171 -3.980 5.819 1.00 81.62 366 LEU A C 1
ATOM 2946 O O . LEU A 1 366 ? -10.079 -3.780 6.350 1.00 81.62 366 LEU A O 1
ATOM 2950 N N . LEU A 1 367 ? -11.458 -5.132 5.205 1.00 80.62 367 LEU A N 1
ATOM 2951 C CA . LEU A 1 367 ? -10.503 -6.242 5.101 1.00 80.62 367 LEU A CA 1
ATOM 2952 C C . LEU A 1 367 ? -9.309 -5.905 4.195 1.00 80.62 367 LEU A C 1
ATOM 2954 O O . LEU A 1 367 ? -8.182 -6.292 4.493 1.00 80.62 367 LEU A O 1
ATOM 2958 N N . THR A 1 368 ? -9.540 -5.149 3.123 1.00 77.81 368 THR A N 1
ATOM 2959 C CA . THR A 1 368 ? -8.495 -4.663 2.211 1.00 77.81 368 THR A CA 1
ATOM 2960 C C . THR A 1 368 ? -7.545 -3.707 2.933 1.00 77.81 368 THR A C 1
ATOM 2962 O O . THR A 1 368 ? -6.330 -3.892 2.885 1.00 77.81 368 THR A O 1
ATOM 2965 N N . ASN A 1 369 ? -8.089 -2.751 3.689 1.00 77.12 369 ASN A N 1
ATOM 2966 C CA . ASN A 1 369 ? -7.318 -1.836 4.530 1.00 77.12 369 ASN A CA 1
ATOM 2967 C C . ASN A 1 369 ? -6.520 -2.597 5.600 1.00 77.12 369 ASN A C 1
ATOM 2969 O O . ASN A 1 369 ? -5.349 -2.304 5.825 1.00 77.12 369 ASN A O 1
ATOM 2973 N N . ALA A 1 370 ? -7.128 -3.608 6.232 1.00 78.75 370 ALA A N 1
ATOM 2974 C CA . ALA A 1 370 ? -6.444 -4.462 7.201 1.00 78.75 370 ALA A CA 1
ATOM 2975 C C . ALA A 1 370 ? -5.264 -5.226 6.577 1.00 78.75 370 ALA A C 1
ATOM 2977 O O . ALA A 1 370 ? -4.238 -5.400 7.229 1.00 78.75 370 ALA A O 1
ATOM 2978 N N . LEU A 1 371 ? -5.393 -5.670 5.321 1.00 78.06 371 LEU A N 1
ATOM 2979 C CA . LEU A 1 371 ? -4.335 -6.372 4.593 1.00 78.06 371 LEU A CA 1
ATOM 2980 C C . LEU A 1 371 ? -3.163 -5.460 4.239 1.00 78.06 371 LEU A C 1
ATOM 2982 O O . LEU A 1 371 ? -2.020 -5.799 4.551 1.00 78.06 371 LEU A O 1
ATOM 2986 N N . PHE A 1 372 ? -3.446 -4.323 3.605 1.00 73.31 372 PHE A N 1
ATOM 2987 C CA . PHE A 1 372 ? -2.424 -3.494 2.968 1.00 73.31 372 PHE A CA 1
ATOM 2988 C C . PHE A 1 372 ? -1.858 -2.387 3.852 1.00 73.31 372 PHE A C 1
ATOM 2990 O O . PHE A 1 372 ? -0.679 -2.064 3.733 1.00 73.31 372 PHE A O 1
ATOM 2997 N N . ASP A 1 373 ? -2.654 -1.860 4.780 1.00 72.19 373 ASP A N 1
ATOM 2998 C CA . ASP A 1 373 ? -2.300 -0.707 5.606 1.00 72.19 373 ASP A CA 1
ATOM 2999 C C . ASP A 1 373 ? -2.398 -1.050 7.095 1.00 72.19 373 ASP A C 1
ATOM 3001 O O . ASP A 1 373 ? -2.981 -0.315 7.894 1.00 72.19 373 ASP A O 1
ATOM 3005 N N . SER A 1 374 ? -1.807 -2.178 7.499 1.00 69.62 374 SER A N 1
ATOM 3006 C CA . SER A 1 374 ? -1.986 -2.730 8.848 1.00 69.62 374 SER A CA 1
ATOM 3007 C C . SER A 1 374 ? -1.583 -1.789 9.982 1.00 69.62 374 SER A C 1
ATOM 3009 O O . SER A 1 374 ? -2.193 -1.817 11.047 1.00 69.62 374 SER A O 1
ATOM 3011 N N . GLU A 1 375 ? -0.572 -0.941 9.770 1.00 65.38 375 GLU A N 1
ATOM 3012 C CA . GLU A 1 375 ? -0.163 0.066 10.758 1.00 65.38 375 GLU A CA 1
ATOM 3013 C C . GLU A 1 375 ? -1.240 1.139 10.960 1.00 65.38 375 GLU A C 1
ATOM 3015 O O . GLU A 1 375 ? -1.528 1.518 12.094 1.00 65.38 375 GLU A O 1
ATOM 3020 N N . LEU A 1 376 ? -1.864 1.599 9.872 1.00 61.84 376 LEU A N 1
ATOM 3021 C CA . LEU A 1 376 ? -2.908 2.627 9.903 1.00 61.84 376 LEU A CA 1
ATOM 3022 C C . LEU A 1 376 ? -4.258 2.053 10.343 1.00 61.84 376 LEU A C 1
ATOM 3024 O O . LEU A 1 376 ? -5.004 2.717 11.062 1.00 61.84 376 LEU A O 1
ATOM 3028 N N . ALA A 1 377 ? -4.555 0.813 9.951 1.00 65.00 377 ALA A N 1
ATOM 3029 C CA . ALA A 1 377 ? -5.723 0.065 10.402 1.00 65.00 377 ALA A CA 1
ATOM 3030 C C . ALA A 1 377 ? -5.584 -0.421 11.859 1.00 65.00 377 ALA A C 1
ATOM 3032 O O . ALA A 1 377 ? -6.571 -0.825 12.472 1.00 65.00 377 ALA A O 1
ATOM 3033 N N . GLY A 1 378 ? -4.376 -0.381 12.434 1.00 65.56 378 GLY A N 1
ATOM 3034 C CA . GLY A 1 378 ? -4.104 -0.858 13.790 1.00 65.56 378 GLY A CA 1
ATOM 3035 C C . GLY A 1 378 ? -4.289 -2.371 13.943 1.00 65.56 378 GLY A C 1
ATOM 3036 O O . GLY A 1 378 ? -4.701 -2.827 15.013 1.00 65.56 378 GLY A O 1
ATOM 3037 N N . THR A 1 379 ? -4.022 -3.133 12.880 1.00 71.38 379 THR A N 1
ATOM 3038 C CA . THR A 1 379 ? -4.218 -4.587 12.816 1.00 71.38 379 THR A CA 1
ATOM 3039 C C . THR A 1 379 ? -2.915 -5.351 12.974 1.00 71.38 379 THR A C 1
ATOM 3041 O O . THR A 1 379 ? -1.875 -4.945 12.455 1.00 71.38 379 THR A O 1
ATOM 3044 N N . THR A 1 380 ? -2.966 -6.511 13.621 1.00 75.19 380 THR A N 1
ATOM 3045 C CA . THR A 1 380 ? -1.829 -7.433 13.689 1.00 75.19 380 THR A CA 1
ATOM 3046 C C . THR A 1 380 ? -1.776 -8.371 12.487 1.00 75.19 380 THR A C 1
ATOM 3048 O O . THR A 1 380 ? -2.714 -8.488 11.693 1.00 75.19 380 THR A O 1
ATOM 3051 N N . ARG A 1 381 ? -0.673 -9.122 12.389 1.00 76.62 381 ARG A N 1
ATOM 3052 C CA . ARG A 1 381 ? -0.497 -10.177 11.381 1.00 76.62 381 ARG A CA 1
ATOM 3053 C C . ARG A 1 381 ? -1.583 -11.249 11.442 1.00 76.62 381 ARG A C 1
ATOM 3055 O O . ARG A 1 381 ? -1.901 -11.841 10.419 1.00 76.62 381 ARG A O 1
ATOM 3062 N N . VAL A 1 382 ? -2.169 -11.492 12.616 1.00 75.81 382 VAL A N 1
ATOM 3063 C CA . VAL A 1 382 ? -3.253 -12.473 12.775 1.00 75.81 382 VAL A CA 1
ATOM 3064 C C . VAL A 1 382 ? -4.508 -12.003 12.046 1.00 75.81 382 VAL A C 1
ATOM 3066 O O . VAL A 1 382 ? -5.134 -12.765 11.311 1.00 75.81 382 VAL A O 1
ATOM 3069 N N . THR A 1 383 ? -4.828 -10.721 12.183 1.00 78.56 383 THR A N 1
ATOM 3070 C CA . THR A 1 383 ? -5.957 -10.076 11.507 1.00 78.56 383 THR A CA 1
ATOM 3071 C C . THR A 1 383 ? -5.715 -9.934 10.013 1.00 78.56 383 THR A C 1
ATOM 3073 O O . THR A 1 383 ? -6.629 -10.189 9.235 1.00 78.56 383 THR A O 1
ATOM 3076 N N . GLN A 1 384 ? -4.482 -9.632 9.593 1.00 83.19 384 GLN A N 1
ATOM 3077 C CA . GLN A 1 384 ? -4.093 -9.700 8.180 1.00 83.19 384 GLN A CA 1
ATOM 3078 C C . GLN A 1 384 ? -4.323 -11.100 7.609 1.00 83.19 384 GLN A C 1
ATOM 3080 O O . GLN A 1 384 ? -4.874 -11.245 6.524 1.00 83.19 384 GLN A O 1
ATOM 3085 N N . ALA A 1 385 ? -3.946 -12.146 8.343 1.00 81.62 385 ALA A N 1
ATOM 3086 C CA . ALA A 1 385 ? -4.114 -13.513 7.877 1.00 81.62 385 ALA A CA 1
ATOM 3087 C C . ALA A 1 385 ? -5.598 -13.919 7.792 1.00 81.62 385 ALA A C 1
ATOM 3089 O O . ALA A 1 385 ? -6.007 -14.563 6.824 1.00 81.62 385 ALA A O 1
ATOM 3090 N N . LEU A 1 386 ? -6.429 -13.464 8.738 1.00 80.38 386 LEU A N 1
ATOM 3091 C CA . LEU A 1 386 ? -7.885 -13.596 8.653 1.00 80.38 386 LEU A CA 1
ATOM 3092 C C . LEU A 1 386 ? -8.439 -12.868 7.421 1.00 80.38 386 LEU A C 1
ATOM 3094 O O . LEU A 1 386 ? -9.159 -13.475 6.631 1.00 80.38 386 LEU A O 1
ATOM 3098 N N . ALA A 1 387 ? -8.082 -11.600 7.222 1.00 84.31 387 ALA A N 1
ATOM 3099 C CA . ALA A 1 387 ? -8.532 -10.815 6.078 1.00 84.31 387 ALA A CA 1
ATOM 3100 C C . ALA A 1 387 ? -8.096 -11.438 4.741 1.00 84.31 387 ALA A C 1
ATOM 3102 O O . ALA A 1 387 ? -8.884 -11.465 3.792 1.00 84.31 387 ALA A O 1
ATOM 3103 N N . LEU A 1 388 ? -6.895 -12.026 4.694 1.00 85.81 388 LEU A N 1
ATOM 3104 C CA . LEU A 1 388 ? -6.367 -12.755 3.539 1.00 85.81 388 LEU A CA 1
ATOM 3105 C C . LEU A 1 388 ? -7.209 -13.997 3.254 1.00 85.81 388 LEU A C 1
ATOM 3107 O O . LEU A 1 388 ? -7.580 -14.242 2.112 1.00 85.81 388 LEU A O 1
ATOM 3111 N N . SER A 1 389 ? -7.542 -14.752 4.302 1.00 83.50 389 SER A N 1
ATOM 3112 C CA . SER A 1 389 ? -8.344 -15.971 4.192 1.00 83.50 389 SER A CA 1
ATOM 3113 C C . SER A 1 389 ? -9.769 -15.705 3.718 1.00 83.50 389 SER A C 1
ATOM 3115 O O . SER A 1 389 ? -10.306 -16.462 2.917 1.00 83.50 389 SER A O 1
ATOM 3117 N N . VAL A 1 390 ? -10.368 -14.602 4.171 1.00 82.19 390 VAL A N 1
ATOM 3118 C CA . VAL A 1 390 ? -11.705 -14.187 3.742 1.00 82.19 390 VAL A CA 1
ATOM 3119 C C . VAL A 1 390 ? -11.669 -13.681 2.301 1.00 82.19 390 VAL A C 1
ATOM 3121 O O . VAL A 1 390 ? -12.591 -13.951 1.540 1.00 82.19 390 VAL A O 1
ATOM 3124 N N . SER A 1 391 ? -10.590 -12.993 1.913 1.00 83.75 391 SER A N 1
ATOM 3125 C CA . SER A 1 391 ? -10.445 -12.385 0.584 1.00 83.75 391 SER A CA 1
ATOM 3126 C C . SER A 1 391 ? -9.872 -13.321 -0.486 1.00 83.75 391 SER A C 1
ATOM 3128 O O . SER A 1 391 ? -9.750 -12.937 -1.649 1.00 83.75 391 SER A O 1
ATOM 3130 N N . GLN A 1 392 ? -9.518 -14.548 -0.103 1.00 86.19 392 GLN A N 1
ATOM 3131 C CA . GLN A 1 392 ? -8.756 -15.511 -0.895 1.00 86.19 392 GLN A CA 1
ATOM 3132 C C . GLN A 1 392 ? -9.306 -15.707 -2.318 1.00 86.19 392 GLN A C 1
ATOM 3134 O O . GLN A 1 392 ? -8.546 -15.653 -3.286 1.00 86.19 392 GLN A O 1
ATOM 3139 N N . SER A 1 393 ? -10.616 -15.925 -2.457 1.00 83.56 393 SER A N 1
ATOM 3140 C CA . SER A 1 393 ? -11.262 -16.209 -3.744 1.00 83.56 393 SER A CA 1
ATOM 3141 C C . SER A 1 393 ? -11.145 -15.039 -4.725 1.00 83.56 393 SER A C 1
ATOM 3143 O O . SER A 1 393 ? -10.776 -15.244 -5.882 1.00 83.56 393 SER A O 1
ATOM 3145 N N . TRP A 1 394 ? -11.375 -13.807 -4.262 1.00 81.56 394 TRP A N 1
ATOM 3146 C CA . TRP A 1 394 ? -11.258 -12.608 -5.097 1.00 81.56 394 TRP A CA 1
ATOM 3147 C C . TRP A 1 394 ? -9.808 -12.292 -5.448 1.00 81.56 394 TRP A C 1
ATOM 3149 O O . TRP A 1 394 ? -9.536 -11.873 -6.571 1.00 81.56 394 TRP A O 1
ATOM 3159 N N . ILE A 1 395 ? -8.867 -12.537 -4.530 1.00 85.88 395 ILE A N 1
ATOM 3160 C CA . ILE A 1 395 ? -7.433 -12.366 -4.801 1.00 85.88 395 ILE A CA 1
ATOM 3161 C C . ILE A 1 395 ? -6.986 -13.343 -5.891 1.00 85.88 395 ILE A C 1
ATOM 3163 O O . ILE A 1 395 ? -6.283 -12.938 -6.814 1.00 85.88 395 ILE A O 1
ATOM 3167 N N . LEU A 1 396 ? -7.417 -14.608 -5.821 1.00 88.31 396 LEU A N 1
ATOM 3168 C CA . LEU A 1 396 ? -7.125 -15.619 -6.841 1.00 88.31 396 LEU A CA 1
ATOM 3169 C C . LEU A 1 396 ? -7.683 -15.224 -8.216 1.00 88.31 396 LEU A C 1
ATOM 3171 O O . LEU A 1 396 ? -6.979 -15.330 -9.221 1.00 88.31 396 LEU A O 1
ATOM 3175 N N . GLU A 1 397 ? -8.924 -14.739 -8.270 1.00 86.69 397 GLU A N 1
ATOM 3176 C CA . GLU A 1 397 ? -9.551 -14.297 -9.520 1.00 86.69 397 GLU A CA 1
ATOM 3177 C C . GLU A 1 397 ? -8.870 -13.047 -10.108 1.00 86.69 397 GLU A C 1
ATOM 3179 O O . GLU A 1 397 ? -8.580 -12.986 -11.312 1.00 86.69 397 GLU A O 1
ATOM 3184 N N . ALA A 1 398 ? -8.579 -12.054 -9.262 1.00 87.50 398 ALA A N 1
ATOM 3185 C CA . ALA A 1 398 ? -7.883 -10.835 -9.659 1.00 87.50 398 ALA A CA 1
ATOM 3186 C C . ALA A 1 398 ? -6.465 -11.147 -10.152 1.00 87.50 398 ALA A C 1
ATOM 3188 O O . ALA A 1 398 ? -6.081 -10.692 -11.228 1.00 87.50 398 ALA A O 1
ATOM 3189 N N . HIS A 1 399 ? -5.726 -11.999 -9.435 1.00 91.06 399 HIS A N 1
ATOM 3190 C CA . HIS A 1 399 ? -4.392 -12.453 -9.832 1.00 91.06 399 HIS A CA 1
ATOM 3191 C C . HIS A 1 399 ? -4.425 -13.197 -11.167 1.00 91.06 399 HIS A C 1
ATOM 3193 O O . HIS A 1 399 ? -3.639 -12.886 -12.059 1.00 91.06 399 HIS A O 1
ATOM 3199 N N . GLY A 1 400 ? -5.380 -14.113 -11.359 1.00 91.12 400 GLY A N 1
ATOM 3200 C CA . GLY A 1 400 ? -5.558 -14.815 -12.631 1.00 91.12 400 GLY A CA 1
ATOM 3201 C C . GLY A 1 400 ? -5.841 -13.864 -13.798 1.00 91.12 400 GLY A C 1
ATOM 3202 O O . GLY A 1 400 ? -5.251 -14.005 -14.873 1.00 91.12 400 GLY A O 1
ATOM 3203 N N . THR A 1 401 ? -6.688 -12.853 -13.579 1.00 90.56 401 THR A N 1
ATOM 3204 C CA . THR A 1 401 ? -6.959 -11.795 -14.566 1.00 90.56 401 THR A CA 1
ATOM 3205 C C . THR A 1 401 ? -5.700 -10.996 -14.891 1.00 90.56 401 THR A C 1
ATOM 3207 O O . THR A 1 401 ? -5.384 -10.803 -16.068 1.00 90.56 401 THR A O 1
ATOM 3210 N N . PHE A 1 402 ? -4.990 -10.536 -13.861 1.00 91.31 402 PHE A N 1
ATOM 3211 C CA . PHE A 1 402 ? -3.773 -9.743 -13.984 1.00 91.31 402 PHE A CA 1
ATOM 3212 C C . PHE A 1 402 ? -2.693 -10.510 -14.755 1.00 91.31 402 PHE A C 1
ATOM 3214 O O . PHE A 1 402 ? -2.165 -10.001 -15.742 1.00 91.31 402 PHE A O 1
ATOM 3221 N N . THR A 1 403 ? -2.434 -11.772 -14.395 1.00 92.75 403 THR A N 1
ATOM 3222 C CA . THR A 1 403 ? -1.488 -12.647 -15.104 1.00 92.75 403 THR A CA 1
ATOM 3223 C C . THR A 1 403 ? -1.911 -12.881 -16.554 1.00 92.75 403 THR A C 1
ATOM 3225 O O . THR A 1 403 ? -1.082 -12.788 -17.459 1.00 92.75 403 THR A O 1
ATOM 3228 N N . GLY A 1 404 ? -3.197 -13.147 -16.811 1.00 92.00 404 GLY A N 1
ATOM 3229 C CA . GLY A 1 404 ? -3.712 -13.316 -18.172 1.00 92.00 404 GLY A CA 1
ATOM 3230 C C . GLY A 1 404 ? -3.479 -12.076 -19.040 1.00 92.00 404 GLY A C 1
ATOM 3231 O O . GLY A 1 404 ? -2.957 -12.183 -20.152 1.00 92.00 404 GLY A O 1
ATOM 3232 N N . ARG A 1 405 ? -3.786 -10.888 -18.505 1.00 90.94 405 ARG A N 1
ATOM 3233 C CA . ARG A 1 405 ? -3.554 -9.606 -19.181 1.00 90.94 405 ARG A CA 1
ATOM 3234 C C . ARG A 1 405 ? -2.065 -9.332 -19.387 1.00 90.94 405 ARG A C 1
ATOM 3236 O O . ARG A 1 405 ? -1.677 -8.928 -20.480 1.00 90.94 405 ARG A O 1
ATOM 3243 N N . ALA A 1 406 ? -1.234 -9.575 -18.374 1.00 89.94 406 ALA A N 1
ATOM 3244 C CA . ALA A 1 406 ? 0.211 -9.384 -18.447 1.00 89.94 406 ALA A CA 1
ATOM 3245 C C . ALA A 1 406 ? 0.839 -10.246 -19.552 1.00 89.94 406 ALA A C 1
ATOM 3247 O O . ALA A 1 406 ? 1.645 -9.743 -20.331 1.00 89.94 406 ALA A O 1
ATOM 3248 N N . ARG A 1 407 ? 0.417 -11.511 -19.676 1.00 92.38 407 ARG A N 1
ATOM 3249 C CA . ARG A 1 407 ? 0.851 -12.421 -20.750 1.00 92.38 407 ARG A CA 1
ATOM 3250 C C . ARG A 1 407 ? 0.350 -11.988 -22.126 1.00 92.38 407 ARG A C 1
ATOM 3252 O O . ARG A 1 407 ? 1.095 -12.077 -23.093 1.00 92.38 407 ARG A O 1
ATOM 3259 N N . GLN A 1 408 ? -0.889 -11.500 -22.223 1.00 91.62 408 GLN A N 1
ATOM 3260 C CA . GLN A 1 408 ? -1.462 -11.022 -23.486 1.00 91.62 408 GLN A CA 1
ATOM 3261 C C . GLN A 1 408 ? -0.784 -9.741 -23.995 1.00 91.62 408 GLN A C 1
ATOM 3263 O O . GLN A 1 408 ? -0.624 -9.569 -25.201 1.00 91.62 408 GLN A O 1
ATOM 3268 N N . GLN A 1 409 ? -0.421 -8.832 -23.089 1.00 89.75 409 GLN A N 1
ATOM 3269 C CA . GLN A 1 409 ? 0.187 -7.540 -23.419 1.00 89.75 409 GLN A CA 1
ATOM 3270 C C . GLN A 1 409 ? 1.716 -7.600 -23.535 1.00 89.75 409 GLN A C 1
ATOM 3272 O O . GLN A 1 409 ? 2.322 -6.632 -23.984 1.00 89.75 409 GLN A O 1
ATOM 3277 N N . ALA A 1 410 ? 2.352 -8.707 -23.138 1.00 88.75 410 ALA A N 1
ATOM 3278 C CA . ALA A 1 410 ? 3.790 -8.879 -23.281 1.00 88.75 410 ALA A CA 1
ATOM 3279 C C . ALA A 1 410 ? 4.178 -8.938 -24.772 1.00 88.75 410 ALA A C 1
ATOM 3281 O O . ALA A 1 410 ? 3.687 -9.810 -25.497 1.00 88.75 410 ALA A O 1
ATOM 3282 N N . PRO A 1 411 ? 5.084 -8.065 -25.254 1.00 90.00 411 PRO A N 1
ATOM 3283 C CA . PRO A 1 411 ? 5.489 -8.081 -26.652 1.00 90.00 411 PRO A CA 1
ATOM 3284 C C . PRO A 1 411 ? 6.110 -9.424 -27.041 1.00 90.00 411 PRO A C 1
ATOM 3286 O O . PRO A 1 411 ? 7.073 -9.883 -26.417 1.00 90.00 411 PRO A O 1
ATOM 3289 N N . ALA A 1 412 ? 5.605 -10.034 -28.115 1.00 89.06 412 ALA A N 1
ATOM 3290 C CA . ALA A 1 412 ? 6.138 -11.292 -28.642 1.00 89.06 412 ALA A CA 1
ATOM 3291 C C . ALA A 1 412 ? 7.552 -11.131 -29.229 1.00 89.06 412 ALA A C 1
ATOM 3293 O O . ALA A 1 412 ? 8.336 -12.077 -29.232 1.00 89.06 412 ALA A O 1
ATOM 3294 N N . GLN A 1 413 ? 7.895 -9.930 -29.706 1.00 92.44 413 GLN A N 1
ATOM 3295 C CA . GLN A 1 413 ? 9.179 -9.624 -30.337 1.00 92.44 413 GLN A CA 1
ATOM 3296 C C . GLN A 1 413 ? 9.751 -8.310 -29.799 1.00 92.44 413 GLN A C 1
ATOM 3298 O O . GLN A 1 413 ? 9.012 -7.354 -29.556 1.00 92.44 413 GLN A O 1
ATOM 3303 N N . ALA A 1 414 ? 11.068 -8.266 -29.623 1.00 93.31 414 ALA A N 1
ATOM 3304 C CA . ALA A 1 414 ? 11.813 -7.036 -29.398 1.00 93.31 414 ALA A CA 1
ATOM 3305 C C . ALA A 1 414 ? 12.139 -6.390 -30.749 1.00 93.31 414 ALA A C 1
ATOM 3307 O O . ALA A 1 414 ? 12.611 -7.073 -31.662 1.00 93.31 414 ALA A O 1
ATOM 3308 N N . GLN A 1 415 ? 11.875 -5.091 -30.870 1.00 95.00 415 GLN A N 1
ATOM 3309 C CA . GLN A 1 415 ? 12.109 -4.300 -32.077 1.00 95.00 415 GLN A CA 1
ATOM 3310 C C . GLN A 1 415 ? 13.372 -3.454 -31.890 1.00 95.00 415 GLN A C 1
ATOM 3312 O O . GLN A 1 415 ? 13.358 -2.474 -31.147 1.00 95.00 415 GLN A O 1
ATOM 3317 N N . LEU A 1 416 ? 14.460 -3.835 -32.554 1.00 94.12 416 LEU A N 1
ATOM 3318 C CA . LEU A 1 416 ? 15.785 -3.232 -32.415 1.00 94.12 416 LEU A CA 1
ATOM 3319 C C . LEU A 1 416 ? 16.016 -2.169 -33.492 1.00 94.12 416 LEU A C 1
ATOM 3321 O O . LEU A 1 416 ? 15.760 -2.420 -34.671 1.00 94.12 416 LEU A O 1
ATOM 3325 N N . ALA A 1 417 ? 16.556 -1.017 -33.099 1.00 92.62 417 ALA A N 1
ATOM 3326 C CA . ALA A 1 417 ? 16.998 0.039 -34.002 1.00 92.62 417 ALA A CA 1
ATOM 3327 C C . ALA A 1 417 ? 18.468 0.387 -33.729 1.00 92.62 417 ALA A C 1
ATOM 3329 O O . ALA A 1 417 ? 18.820 0.847 -32.646 1.00 92.62 417 ALA A O 1
ATOM 3330 N N . LEU A 1 418 ? 19.327 0.176 -34.727 1.00 90.06 418 LEU A N 1
ATOM 3331 C CA . LEU A 1 418 ? 20.774 0.386 -34.633 1.00 90.06 418 LEU A CA 1
ATOM 3332 C C . LEU A 1 418 ? 21.245 1.171 -35.851 1.00 90.06 418 LEU A C 1
ATOM 3334 O O . LEU A 1 418 ? 21.186 0.660 -36.963 1.00 90.06 418 LEU A O 1
ATOM 3338 N N . ASP A 1 419 ? 21.729 2.401 -35.666 1.00 82.56 419 ASP A N 1
ATOM 3339 C CA . ASP A 1 419 ? 22.355 3.180 -36.749 1.00 82.56 419 ASP A CA 1
ATOM 3340 C C . ASP A 1 419 ? 21.484 3.345 -38.023 1.00 82.56 419 ASP A C 1
ATOM 3342 O O . ASP A 1 419 ? 21.995 3.474 -39.134 1.00 82.56 419 ASP A O 1
ATOM 3346 N N . GLY A 1 420 ? 20.154 3.363 -37.874 1.00 80.69 420 GLY A N 1
ATOM 3347 C CA . GLY A 1 420 ? 19.202 3.442 -38.993 1.00 80.69 420 GLY A CA 1
ATOM 3348 C C . GLY A 1 420 ? 18.811 2.089 -39.602 1.00 80.69 420 GLY A C 1
ATOM 3349 O O . GLY A 1 420 ? 17.905 2.037 -40.434 1.00 80.69 420 GLY A O 1
ATOM 3350 N N . TRP A 1 421 ? 19.427 0.993 -39.157 1.00 91.31 421 TRP A N 1
ATOM 3351 C CA . TRP A 1 421 ? 18.946 -0.367 -39.386 1.00 91.31 421 TRP A CA 1
ATOM 3352 C C . TRP A 1 421 ? 17.850 -0.725 -38.378 1.00 91.31 421 TRP A C 1
ATOM 3354 O O . TRP A 1 421 ? 17.901 -0.315 -37.218 1.00 91.31 421 TRP A O 1
ATOM 3364 N N . GLN A 1 422 ? 16.875 -1.519 -38.820 1.00 91.94 422 GLN A N 1
ATOM 3365 C CA . GLN A 1 422 ? 15.806 -2.056 -37.983 1.00 91.94 422 GLN A CA 1
ATOM 3366 C C . GLN A 1 422 ? 15.775 -3.579 -38.088 1.00 91.94 422 GLN A C 1
ATOM 3368 O O . GLN A 1 422 ? 15.917 -4.140 -39.177 1.00 91.94 422 GLN A O 1
ATOM 3373 N N . GLY A 1 423 ? 15.540 -4.241 -36.962 1.00 91.50 423 GLY A N 1
ATOM 3374 C CA . GLY A 1 423 ? 15.373 -5.685 -36.893 1.00 91.50 423 GLY A CA 1
ATOM 3375 C C . GLY A 1 423 ? 14.415 -6.085 -35.786 1.00 91.50 423 GLY A C 1
ATOM 3376 O O . GLY A 1 423 ? 14.100 -5.301 -34.897 1.00 91.50 423 GLY A O 1
ATOM 3377 N N . GLN A 1 424 ? 13.949 -7.327 -35.836 1.00 94.06 424 GLN A N 1
ATOM 3378 C CA . GLN A 1 424 ? 13.064 -7.874 -34.815 1.00 94.06 424 GLN A CA 1
ATOM 3379 C C . GLN A 1 424 ? 13.498 -9.282 -34.437 1.00 94.06 424 GLN A C 1
ATOM 3381 O O . GLN A 1 424 ? 13.894 -10.070 -35.299 1.00 94.06 424 GLN A O 1
ATOM 3386 N N . SER A 1 425 ? 13.423 -9.606 -33.152 1.00 93.12 425 SER A N 1
ATOM 3387 C CA . SER A 1 425 ? 13.721 -10.944 -32.649 1.00 93.12 425 SER A CA 1
ATOM 3388 C C . SER A 1 425 ? 12.756 -11.324 -31.535 1.00 93.12 425 SER A C 1
ATOM 3390 O O . SER A 1 425 ? 12.402 -10.493 -30.700 1.00 93.12 425 SER A O 1
ATOM 3392 N N . ALA A 1 426 ? 12.305 -12.577 -31.525 1.00 90.56 426 ALA A N 1
ATOM 3393 C CA . ALA A 1 426 ? 11.486 -13.103 -30.435 1.00 90.56 426 ALA A CA 1
ATOM 3394 C C . ALA A 1 426 ? 12.358 -13.497 -29.233 1.00 90.56 426 ALA A C 1
ATOM 3396 O O . ALA A 1 426 ? 12.073 -13.114 -28.095 1.00 90.56 426 ALA A O 1
ATOM 3397 N N . ASP A 1 427 ? 13.425 -14.242 -29.514 1.00 85.31 427 ASP A N 1
ATOM 3398 C CA . ASP A 1 427 ? 14.211 -15.004 -28.545 1.00 85.31 427 ASP A CA 1
ATOM 3399 C C . ASP A 1 427 ? 15.682 -15.199 -28.967 1.00 85.31 427 ASP A C 1
ATOM 3401 O O . ASP A 1 427 ? 16.380 -16.018 -28.381 1.00 85.31 427 ASP A O 1
ATOM 3405 N N . GLY A 1 428 ? 16.154 -14.492 -29.999 1.00 86.75 428 GLY A N 1
ATOM 3406 C CA . GLY A 1 428 ? 17.532 -14.579 -30.488 1.00 86.75 428 GLY A CA 1
ATOM 3407 C C . GLY A 1 428 ? 17.814 -15.669 -31.531 1.00 86.75 428 GLY A C 1
ATOM 3408 O O . GLY A 1 428 ? 18.872 -15.622 -32.153 1.00 86.75 428 GLY A O 1
ATOM 3409 N N . HIS A 1 429 ? 16.894 -16.602 -31.823 1.00 88.19 429 HIS A N 1
ATOM 3410 C CA . HIS A 1 429 ? 17.170 -17.699 -32.775 1.00 88.19 429 HIS A CA 1
ATOM 3411 C C . HIS A 1 429 ? 17.467 -17.233 -34.208 1.00 88.19 429 HIS A C 1
ATOM 3413 O O . HIS A 1 429 ? 18.108 -17.947 -34.978 1.00 88.19 429 HIS A O 1
ATOM 3419 N N . ASN A 1 430 ? 17.007 -16.040 -34.584 1.00 90.38 430 ASN A N 1
ATOM 3420 C CA . ASN A 1 430 ? 17.232 -15.452 -35.900 1.00 90.38 430 ASN A CA 1
ATOM 3421 C C . ASN A 1 430 ? 18.514 -14.603 -35.990 1.00 90.38 430 ASN A C 1
ATOM 3423 O O . ASN A 1 430 ? 18.628 -13.799 -36.916 1.00 90.38 430 ASN A O 1
ATOM 3427 N N . GLU A 1 431 ? 19.471 -14.777 -35.068 1.00 89.44 431 GLU A N 1
ATOM 3428 C CA . GLU A 1 431 ? 20.743 -14.038 -35.042 1.00 89.44 431 GLU A CA 1
ATOM 3429 C C . GLU A 1 431 ? 21.424 -14.004 -36.415 1.00 89.44 431 GLU A C 1
ATOM 3431 O O . GLU A 1 431 ? 21.725 -12.926 -36.919 1.00 89.44 431 GLU A O 1
ATOM 3436 N N . THR A 1 432 ? 21.621 -15.159 -37.056 1.00 87.81 432 THR A N 1
ATOM 3437 C CA . THR A 1 432 ? 22.315 -15.249 -38.352 1.00 87.81 432 THR A CA 1
ATOM 3438 C C . THR A 1 432 ? 21.637 -14.398 -39.426 1.00 87.81 432 THR A C 1
ATOM 3440 O O . THR A 1 432 ? 22.290 -13.588 -40.078 1.00 87.81 432 THR A O 1
ATOM 3443 N N . ALA A 1 433 ? 20.310 -14.494 -39.539 1.00 90.00 433 ALA A N 1
ATOM 3444 C CA . ALA A 1 433 ? 19.530 -13.710 -40.492 1.00 90.00 433 ALA A CA 1
ATOM 3445 C C . ALA A 1 433 ? 19.585 -12.196 -40.205 1.00 90.00 433 ALA A C 1
ATOM 3447 O O . ALA A 1 433 ? 19.623 -11.388 -41.137 1.00 90.00 433 ALA A O 1
ATOM 3448 N N . LEU A 1 434 ? 19.601 -11.794 -38.930 1.00 90.19 434 LEU A N 1
ATOM 3449 C CA . LEU A 1 434 ? 19.711 -10.385 -38.544 1.00 90.19 434 LEU A CA 1
ATOM 3450 C C . LEU A 1 434 ? 21.108 -9.823 -38.827 1.00 90.19 434 LEU A C 1
ATOM 3452 O O . LEU A 1 434 ? 21.215 -8.715 -39.352 1.00 90.19 434 LEU A O 1
ATOM 3456 N N . LEU A 1 435 ? 22.166 -10.591 -38.554 1.00 89.94 435 LEU A N 1
ATOM 3457 C CA . LEU A 1 435 ? 23.545 -10.199 -38.855 1.00 89.94 435 LEU A CA 1
ATOM 3458 C C . LEU A 1 435 ? 23.788 -10.071 -40.369 1.00 89.94 435 LEU A C 1
ATOM 3460 O O . LEU A 1 435 ? 24.470 -9.138 -40.804 1.00 89.94 435 LEU A O 1
ATOM 3464 N N . ASP A 1 436 ? 23.195 -10.950 -41.181 1.00 89.31 436 ASP A N 1
ATOM 3465 C CA . ASP A 1 436 ? 23.267 -10.881 -42.648 1.00 89.31 436 ASP A CA 1
ATOM 3466 C C . ASP A 1 436 ? 22.515 -9.655 -43.199 1.00 89.31 436 ASP A C 1
ATOM 3468 O O . ASP A 1 436 ? 23.020 -8.927 -44.066 1.00 89.31 436 ASP A O 1
ATOM 3472 N N . SER A 1 437 ? 21.327 -9.374 -42.651 1.00 90.94 437 SER A N 1
ATOM 3473 C CA . SER A 1 437 ? 20.533 -8.181 -42.974 1.00 90.94 437 SER A CA 1
ATOM 3474 C C . SER A 1 437 ? 21.280 -6.889 -42.624 1.00 90.94 437 SER A C 1
ATOM 3476 O O . SER A 1 437 ? 21.389 -5.978 -43.451 1.00 90.94 437 SER A O 1
ATOM 3478 N N . GLN A 1 438 ? 21.876 -6.826 -41.431 1.00 90.56 438 GLN A N 1
ATOM 3479 C CA . GLN A 1 438 ? 22.686 -5.691 -40.996 1.00 90.56 438 GLN A CA 1
ATOM 3480 C C . GLN A 1 438 ? 23.915 -5.512 -41.900 1.00 90.56 438 GLN A C 1
ATOM 3482 O O . GLN A 1 438 ? 24.211 -4.402 -42.342 1.00 90.56 438 GLN A O 1
ATOM 3487 N N . SER A 1 439 ? 24.604 -6.598 -42.255 1.00 88.31 439 SER A N 1
ATOM 3488 C CA . SER A 1 439 ? 25.770 -6.542 -43.148 1.00 88.31 439 SER A CA 1
ATOM 3489 C C . SER A 1 439 ? 25.411 -6.011 -44.541 1.00 88.31 439 SER A C 1
ATOM 3491 O O . SER A 1 439 ? 26.152 -5.207 -45.110 1.00 88.31 439 SER A O 1
ATOM 3493 N N . SER A 1 440 ? 24.234 -6.369 -45.058 1.00 88.38 440 SER A N 1
ATOM 3494 C CA . SER A 1 440 ? 23.710 -5.841 -46.327 1.00 88.38 440 SER A CA 1
ATOM 3495 C C . SER A 1 440 ? 23.406 -4.335 -46.257 1.00 88.38 440 SER A C 1
ATOM 3497 O O . SER A 1 440 ? 23.670 -3.589 -47.208 1.00 88.38 440 SER A O 1
ATOM 3499 N N . HIS A 1 441 ? 22.913 -3.855 -45.111 1.00 89.06 441 HIS A N 1
ATOM 3500 C CA . HIS A 1 441 ? 22.682 -2.431 -44.867 1.00 89.06 441 HIS A CA 1
ATOM 3501 C C . HIS A 1 441 ? 23.995 -1.628 -44.878 1.00 89.06 441 HIS A C 1
ATOM 3503 O O . HIS A 1 441 ? 24.117 -0.646 -45.615 1.00 89.06 441 HIS A O 1
ATOM 3509 N N . TYR A 1 442 ? 25.024 -2.089 -44.158 1.00 87.88 442 TYR A N 1
ATOM 3510 C CA . TYR A 1 442 ? 26.334 -1.426 -44.157 1.00 87.88 442 TYR A CA 1
ATOM 3511 C C . TYR A 1 442 ? 27.054 -1.514 -45.508 1.00 87.88 442 TYR A C 1
ATOM 3513 O O . TYR A 1 442 ? 27.756 -0.571 -45.877 1.00 87.88 442 TYR A O 1
ATOM 3521 N N . ALA A 1 443 ? 26.840 -2.572 -46.298 1.00 86.00 443 ALA A N 1
ATOM 3522 C CA . ALA A 1 443 ? 27.333 -2.632 -47.676 1.00 86.00 443 ALA A CA 1
ATOM 3523 C C . ALA A 1 443 ? 26.720 -1.524 -48.557 1.00 86.00 443 ALA A C 1
ATOM 3525 O O . ALA A 1 443 ? 27.421 -0.914 -49.368 1.00 86.00 443 ALA A O 1
ATOM 3526 N N . THR A 1 444 ? 25.438 -1.208 -48.356 1.00 86.50 444 THR A N 1
ATOM 3527 C CA . THR A 1 444 ? 24.746 -0.115 -49.063 1.00 86.50 444 THR A CA 1
ATOM 3528 C C . THR A 1 444 ? 25.266 1.259 -48.624 1.00 86.50 444 THR A C 1
ATOM 3530 O O . THR A 1 444 ? 25.539 2.121 -49.467 1.00 86.50 444 THR A O 1
ATOM 3533 N N . ILE A 1 445 ? 25.491 1.453 -47.317 1.00 85.19 445 ILE A N 1
ATOM 3534 C CA . ILE A 1 445 ? 26.133 2.664 -46.775 1.00 85.19 445 ILE A CA 1
ATOM 3535 C C . ILE A 1 445 ? 27.536 2.830 -47.368 1.00 85.19 445 ILE A C 1
ATOM 3537 O O . ILE A 1 445 ? 27.872 3.904 -47.860 1.00 85.19 445 ILE A O 1
ATOM 3541 N N . MET A 1 446 ? 28.332 1.758 -47.394 1.00 82.38 446 MET A N 1
ATOM 3542 C CA . MET A 1 446 ? 29.683 1.758 -47.956 1.00 82.38 446 MET A CA 1
ATOM 3543 C C . MET A 1 446 ? 29.687 2.221 -49.417 1.00 82.38 446 MET A C 1
ATOM 3545 O O . MET A 1 446 ? 30.489 3.075 -49.789 1.00 82.38 446 MET A O 1
ATOM 3549 N N . GLN A 1 447 ? 28.790 1.690 -50.255 1.00 84.25 447 GLN A N 1
ATOM 3550 C CA . GLN A 1 447 ? 28.689 2.104 -51.659 1.00 84.25 447 GLN A CA 1
ATOM 3551 C C . GLN A 1 447 ? 28.301 3.580 -51.795 1.00 84.25 447 GLN A C 1
ATOM 3553 O O . GLN A 1 447 ? 28.892 4.302 -52.600 1.00 84.25 447 GLN A O 1
ATOM 3558 N N . THR A 1 448 ? 27.356 4.038 -50.975 1.00 84.12 448 THR A N 1
ATOM 3559 C CA . THR A 1 448 ? 26.867 5.422 -50.991 1.00 84.12 448 THR A CA 1
ATOM 3560 C C . THR A 1 448 ? 27.948 6.414 -50.553 1.00 84.12 448 THR A C 1
ATOM 3562 O O . THR A 1 448 ? 28.148 7.436 -51.209 1.00 84.12 448 THR A O 1
ATOM 3565 N N . GLU A 1 449 ? 28.697 6.111 -49.490 1.00 81.38 449 GLU A N 1
ATOM 3566 C CA . GLU A 1 449 ? 29.787 6.964 -49.000 1.00 81.38 449 GLU A CA 1
ATOM 3567 C C . GLU A 1 449 ? 30.997 6.956 -49.945 1.00 81.38 449 GLU A C 1
ATOM 3569 O O . GLU A 1 449 ? 31.588 8.003 -50.206 1.00 81.38 449 GLU A O 1
ATOM 3574 N N . LEU A 1 450 ? 31.327 5.811 -50.555 1.00 80.19 450 LEU A N 1
ATOM 3575 C CA . LEU A 1 450 ? 32.380 5.742 -51.573 1.00 80.19 450 LEU A CA 1
ATOM 3576 C C . LEU A 1 450 ? 32.029 6.528 -52.846 1.00 80.19 450 LEU A C 1
ATOM 3578 O O . LEU A 1 450 ? 32.939 7.066 -53.480 1.00 80.19 450 LEU A O 1
ATOM 3582 N N . ALA A 1 451 ? 30.746 6.615 -53.216 1.00 79.31 451 ALA A N 1
ATOM 3583 C CA . ALA A 1 451 ? 30.287 7.389 -54.371 1.00 79.31 451 ALA A CA 1
ATOM 3584 C C . ALA A 1 451 ? 30.408 8.910 -54.162 1.00 79.31 451 ALA A C 1
ATOM 3586 O O . ALA A 1 451 ? 30.611 9.646 -55.127 1.00 79.31 451 ALA A O 1
ATOM 3587 N N . LYS A 1 452 ? 30.338 9.386 -52.910 1.00 81.19 452 LYS A N 1
ATOM 3588 C CA . LYS A 1 452 ? 30.508 10.808 -52.555 1.00 81.19 452 LYS A CA 1
ATOM 3589 C C . LYS A 1 452 ? 31.967 11.276 -52.607 1.00 81.19 452 LYS A C 1
ATOM 3591 O O . LYS A 1 452 ? 32.220 12.479 -52.670 1.00 81.19 452 LYS A O 1
ATOM 3596 N N . VAL A 1 453 ? 32.939 10.358 -52.593 1.00 78.56 453 VAL A N 1
ATOM 3597 C CA . VAL A 1 453 ? 34.367 10.704 -52.678 1.00 78.56 453 VAL A CA 1
ATOM 3598 C C . VAL A 1 453 ? 34.710 11.138 -54.107 1.00 78.56 453 VAL A C 1
ATOM 3600 O O . VAL A 1 453 ? 34.967 10.313 -54.986 1.00 78.56 453 VAL A O 1
ATOM 3603 N N . ALA A 1 454 ? 34.740 12.453 -54.336 1.00 69.94 454 ALA A N 1
ATOM 3604 C CA . ALA A 1 454 ? 35.079 13.039 -55.628 1.00 69.94 454 ALA A CA 1
ATOM 3605 C C . ALA A 1 454 ? 36.513 12.682 -56.065 1.00 69.94 454 ALA A C 1
ATOM 3607 O O . ALA A 1 454 ? 37.467 12.758 -55.286 1.00 69.94 454 ALA A O 1
ATOM 3608 N N . ALA A 1 455 ? 36.680 12.319 -57.339 1.00 71.19 455 ALA A N 1
ATOM 3609 C CA . ALA A 1 455 ? 38.003 12.134 -57.926 1.00 71.19 455 ALA A CA 1
ATOM 3610 C C . ALA A 1 455 ? 38.761 13.478 -57.956 1.00 71.19 455 ALA A C 1
ATOM 3612 O O . ALA A 1 455 ? 38.147 14.511 -58.237 1.00 71.19 455 ALA A O 1
ATOM 3613 N N . PRO A 1 456 ? 40.089 13.511 -57.726 1.00 72.56 456 PRO A N 1
ATOM 3614 C CA . PRO A 1 456 ? 40.866 14.749 -57.757 1.00 72.56 456 PRO A CA 1
ATOM 3615 C C . PRO A 1 456 ? 41.158 15.181 -59.205 1.00 72.56 456 PRO A C 1
ATOM 3617 O O . PRO A 1 456 ? 42.311 15.293 -59.624 1.00 72.56 456 PRO A O 1
ATOM 3620 N N . VAL A 1 457 ? 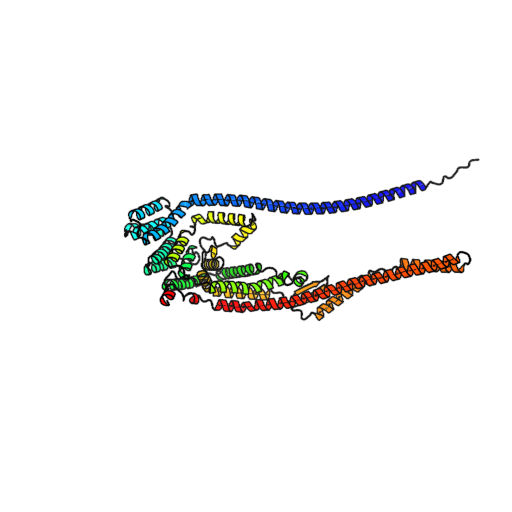40.093 15.439 -59.973 1.00 70.94 457 VAL A N 1
ATOM 3621 C CA . VAL A 1 457 ? 40.125 15.793 -61.401 1.00 70.94 457 VAL A CA 1
ATOM 3622 C C . VAL A 1 457 ? 41.058 16.982 -61.647 1.00 70.94 457 VAL A C 1
ATOM 3624 O O . VAL A 1 457 ? 41.890 16.920 -62.543 1.00 70.94 457 VAL A O 1
ATOM 3627 N N . GLY A 1 458 ? 41.024 18.014 -60.797 1.00 71.31 458 GLY A N 1
ATOM 3628 C CA . GLY A 1 458 ? 41.902 19.185 -60.929 1.00 71.31 458 GLY A CA 1
ATOM 3629 C C . GLY A 1 458 ? 43.402 18.877 -60.803 1.00 71.31 458 GLY A C 1
ATOM 3630 O O . GLY A 1 458 ? 44.207 19.471 -61.516 1.00 71.31 458 GLY A O 1
ATOM 3631 N N . ARG A 1 459 ? 43.796 17.914 -59.955 1.00 71.50 459 ARG A N 1
ATOM 3632 C CA . ARG A 1 459 ? 45.209 17.512 -59.803 1.00 71.50 459 ARG A CA 1
ATOM 3633 C C . ARG A 1 459 ? 45.682 16.649 -60.969 1.00 71.50 459 ARG A C 1
ATOM 3635 O O . ARG A 1 459 ? 46.812 16.817 -61.413 1.00 71.50 459 ARG A O 1
ATOM 3642 N N . PHE A 1 460 ? 44.816 15.784 -61.499 1.00 77.00 460 PHE A N 1
ATOM 3643 C CA . PHE A 1 460 ? 45.124 14.994 -62.695 1.00 77.00 460 PHE A CA 1
ATOM 3644 C C . PHE A 1 460 ? 45.195 15.856 -63.961 1.00 77.00 460 PHE A C 1
ATOM 3646 O O . PHE A 1 460 ? 46.120 15.691 -64.752 1.00 77.00 460 PHE A O 1
ATOM 3653 N N . VAL A 1 461 ? 44.281 16.819 -64.126 1.00 77.50 461 VAL A N 1
ATOM 3654 C CA . VAL A 1 461 ? 44.317 17.785 -65.237 1.00 77.50 461 VAL A CA 1
ATOM 3655 C C . VAL A 1 461 ? 45.551 18.685 -65.131 1.00 77.50 461 VAL A C 1
ATOM 3657 O O . VAL A 1 461 ? 46.273 18.836 -66.112 1.00 77.50 461 VAL A O 1
ATOM 3660 N N . GLY A 1 462 ? 45.862 19.214 -63.941 1.00 74.12 462 GLY A N 1
ATOM 3661 C CA . GLY A 1 462 ? 47.069 20.016 -63.711 1.00 74.12 462 GLY A CA 1
ATOM 3662 C C . GLY A 1 462 ? 48.369 19.246 -63.972 1.00 74.12 462 GLY A C 1
ATOM 3663 O O . GLY A 1 462 ? 49.273 19.773 -64.619 1.00 74.12 462 GLY A O 1
ATOM 3664 N N . ALA A 1 463 ? 48.446 17.979 -63.547 1.00 78.06 463 ALA A N 1
ATOM 3665 C CA . ALA A 1 463 ? 49.566 17.094 -63.866 1.00 78.06 463 ALA A CA 1
ATOM 3666 C C . ALA A 1 463 ? 49.681 16.832 -65.379 1.00 78.06 463 ALA A C 1
ATOM 3668 O O . ALA A 1 463 ? 50.780 16.892 -65.924 1.00 78.06 463 ALA A O 1
ATOM 3669 N N . GLY A 1 464 ? 48.561 16.609 -66.075 1.00 78.69 464 GLY A N 1
ATOM 3670 C CA . GLY A 1 464 ? 48.541 16.424 -67.529 1.00 78.69 464 GLY A CA 1
ATOM 3671 C C . GLY A 1 464 ? 49.032 17.654 -68.300 1.00 78.69 464 GLY A C 1
ATOM 3672 O O . GLY A 1 464 ? 49.853 17.524 -69.207 1.00 78.69 464 GLY A O 1
ATOM 3673 N N . VAL A 1 465 ? 48.598 18.854 -67.900 1.00 81.69 465 VAL A N 1
ATOM 3674 C CA . VAL A 1 465 ? 49.038 20.125 -68.505 1.00 81.69 465 VAL A CA 1
ATOM 3675 C C . VAL A 1 465 ? 50.530 20.372 -68.258 1.00 81.69 465 VAL A C 1
ATOM 3677 O O . VAL A 1 465 ? 51.251 20.737 -69.185 1.00 81.69 465 VAL A O 1
ATOM 3680 N N . LEU A 1 466 ? 51.020 20.121 -67.039 1.00 81.00 466 LEU A N 1
ATOM 3681 C CA . LEU A 1 466 ? 52.442 20.266 -66.700 1.00 81.00 466 LEU A CA 1
ATOM 3682 C C . LEU A 1 466 ? 53.331 19.256 -67.432 1.00 81.00 466 LEU A C 1
ATOM 3684 O O . LEU A 1 466 ? 54.422 19.616 -67.874 1.00 81.00 466 LEU A O 1
ATOM 3688 N N . ALA A 1 467 ? 52.864 18.018 -67.606 1.00 81.94 467 ALA A N 1
ATOM 3689 C CA . ALA A 1 467 ? 53.570 17.008 -68.386 1.00 81.94 467 ALA A CA 1
ATOM 3690 C C . ALA A 1 467 ? 53.643 17.401 -69.869 1.00 81.94 467 ALA A C 1
ATOM 3692 O O . ALA A 1 467 ? 54.719 17.341 -70.463 1.00 81.94 467 ALA A O 1
ATOM 3693 N N . ALA A 1 468 ? 52.533 17.868 -70.453 1.00 83.31 468 ALA A N 1
ATOM 3694 C CA . ALA A 1 468 ? 52.492 18.333 -71.840 1.00 83.31 468 ALA A CA 1
ATOM 3695 C C . ALA A 1 468 ? 53.418 19.541 -72.074 1.00 83.31 468 ALA A C 1
ATOM 3697 O O . ALA A 1 468 ? 54.169 19.564 -73.050 1.00 83.31 468 ALA A O 1
ATOM 3698 N N . PHE A 1 469 ? 53.425 20.509 -71.150 1.00 82.38 469 PHE A N 1
ATOM 3699 C CA . PHE A 1 469 ? 54.335 21.656 -71.193 1.00 82.38 469 PHE A CA 1
ATOM 3700 C C . PHE A 1 469 ? 55.803 21.239 -71.031 1.00 82.38 469 PHE A C 1
ATOM 3702 O O . PHE A 1 469 ? 56.669 21.735 -71.748 1.00 82.38 469 PHE A O 1
ATOM 3709 N N . GLY A 1 470 ? 56.086 20.288 -70.135 1.00 79.56 470 GLY A N 1
ATOM 3710 C CA . GLY A 1 470 ? 57.431 19.759 -69.926 1.00 79.56 470 GLY A CA 1
ATOM 3711 C C . GLY A 1 470 ? 57.995 19.037 -71.153 1.00 79.56 470 GLY A C 1
ATOM 3712 O O . GLY A 1 470 ? 59.148 19.262 -71.518 1.00 79.56 470 GLY A O 1
ATOM 3713 N N . VAL A 1 471 ? 57.169 18.237 -71.841 1.00 83.12 471 VAL A N 1
ATOM 3714 C CA . VAL A 1 471 ? 57.533 17.584 -73.113 1.00 83.12 471 VAL A CA 1
ATOM 3715 C C . VAL A 1 471 ? 57.777 18.626 -74.205 1.00 83.12 471 VAL A C 1
ATOM 3717 O O . VAL A 1 471 ? 58.797 18.567 -74.889 1.00 83.12 471 VAL A O 1
ATOM 3720 N N . TRP A 1 472 ? 56.895 19.619 -74.337 1.00 84.44 472 TRP A N 1
ATOM 3721 C CA . TRP A 1 472 ? 57.070 20.702 -75.305 1.00 84.44 472 TRP A CA 1
ATOM 3722 C C . TRP A 1 472 ? 58.369 21.492 -75.064 1.00 84.44 472 TRP A C 1
ATOM 3724 O O . TRP A 1 472 ? 59.145 21.701 -75.996 1.00 84.44 472 TRP A O 1
ATOM 3734 N N . ALA A 1 473 ? 58.666 21.868 -73.818 1.00 79.25 473 ALA A N 1
ATOM 3735 C CA . ALA A 1 473 ? 59.883 22.602 -73.465 1.00 79.25 473 ALA A CA 1
ATOM 3736 C C . ALA A 1 473 ? 61.171 21.782 -73.692 1.00 79.25 473 ALA A C 1
ATOM 3738 O O . ALA A 1 473 ? 62.191 22.343 -74.093 1.00 79.25 473 ALA A O 1
ATOM 3739 N N . ALA A 1 474 ? 61.126 20.458 -73.494 1.00 76.31 474 ALA A N 1
ATOM 3740 C CA . ALA A 1 474 ? 62.261 19.563 -73.733 1.00 76.31 474 ALA A CA 1
ATOM 3741 C C . ALA A 1 474 ? 62.603 19.401 -75.228 1.00 76.31 474 ALA A C 1
ATOM 3743 O O . ALA A 1 474 ? 63.778 19.290 -75.575 1.00 76.31 474 ALA A O 1
ATOM 3744 N N . PHE A 1 475 ? 61.603 19.434 -76.118 1.00 77.31 475 PHE A N 1
ATOM 3745 C CA . PHE A 1 475 ? 61.794 19.292 -77.570 1.00 77.31 475 PHE A CA 1
ATOM 3746 C C . PHE A 1 475 ? 62.395 20.534 -78.255 1.00 77.31 475 PHE A C 1
ATOM 3748 O O . PHE A 1 475 ? 62.999 20.400 -79.316 1.00 77.31 475 PHE A O 1
ATOM 3755 N N . ASN A 1 476 ? 62.256 21.732 -77.675 1.00 76.38 476 ASN A N 1
ATOM 3756 C CA . ASN A 1 476 ? 62.692 22.989 -78.306 1.00 76.38 476 ASN A CA 1
ATOM 3757 C C . ASN A 1 476 ? 64.196 23.318 -78.117 1.00 76.38 476 ASN A C 1
ATOM 3759 O O . ASN A 1 476 ? 64.699 24.221 -78.781 1.00 76.38 476 ASN A O 1
ATOM 3763 N N . GLY A 1 477 ? 64.930 22.572 -77.277 1.00 61.66 477 GLY A N 1
ATOM 3764 C CA . GLY A 1 477 ? 66.388 22.697 -77.101 1.00 61.66 477 GLY A CA 1
ATOM 3765 C C . GLY A 1 477 ? 66.875 23.972 -76.376 1.00 61.66 477 GLY A C 1
ATOM 3766 O O . GLY A 1 477 ? 66.173 24.973 -76.271 1.00 61.66 477 GLY A O 1
ATOM 3767 N N . GLY A 1 478 ? 68.102 23.939 -75.834 1.00 67.31 478 GLY A N 1
ATOM 3768 C CA . GLY A 1 478 ? 68.723 25.055 -75.089 1.00 67.31 478 GLY A CA 1
ATOM 3769 C C . GLY A 1 478 ? 68.442 25.055 -73.574 1.00 67.31 478 GLY A C 1
ATOM 3770 O O . GLY A 1 478 ? 68.066 24.033 -73.003 1.00 67.31 478 GLY A O 1
ATOM 3771 N N . GLY A 1 479 ? 68.615 26.203 -72.897 1.00 61.62 479 GLY A N 1
ATOM 3772 C CA . GLY A 1 479 ? 68.440 26.347 -71.433 1.00 61.62 479 GLY A CA 1
ATOM 3773 C C . GLY A 1 479 ? 67.038 26.002 -70.893 1.00 61.62 479 GLY A C 1
ATOM 3774 O O . GLY A 1 479 ? 66.872 25.791 -69.694 1.00 61.62 479 GLY A O 1
ATOM 3775 N N . LEU A 1 480 ? 66.043 25.877 -71.779 1.00 65.12 480 LEU A N 1
ATOM 3776 C CA . LEU A 1 480 ? 64.668 25.460 -71.480 1.00 65.12 480 LEU A CA 1
ATOM 3777 C C . LEU A 1 480 ? 64.522 23.943 -71.245 1.00 65.12 480 LEU A C 1
ATOM 3779 O O . LEU A 1 480 ? 63.552 23.519 -70.617 1.00 65.12 480 LEU A O 1
ATOM 3783 N N . ALA A 1 481 ? 65.489 23.122 -71.673 1.00 69.88 481 ALA A N 1
ATOM 3784 C CA . ALA A 1 481 ? 65.435 21.668 -71.494 1.00 69.88 481 ALA A CA 1
ATOM 3785 C C . ALA A 1 481 ? 65.463 21.252 -70.008 1.00 69.88 481 ALA A C 1
ATOM 3787 O O . ALA A 1 481 ? 64.762 20.320 -69.611 1.00 69.88 481 ALA A O 1
ATOM 3788 N N . MET A 1 482 ? 66.205 21.982 -69.162 1.00 72.38 482 MET A N 1
ATOM 3789 C CA . MET A 1 482 ? 66.206 21.744 -67.712 1.00 72.38 482 MET A CA 1
ATOM 3790 C C . MET A 1 482 ? 64.862 22.098 -67.062 1.00 72.38 482 MET A C 1
ATOM 3792 O O . MET A 1 482 ? 64.402 21.370 -66.185 1.00 72.38 482 MET A O 1
ATOM 3796 N N . LEU A 1 483 ? 64.188 23.159 -67.523 1.00 73.81 483 LEU A N 1
ATOM 3797 C CA . LEU A 1 483 ? 62.842 23.508 -67.051 1.00 73.81 483 LEU A CA 1
ATOM 3798 C C . LEU A 1 483 ? 61.808 22.451 -67.465 1.00 73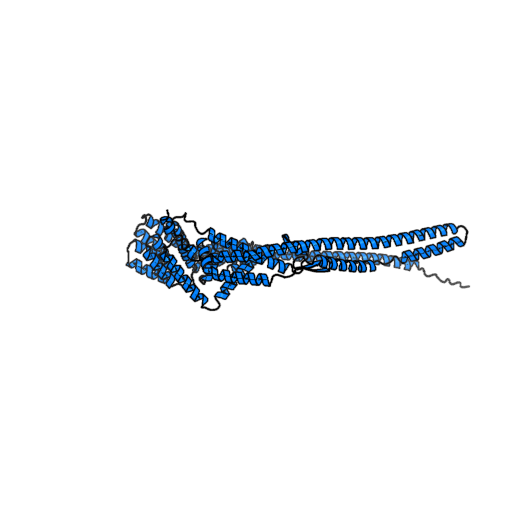.81 483 LEU A C 1
ATOM 3800 O O . LEU A 1 483 ? 60.950 22.093 -66.660 1.00 73.81 483 LEU A O 1
ATOM 3804 N N . GLY A 1 484 ? 61.934 21.886 -68.671 1.00 76.25 484 GLY A N 1
ATOM 3805 C CA . GLY A 1 484 ? 61.083 20.786 -69.135 1.00 76.25 484 GLY A CA 1
ATOM 3806 C C . GLY A 1 484 ? 61.176 19.537 -68.251 1.00 76.25 484 GLY A C 1
ATOM 3807 O O . GLY A 1 484 ? 60.150 18.981 -67.854 1.00 76.25 484 GLY A O 1
ATOM 3808 N N . ALA A 1 485 ? 62.394 19.144 -67.858 1.00 78.00 485 ALA A N 1
ATOM 3809 C CA . ALA A 1 485 ? 62.615 18.027 -66.936 1.00 78.00 485 ALA A CA 1
ATOM 3810 C C . ALA A 1 485 ? 61.991 18.278 -65.548 1.00 78.00 485 ALA A C 1
ATOM 3812 O O . ALA A 1 485 ? 61.344 17.389 -64.990 1.00 78.00 485 ALA A O 1
ATOM 3813 N N . VAL A 1 486 ? 62.111 19.500 -65.016 1.00 81.81 486 VAL A N 1
ATOM 3814 C CA . VAL A 1 486 ? 61.484 19.893 -63.741 1.00 81.81 486 VAL A CA 1
ATOM 3815 C C . VAL A 1 486 ? 59.953 19.837 -63.829 1.00 81.81 486 VAL A C 1
ATOM 3817 O O . VAL A 1 486 ? 59.313 19.309 -62.920 1.00 81.81 486 VAL A O 1
ATOM 3820 N N . CYS A 1 487 ? 59.347 20.299 -64.927 1.00 80.62 487 CYS A N 1
ATOM 3821 C CA . CYS A 1 487 ? 57.894 20.239 -65.126 1.00 80.62 487 CYS A CA 1
ATOM 3822 C C . CYS A 1 487 ? 57.350 18.802 -65.181 1.00 80.62 487 CYS A C 1
ATOM 3824 O O . CYS A 1 487 ? 56.287 18.538 -64.620 1.00 80.62 487 CYS A O 1
ATOM 3826 N N . ILE A 1 488 ? 58.082 17.863 -65.791 1.00 82.69 488 ILE A N 1
ATOM 3827 C CA . ILE A 1 488 ? 57.698 16.441 -65.826 1.00 82.69 488 ILE A CA 1
ATOM 3828 C C . ILE A 1 488 ? 57.762 15.822 -64.422 1.00 82.69 488 ILE A C 1
ATOM 3830 O O . ILE A 1 488 ? 56.846 15.101 -64.023 1.00 82.69 488 ILE A O 1
ATOM 3834 N N . ILE A 1 489 ? 58.798 16.141 -63.639 1.00 82.81 489 ILE A N 1
ATOM 3835 C CA . ILE A 1 489 ? 58.913 15.676 -62.248 1.00 82.81 489 ILE A CA 1
ATOM 3836 C C . ILE A 1 489 ? 57.771 16.250 -61.398 1.00 82.81 489 ILE A C 1
ATOM 3838 O O . ILE A 1 489 ? 57.114 15.505 -60.673 1.00 82.81 489 ILE A O 1
ATOM 3842 N N . LEU A 1 490 ? 57.473 17.547 -61.526 1.00 80.44 490 LEU A N 1
ATOM 3843 C CA . LEU A 1 490 ? 56.363 18.191 -60.815 1.00 80.44 490 LEU A CA 1
ATOM 3844 C C . LEU A 1 490 ? 54.999 17.610 -61.214 1.00 80.44 490 LEU A C 1
ATOM 3846 O O . LEU A 1 490 ? 54.152 17.407 -60.346 1.00 80.44 490 LEU A O 1
ATOM 3850 N N . ALA A 1 491 ? 54.795 17.279 -62.491 1.00 78.12 491 ALA A N 1
ATOM 3851 C CA . ALA A 1 491 ? 53.604 16.576 -62.960 1.00 78.12 491 ALA A CA 1
ATOM 3852 C C . ALA A 1 491 ? 53.469 15.184 -62.321 1.00 78.12 491 ALA A C 1
ATOM 3854 O O . ALA A 1 491 ? 52.392 14.831 -61.836 1.00 78.12 491 ALA A O 1
ATOM 3855 N N . GLY A 1 492 ? 54.566 14.422 -62.254 1.00 79.81 492 GLY A N 1
ATOM 3856 C CA . GLY A 1 492 ? 54.612 13.125 -61.576 1.00 79.81 492 GLY A CA 1
ATOM 3857 C C . GLY A 1 492 ? 54.285 13.233 -60.085 1.00 79.81 492 GLY A C 1
ATOM 3858 O O . GLY A 1 492 ? 53.460 12.474 -59.579 1.00 79.81 492 GLY A O 1
ATOM 3859 N N . VAL A 1 493 ? 54.854 14.224 -59.390 1.00 83.06 493 VAL A N 1
ATOM 3860 C CA . VAL A 1 493 ? 54.586 14.484 -57.965 1.00 83.06 493 VAL A CA 1
ATOM 3861 C C . VAL A 1 493 ? 53.131 14.907 -57.734 1.00 83.06 493 VAL A C 1
ATOM 3863 O O . VAL A 1 493 ? 52.489 14.404 -56.812 1.00 83.06 493 VAL A O 1
ATOM 3866 N N . LEU A 1 494 ? 52.565 15.783 -58.568 1.00 78.81 494 LEU A N 1
ATOM 3867 C CA . LEU A 1 494 ? 51.167 16.221 -58.450 1.00 78.81 494 LEU A CA 1
ATOM 3868 C C . LEU A 1 494 ? 50.169 15.093 -58.747 1.00 78.81 494 LEU A C 1
ATOM 3870 O O . LEU A 1 494 ? 49.182 14.940 -58.024 1.00 78.81 494 LEU A O 1
ATOM 3874 N N . GLY A 1 495 ? 50.444 14.263 -59.756 1.00 79.31 495 GLY A N 1
ATOM 3875 C CA . GLY A 1 495 ? 49.647 13.073 -60.056 1.00 79.31 495 GLY A CA 1
ATOM 3876 C C . GLY A 1 495 ? 49.719 12.033 -58.936 1.00 79.31 495 GLY A C 1
ATOM 3877 O O . GLY A 1 495 ? 48.687 11.532 -58.489 1.00 79.31 495 GLY A O 1
ATOM 3878 N N . TYR A 1 496 ? 50.922 11.761 -58.420 1.00 82.00 496 TYR A N 1
ATOM 3879 C CA . TYR A 1 496 ? 51.148 10.810 -57.331 1.00 82.00 496 TYR A CA 1
ATOM 3880 C C . TYR A 1 496 ? 50.514 11.267 -56.011 1.00 82.00 496 TYR A C 1
ATOM 3882 O O . TYR A 1 496 ? 49.828 10.490 -55.349 1.00 82.00 496 TYR A O 1
ATOM 3890 N N . THR A 1 497 ? 50.672 12.538 -55.630 1.00 81.38 497 THR A N 1
ATOM 3891 C CA . THR A 1 497 ? 50.041 13.102 -54.420 1.00 81.38 497 THR A CA 1
ATOM 3892 C C . THR A 1 497 ? 48.515 13.171 -54.541 1.00 81.38 497 THR A C 1
ATOM 3894 O O . THR A 1 497 ? 47.809 12.936 -53.563 1.00 81.38 497 THR A O 1
ATOM 3897 N N . GLY A 1 498 ? 47.977 13.424 -55.741 1.00 78.31 498 GLY A N 1
ATOM 3898 C CA . GLY A 1 498 ? 46.542 13.330 -56.023 1.00 78.31 498 GLY A CA 1
ATOM 3899 C C . GLY A 1 498 ? 46.002 11.905 -55.887 1.00 78.31 498 GLY A C 1
ATOM 3900 O O . GLY A 1 498 ? 45.008 11.692 -55.193 1.00 78.31 498 GLY A O 1
ATOM 3901 N N . TRP A 1 499 ? 46.680 10.930 -56.496 1.00 79.06 499 TRP A N 1
ATOM 3902 C CA . TRP A 1 499 ? 46.321 9.512 -56.424 1.00 79.06 499 TRP A CA 1
ATOM 3903 C C . TRP A 1 499 ? 46.386 8.976 -54.993 1.00 79.06 499 TRP A C 1
ATOM 3905 O O . TRP A 1 499 ? 45.405 8.422 -54.506 1.00 79.06 499 TRP A O 1
ATOM 3915 N N . THR A 1 500 ? 47.502 9.204 -54.295 1.00 81.19 500 THR A N 1
ATOM 3916 C CA . THR A 1 500 ? 47.695 8.754 -52.908 1.00 81.19 500 THR A CA 1
ATOM 3917 C C . THR A 1 500 ? 46.706 9.404 -51.943 1.00 81.19 500 THR A C 1
ATOM 3919 O O . THR A 1 500 ? 46.189 8.717 -51.066 1.00 81.19 500 THR A O 1
ATOM 3922 N N . ALA A 1 501 ? 46.376 10.691 -52.110 1.00 76.88 501 ALA A N 1
ATOM 3923 C CA . ALA A 1 501 ? 45.335 11.341 -51.316 1.00 76.88 501 ALA A CA 1
ATOM 3924 C C . ALA A 1 501 ? 43.953 10.714 -51.563 1.00 76.88 501 ALA A C 1
ATOM 3926 O O . ALA A 1 501 ? 43.245 10.413 -50.610 1.00 76.88 501 ALA A O 1
ATOM 3927 N N . PHE A 1 502 ? 43.588 10.450 -52.820 1.00 78.69 502 PHE A N 1
ATOM 3928 C CA . PHE A 1 502 ? 42.308 9.830 -53.171 1.00 78.69 502 PHE A CA 1
ATOM 3929 C C . PHE A 1 502 ? 42.179 8.389 -52.664 1.00 78.69 502 PHE A C 1
ATOM 3931 O O . PHE A 1 502 ? 41.145 8.023 -52.102 1.00 78.69 502 PHE A O 1
ATOM 3938 N N . THR A 1 503 ? 43.226 7.570 -52.812 1.00 80.38 503 THR A N 1
ATOM 3939 C CA . THR A 1 503 ? 43.237 6.204 -52.269 1.00 80.38 503 THR A CA 1
ATOM 3940 C C . THR A 1 503 ? 43.206 6.219 -50.748 1.00 80.38 503 THR A C 1
ATOM 3942 O O . THR A 1 503 ? 42.474 5.430 -50.160 1.00 80.38 503 THR A O 1
ATOM 3945 N N . LYS A 1 504 ? 43.924 7.152 -50.109 1.00 83.81 504 LYS A N 1
ATOM 3946 C CA . LYS A 1 504 ? 43.915 7.320 -48.652 1.00 83.81 504 LYS A CA 1
ATOM 3947 C C . LYS A 1 504 ? 42.537 7.737 -48.141 1.00 83.81 504 LYS A C 1
ATOM 3949 O O . LYS A 1 504 ? 42.068 7.135 -47.187 1.00 83.81 504 LYS A O 1
ATOM 3954 N N . THR A 1 505 ? 41.851 8.680 -48.789 1.00 79.25 505 THR A N 1
ATOM 3955 C CA . THR A 1 505 ? 40.481 9.073 -48.415 1.00 79.25 505 THR A CA 1
ATOM 3956 C C . THR A 1 505 ? 39.489 7.925 -48.609 1.00 79.25 505 THR A C 1
ATOM 3958 O O . THR A 1 505 ? 38.686 7.663 -47.720 1.00 79.25 505 THR A O 1
ATOM 3961 N N . LYS A 1 506 ? 39.566 7.175 -49.718 1.00 82.25 506 LYS A N 1
ATOM 3962 C CA . LYS A 1 506 ? 38.732 5.974 -49.914 1.00 82.25 506 LYS A CA 1
ATOM 3963 C C . LYS A 1 506 ? 38.991 4.901 -48.860 1.00 82.25 506 LYS A C 1
ATOM 3965 O O . LYS A 1 506 ? 38.049 4.258 -48.407 1.00 82.25 506 LYS A O 1
ATOM 3970 N N . GLN A 1 507 ? 40.253 4.703 -48.487 1.00 84.00 507 GLN A N 1
ATOM 3971 C CA . GLN A 1 507 ? 40.632 3.749 -47.454 1.00 84.00 507 GLN A CA 1
ATOM 3972 C C . GLN A 1 507 ? 40.146 4.207 -46.077 1.00 84.00 507 GLN A C 1
ATOM 3974 O O . GLN A 1 507 ? 39.527 3.418 -45.385 1.00 84.00 507 GLN A O 1
ATOM 3979 N N . GLN A 1 508 ? 40.271 5.493 -45.743 1.00 83.94 508 GLN A N 1
ATOM 3980 C CA . GLN A 1 508 ? 39.715 6.070 -44.514 1.00 83.94 508 GLN A CA 1
ATOM 3981 C C . GLN A 1 508 ? 38.192 5.912 -44.422 1.00 83.94 508 GLN A C 1
ATOM 3983 O O . GLN A 1 508 ? 37.690 5.547 -43.366 1.00 83.94 508 GLN A O 1
ATOM 3988 N N . VAL A 1 509 ? 37.455 6.146 -45.515 1.00 82.88 509 VAL A N 1
ATOM 3989 C CA . VAL A 1 509 ? 35.999 5.916 -45.562 1.00 82.88 509 VAL A CA 1
ATOM 3990 C C . VAL A 1 509 ? 35.677 4.436 -45.355 1.00 82.88 509 VAL A C 1
ATOM 3992 O O . VAL A 1 509 ? 34.785 4.104 -44.579 1.00 82.88 509 VAL A O 1
ATOM 3995 N N . ARG A 1 510 ? 36.430 3.537 -46.000 1.00 83.62 510 ARG A N 1
ATOM 3996 C CA . ARG A 1 510 ? 36.257 2.090 -45.832 1.00 83.62 510 ARG A CA 1
ATOM 3997 C C . ARG A 1 510 ? 36.542 1.643 -44.400 1.00 83.62 510 ARG A C 1
ATOM 3999 O O . ARG A 1 510 ? 35.740 0.911 -43.834 1.00 83.62 510 ARG A O 1
ATOM 4006 N N . ASP A 1 511 ? 37.640 2.105 -43.816 1.00 86.25 511 ASP A N 1
ATOM 4007 C CA . ASP A 1 511 ? 38.035 1.778 -42.448 1.00 86.25 511 ASP A CA 1
ATOM 4008 C C . ASP A 1 511 ? 37.005 2.321 -41.445 1.00 86.25 511 ASP A C 1
ATOM 4010 O O . ASP A 1 511 ? 36.605 1.602 -40.534 1.00 86.25 511 ASP A O 1
ATOM 4014 N N . ALA A 1 512 ? 36.493 3.540 -41.655 1.00 83.31 512 ALA A N 1
ATOM 4015 C CA . ALA A 1 512 ? 35.463 4.140 -40.807 1.00 83.31 512 ALA A CA 1
ATOM 4016 C C . ALA A 1 512 ? 34.125 3.383 -40.861 1.00 83.31 512 ALA A C 1
ATOM 4018 O O . ALA A 1 512 ? 33.523 3.123 -39.819 1.00 83.31 512 ALA A O 1
ATOM 4019 N N . VAL A 1 513 ? 33.654 3.002 -42.056 1.00 84.69 513 VAL A N 1
ATOM 4020 C CA . VAL A 1 513 ? 32.401 2.239 -42.204 1.00 84.69 513 VAL A CA 1
ATOM 4021 C C . VAL A 1 513 ? 32.561 0.808 -41.685 1.00 84.69 513 VAL A C 1
ATOM 4023 O O . VAL A 1 513 ? 31.649 0.310 -41.032 1.00 84.69 513 VAL A O 1
ATOM 4026 N N . ASN A 1 514 ? 33.712 0.165 -41.904 1.00 86.56 514 ASN A N 1
ATOM 4027 C CA . ASN A 1 514 ? 34.000 -1.164 -41.356 1.00 86.56 514 ASN A CA 1
ATOM 4028 C C . ASN A 1 514 ? 34.069 -1.150 -39.825 1.00 86.56 514 ASN A C 1
ATOM 4030 O O . ASN A 1 514 ? 33.549 -2.054 -39.179 1.00 86.56 514 ASN A O 1
ATOM 4034 N N . GLU A 1 515 ? 34.676 -0.120 -39.234 1.00 88.25 515 GLU A N 1
ATOM 4035 C CA . GLU A 1 515 ? 34.711 0.043 -37.781 1.00 88.25 515 GLU A CA 1
ATOM 4036 C C . GLU A 1 515 ? 33.304 0.261 -37.210 1.00 88.25 515 GLU A C 1
ATOM 4038 O O . GLU A 1 515 ? 32.948 -0.339 -36.196 1.00 88.25 515 GLU A O 1
ATOM 4043 N N . ARG A 1 516 ? 32.476 1.065 -37.889 1.00 86.50 516 ARG A N 1
ATOM 4044 C CA . ARG A 1 516 ? 31.073 1.274 -37.511 1.00 86.50 516 ARG A CA 1
ATOM 4045 C C . ARG A 1 516 ? 30.257 -0.017 -37.622 1.00 86.50 516 ARG A C 1
ATOM 4047 O O . ARG A 1 516 ? 29.518 -0.340 -36.698 1.00 86.50 516 ARG A O 1
ATOM 4054 N N . HIS A 1 517 ? 30.441 -0.779 -38.703 1.00 87.38 517 HIS A N 1
ATOM 4055 C CA . HIS A 1 517 ? 29.819 -2.093 -38.892 1.00 87.38 517 HIS A CA 1
ATOM 4056 C C . HIS A 1 517 ? 30.229 -3.068 -37.789 1.00 87.38 517 HIS A C 1
ATOM 4058 O O . HIS A 1 517 ? 29.359 -3.688 -37.191 1.00 87.38 517 HIS A O 1
ATOM 4064 N N . ARG A 1 518 ? 31.522 -3.148 -37.452 1.00 87.81 518 ARG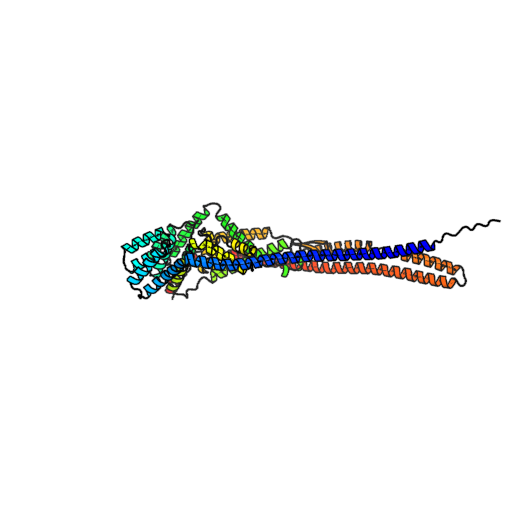 A N 1
ATOM 4065 C CA . ARG A 1 518 ? 32.029 -4.013 -36.377 1.00 87.81 518 ARG A CA 1
ATOM 4066 C C . ARG A 1 518 ? 31.377 -3.697 -35.031 1.00 87.81 518 ARG A C 1
ATOM 4068 O O . ARG A 1 518 ? 30.876 -4.608 -34.381 1.00 87.81 518 ARG A O 1
ATOM 4075 N N . ARG A 1 519 ? 31.321 -2.417 -34.649 1.00 88.62 519 ARG A N 1
ATOM 4076 C CA . ARG A 1 519 ? 30.665 -1.990 -33.400 1.00 88.62 519 ARG A CA 1
ATOM 4077 C C . ARG A 1 519 ? 29.176 -2.307 -33.405 1.00 88.62 519 ARG A C 1
ATOM 4079 O O . ARG A 1 519 ? 28.677 -2.876 -32.445 1.00 88.62 519 ARG A O 1
ATOM 4086 N N . ALA A 1 520 ? 28.471 -1.997 -34.490 1.00 87.31 520 ALA A N 1
ATOM 4087 C CA . ALA A 1 520 ? 27.045 -2.291 -34.598 1.00 87.31 520 ALA A CA 1
ATOM 4088 C C . ALA A 1 520 ? 26.745 -3.800 -34.592 1.00 87.31 520 ALA A C 1
ATOM 4090 O O . ALA A 1 520 ? 25.698 -4.216 -34.100 1.00 87.31 520 ALA A O 1
ATOM 4091 N N . HIS A 1 521 ? 27.663 -4.619 -35.106 1.00 89.62 521 HIS A N 1
ATOM 4092 C CA . HIS A 1 521 ? 27.580 -6.077 -35.070 1.00 89.62 521 HIS A CA 1
ATOM 4093 C C . HIS A 1 521 ? 27.767 -6.622 -33.647 1.00 89.62 521 HIS A C 1
ATOM 4095 O O . HIS A 1 521 ? 27.014 -7.493 -33.212 1.00 89.62 521 HIS A O 1
ATOM 4101 N N . GLU A 1 522 ? 28.737 -6.087 -32.900 1.00 91.12 522 GLU A N 1
ATOM 4102 C CA . GLU A 1 522 ? 28.945 -6.406 -31.481 1.00 91.12 522 GLU A CA 1
ATOM 4103 C C . GLU A 1 522 ? 27.739 -5.984 -30.630 1.00 91.12 522 GLU A C 1
ATOM 4105 O O . GLU A 1 522 ? 27.242 -6.784 -29.839 1.00 91.12 522 GLU A O 1
ATOM 4110 N N . VAL A 1 523 ? 27.210 -4.776 -30.851 1.00 92.38 523 VAL A N 1
ATOM 4111 C CA . VAL A 1 523 ? 26.012 -4.268 -30.165 1.00 92.38 523 VAL A CA 1
ATOM 4112 C C . VAL A 1 523 ? 24.785 -5.121 -30.482 1.00 92.38 523 VAL A C 1
ATOM 4114 O O . VAL A 1 523 ? 24.047 -5.468 -29.565 1.00 92.38 523 VAL A O 1
ATOM 4117 N N . LEU A 1 524 ? 24.572 -5.515 -31.744 1.00 91.44 524 LEU A N 1
ATOM 4118 C CA . LEU A 1 524 ? 23.452 -6.383 -32.121 1.00 91.44 524 LEU A CA 1
ATOM 4119 C C . LEU A 1 524 ? 23.538 -7.739 -31.414 1.00 91.44 524 LEU A C 1
ATOM 4121 O O . LEU A 1 524 ? 22.547 -8.193 -30.847 1.00 91.44 524 LEU A O 1
ATOM 4125 N N . ARG A 1 525 ? 24.718 -8.367 -31.389 1.00 92.94 525 ARG A N 1
ATOM 4126 C CA . ARG A 1 525 ? 24.925 -9.610 -30.631 1.00 92.94 525 ARG A CA 1
ATOM 4127 C C . ARG A 1 525 ? 24.679 -9.427 -29.140 1.00 92.94 525 ARG A C 1
ATOM 4129 O O . ARG A 1 525 ? 24.036 -10.278 -28.535 1.00 92.94 525 ARG A O 1
ATOM 4136 N N . GLY A 1 526 ? 25.147 -8.321 -28.566 1.00 92.56 526 GLY A N 1
ATOM 4137 C CA . GLY A 1 526 ? 24.881 -7.970 -27.175 1.00 92.56 526 GLY A CA 1
ATOM 4138 C C . GLY A 1 526 ? 23.384 -7.816 -26.889 1.00 92.56 526 GLY A C 1
ATOM 4139 O O . GLY A 1 526 ? 22.884 -8.434 -25.957 1.00 92.56 526 GLY A O 1
ATOM 4140 N N . CYS A 1 527 ? 22.644 -7.102 -27.745 1.00 92.94 527 CYS A N 1
ATOM 4141 C CA . CYS A 1 527 ? 21.187 -6.963 -27.640 1.00 92.94 527 CYS A CA 1
ATOM 4142 C C . CYS A 1 527 ? 20.474 -8.321 -27.705 1.00 92.94 527 CYS A C 1
ATOM 4144 O O . CYS A 1 527 ? 19.531 -8.561 -26.958 1.00 92.94 527 CYS A O 1
ATOM 4146 N N . LEU A 1 528 ? 20.902 -9.217 -28.600 1.00 93.00 528 LEU A N 1
ATOM 4147 C CA . LEU A 1 528 ? 20.308 -10.551 -28.731 1.00 93.00 528 LEU A CA 1
ATOM 4148 C C . LEU A 1 528 ? 20.642 -11.451 -27.534 1.00 93.00 528 LEU A C 1
ATOM 4150 O O . LEU A 1 528 ? 19.773 -12.194 -27.084 1.00 93.00 528 LEU A O 1
ATOM 4154 N N . ALA A 1 529 ? 21.856 -11.359 -26.986 1.00 93.75 529 ALA A N 1
ATOM 4155 C CA . ALA A 1 529 ? 22.232 -12.064 -25.763 1.00 93.75 529 ALA A CA 1
ATOM 4156 C C . ALA A 1 529 ? 21.399 -11.581 -24.564 1.00 93.75 529 ALA A C 1
ATOM 4158 O O . ALA A 1 529 ? 20.781 -12.396 -23.879 1.00 93.75 529 ALA A O 1
ATOM 4159 N N . GLU A 1 530 ? 21.291 -10.262 -24.378 1.00 94.75 530 GLU A N 1
ATOM 4160 C CA . GLU A 1 530 ? 20.415 -9.673 -23.362 1.00 94.75 530 GLU A CA 1
ATOM 4161 C C . GLU A 1 530 ? 18.950 -10.075 -23.575 1.00 94.75 530 GLU A C 1
ATOM 4163 O O . GLU A 1 530 ? 18.248 -10.333 -22.603 1.00 94.75 530 GLU A O 1
ATOM 4168 N N . LEU A 1 531 ? 18.480 -10.196 -24.824 1.00 94.25 531 LEU A N 1
ATOM 4169 C CA . LEU A 1 531 ? 17.116 -10.644 -25.125 1.00 94.25 531 LEU A CA 1
ATOM 4170 C C . LEU A 1 531 ? 16.873 -12.086 -24.690 1.00 94.25 531 LEU A C 1
ATOM 4172 O O . LEU A 1 531 ? 15.822 -12.380 -24.121 1.00 94.25 531 LEU A O 1
ATOM 4176 N N . VAL A 1 532 ? 17.825 -12.985 -24.938 1.00 94.50 532 VAL A N 1
ATOM 4177 C CA . VAL A 1 532 ? 17.738 -14.381 -24.489 1.00 94.50 532 VAL A CA 1
ATOM 4178 C C . VAL A 1 532 ? 17.635 -14.440 -22.966 1.00 94.50 532 VAL A C 1
ATOM 4180 O O . VAL A 1 532 ? 16.757 -15.128 -22.436 1.00 94.50 532 VAL A O 1
ATOM 4183 N N . ASP A 1 533 ? 18.492 -13.704 -22.262 1.00 93.44 533 ASP A N 1
ATOM 4184 C CA . ASP A 1 533 ? 18.502 -13.688 -20.799 1.00 93.44 533 ASP A CA 1
ATOM 4185 C C . ASP A 1 533 ? 17.237 -13.033 -20.232 1.00 93.44 533 ASP A C 1
ATOM 4187 O O . ASP A 1 533 ? 16.590 -13.607 -19.355 1.00 93.44 533 ASP A O 1
ATOM 4191 N N . PHE A 1 534 ? 16.792 -11.921 -20.818 1.00 93.88 534 PHE A N 1
ATOM 4192 C CA . PHE A 1 534 ? 15.520 -11.276 -20.502 1.00 93.88 534 PHE A CA 1
ATOM 4193 C C . PHE A 1 534 ? 14.338 -12.245 -20.644 1.00 93.88 534 PHE A C 1
ATOM 4195 O O . PHE A 1 534 ? 13.498 -12.342 -19.749 1.00 93.88 534 PHE A O 1
ATOM 4202 N N . ARG A 1 535 ? 14.261 -13.009 -21.744 1.00 93.56 535 ARG A N 1
ATOM 4203 C CA . ARG A 1 535 ? 13.172 -13.976 -21.982 1.00 93.56 535 ARG A CA 1
ATOM 4204 C C . ARG A 1 535 ? 13.211 -15.153 -21.014 1.00 93.56 535 ARG A C 1
ATOM 4206 O O . ARG A 1 535 ? 12.151 -15.611 -20.574 1.00 93.56 535 ARG A O 1
ATOM 4213 N N . ARG A 1 536 ? 14.404 -15.640 -20.661 1.00 93.19 536 ARG A N 1
ATOM 4214 C CA . ARG A 1 536 ? 14.575 -16.679 -19.633 1.00 93.19 536 ARG A CA 1
ATOM 4215 C C . ARG A 1 536 ? 14.119 -16.181 -18.270 1.00 93.19 536 ARG A C 1
ATOM 4217 O O . ARG A 1 536 ? 13.357 -16.874 -17.598 1.00 93.19 536 ARG A O 1
ATOM 4224 N N . ASP A 1 537 ? 14.539 -14.980 -17.888 1.00 91.88 537 ASP A N 1
ATOM 4225 C CA . ASP A 1 537 ? 14.165 -14.369 -16.617 1.00 91.88 537 ASP A CA 1
ATOM 4226 C C . ASP A 1 537 ? 12.669 -14.092 -16.538 1.00 91.88 537 ASP A C 1
ATOM 4228 O O . ASP A 1 537 ? 12.040 -14.458 -15.544 1.00 91.88 537 ASP A O 1
ATOM 4232 N N . TYR A 1 538 ? 12.089 -13.541 -17.604 1.00 92.31 538 TYR A N 1
ATOM 4233 C CA . TYR A 1 538 ? 10.649 -13.363 -17.747 1.00 92.31 538 TYR A CA 1
ATOM 4234 C C . TYR A 1 538 ? 9.903 -14.688 -17.546 1.00 92.31 538 TYR A C 1
ATOM 4236 O O . TYR A 1 538 ? 9.020 -14.774 -16.698 1.00 92.31 538 TYR A O 1
ATOM 4244 N N . SER A 1 539 ? 10.295 -15.748 -18.264 1.00 92.62 539 SER A N 1
ATOM 4245 C CA . SER A 1 539 ? 9.618 -17.054 -18.198 1.00 92.62 539 SER A CA 1
ATOM 4246 C C . SER A 1 539 ? 9.735 -17.697 -16.814 1.00 92.62 539 SER A C 1
ATOM 4248 O O . SER A 1 539 ? 8.771 -18.258 -16.297 1.00 92.62 539 SER A O 1
ATOM 4250 N N . ARG A 1 540 ? 10.911 -17.589 -16.185 1.00 93.81 540 ARG A N 1
ATOM 4251 C CA . ARG A 1 540 ? 11.151 -18.079 -14.823 1.00 93.81 540 ARG A CA 1
ATOM 4252 C C . ARG A 1 540 ? 10.266 -17.365 -13.802 1.00 93.81 540 ARG A C 1
ATOM 4254 O O . ARG A 1 540 ? 9.744 -18.019 -12.907 1.00 93.81 540 ARG A O 1
ATOM 4261 N N . ARG A 1 541 ? 10.115 -16.043 -13.917 1.00 91.81 541 ARG A N 1
ATOM 4262 C CA . ARG A 1 541 ? 9.285 -15.232 -13.012 1.00 91.81 541 ARG A CA 1
ATOM 4263 C C . ARG A 1 541 ? 7.796 -15.459 -13.251 1.00 91.81 541 ARG A C 1
ATOM 4265 O O . ARG A 1 541 ? 7.049 -15.643 -12.298 1.00 91.81 541 ARG A O 1
ATOM 4272 N N . ASP A 1 542 ? 7.369 -15.529 -14.509 1.00 93.56 542 ASP A N 1
ATOM 4273 C CA . ASP A 1 542 ? 5.980 -15.833 -14.867 1.00 93.56 542 ASP A CA 1
ATOM 4274 C C . ASP A 1 542 ? 5.537 -17.213 -14.344 1.00 93.56 542 ASP A C 1
ATOM 4276 O O . ASP A 1 542 ? 4.405 -17.369 -13.884 1.00 93.56 542 ASP A O 1
ATOM 4280 N N . ALA A 1 543 ? 6.441 -18.200 -14.304 1.00 93.19 543 ALA A N 1
ATOM 4281 C CA . ALA A 1 543 ? 6.158 -19.508 -13.711 1.00 93.19 543 ALA A CA 1
ATOM 4282 C C . ALA A 1 543 ? 5.790 -19.433 -12.213 1.00 93.19 543 ALA A C 1
ATOM 4284 O O . ALA A 1 543 ? 5.004 -20.253 -11.736 1.00 93.19 543 ALA A O 1
ATOM 4285 N N . GLN A 1 544 ? 6.270 -18.417 -11.483 1.00 93.25 544 GLN A N 1
ATOM 4286 C CA . GLN A 1 544 ? 5.948 -18.208 -10.063 1.00 93.25 544 GLN A CA 1
ATOM 4287 C C . GLN A 1 544 ? 4.483 -17.809 -9.833 1.00 93.25 544 GLN A C 1
ATOM 4289 O O . GLN A 1 544 ? 4.003 -17.852 -8.699 1.00 93.25 544 GLN A O 1
ATOM 4294 N N . ALA A 1 545 ? 3.740 -17.459 -10.891 1.00 93.06 545 ALA A N 1
ATOM 4295 C CA . ALA A 1 545 ? 2.296 -17.270 -10.801 1.00 93.06 545 ALA A CA 1
ATOM 4296 C C . ALA A 1 545 ? 1.596 -18.528 -10.257 1.00 93.06 545 ALA A C 1
ATOM 4298 O O . ALA A 1 545 ? 0.673 -18.411 -9.451 1.00 93.06 545 ALA A O 1
ATOM 4299 N N . ALA A 1 546 ? 2.056 -19.723 -10.651 1.00 92.06 546 ALA A N 1
ATOM 4300 C CA . ALA A 1 546 ? 1.502 -20.986 -10.166 1.00 92.06 546 ALA A CA 1
ATOM 4301 C C . ALA A 1 546 ? 1.800 -21.205 -8.673 1.00 92.06 546 ALA A C 1
ATOM 4303 O O . ALA A 1 546 ? 0.914 -21.627 -7.931 1.00 92.06 546 ALA A O 1
ATOM 4304 N N . ASP A 1 547 ? 3.007 -20.857 -8.218 1.00 90.56 547 ASP A N 1
ATOM 4305 C CA . ASP A 1 547 ? 3.395 -20.958 -6.806 1.00 90.56 547 ASP A CA 1
ATOM 4306 C C . ASP A 1 547 ? 2.517 -20.066 -5.919 1.00 90.56 547 ASP A C 1
ATOM 4308 O O . ASP A 1 547 ? 2.081 -20.481 -4.845 1.00 90.56 547 ASP A O 1
ATOM 4312 N N . LEU A 1 548 ? 2.230 -18.838 -6.368 1.00 89.62 548 LEU A N 1
ATOM 4313 C CA . LEU A 1 548 ? 1.349 -17.916 -5.651 1.00 89.62 548 LEU A CA 1
ATOM 4314 C C . LEU A 1 548 ? -0.095 -18.434 -5.597 1.00 89.62 548 LEU A C 1
ATOM 4316 O O . LEU A 1 548 ? -0.725 -18.378 -4.542 1.00 89.62 548 LEU A O 1
ATOM 4320 N N . GLN A 1 549 ? -0.611 -18.978 -6.703 1.00 89.25 549 GLN A N 1
ATOM 4321 C CA . GLN A 1 549 ? -1.941 -19.594 -6.729 1.00 89.25 549 GLN A CA 1
ATOM 4322 C C . GLN A 1 549 ? -2.030 -20.784 -5.774 1.00 89.25 549 GLN A C 1
ATOM 4324 O O . GLN A 1 549 ? -3.008 -20.907 -5.038 1.00 89.25 549 GLN A O 1
ATOM 4329 N N . GLN A 1 550 ? -1.000 -21.632 -5.742 1.00 89.00 550 GLN A N 1
ATOM 4330 C CA . GLN A 1 550 ? -0.921 -22.736 -4.791 1.00 89.00 550 GLN A CA 1
ATOM 4331 C C . GLN A 1 550 ? -0.884 -22.222 -3.355 1.00 89.00 550 GLN A C 1
ATOM 4333 O O . GLN A 1 550 ? -1.663 -22.703 -2.538 1.00 89.00 550 GLN A O 1
ATOM 4338 N N . LEU A 1 551 ? -0.040 -21.235 -3.040 1.00 86.81 551 LEU A N 1
ATOM 4339 C CA . LEU A 1 551 ? 0.017 -20.638 -1.705 1.00 86.81 551 LEU A CA 1
ATOM 4340 C C . LEU A 1 551 ? -1.365 -20.147 -1.264 1.00 86.81 551 LEU A C 1
ATOM 4342 O O . LEU A 1 551 ? -1.852 -20.549 -0.211 1.00 86.81 551 LEU A O 1
ATOM 4346 N N . LEU A 1 552 ? -2.009 -19.323 -2.092 1.00 85.44 552 LEU A N 1
ATOM 4347 C CA . LEU A 1 552 ? -3.324 -18.767 -1.798 1.00 85.44 552 LEU A CA 1
ATOM 4348 C C . LEU A 1 552 ? -4.379 -19.862 -1.637 1.00 85.44 552 LEU A C 1
ATOM 4350 O O . LEU A 1 552 ? -5.169 -19.779 -0.707 1.00 85.44 552 LEU A O 1
ATOM 4354 N N . ALA A 1 553 ? -4.370 -20.914 -2.462 1.00 84.38 553 ALA A N 1
ATOM 4355 C CA . ALA A 1 553 ? -5.326 -22.023 -2.376 1.00 84.38 553 ALA A CA 1
ATOM 4356 C C . ALA A 1 553 ? -5.305 -22.762 -1.020 1.00 84.38 553 ALA A C 1
ATOM 4358 O O . ALA A 1 553 ? -6.338 -23.272 -0.593 1.00 84.38 553 ALA A O 1
ATOM 4359 N N . HIS A 1 554 ? -4.160 -22.794 -0.328 1.00 81.50 554 HIS A N 1
ATOM 4360 C CA . HIS A 1 554 ? -4.026 -23.439 0.986 1.00 81.50 554 HIS A CA 1
ATOM 4361 C C . HIS A 1 554 ? -4.422 -22.528 2.160 1.00 81.50 554 HIS A C 1
ATOM 4363 O O . HIS A 1 554 ? -4.541 -23.000 3.290 1.00 81.50 554 HIS A O 1
ATOM 4369 N N . ILE A 1 555 ? -4.626 -21.231 1.921 1.00 79.25 555 ILE A N 1
ATOM 4370 C CA . ILE A 1 555 ? -5.018 -20.268 2.951 1.00 79.25 555 ILE A CA 1
ATOM 4371 C C . ILE A 1 555 ? -6.540 -20.309 3.094 1.00 79.25 555 ILE A C 1
ATOM 4373 O O . ILE A 1 555 ? -7.259 -19.584 2.414 1.00 79.25 555 ILE A O 1
ATOM 4377 N N . THR A 1 556 ? -7.034 -21.167 3.987 1.00 67.88 556 THR A N 1
ATOM 4378 C CA . THR A 1 556 ? -8.463 -21.240 4.325 1.00 67.88 556 THR A CA 1
ATOM 4379 C C . THR A 1 556 ? -8.777 -20.488 5.624 1.00 67.88 556 THR A C 1
ATOM 4381 O O . THR A 1 556 ? -7.942 -20.474 6.535 1.00 67.88 556 THR A O 1
ATOM 4384 N N . PRO A 1 557 ? -9.990 -19.918 5.782 1.00 63.22 557 PRO A N 1
ATOM 4385 C CA . PRO A 1 557 ? -10.424 -19.300 7.045 1.00 63.22 557 PRO A CA 1
ATOM 4386 C C . PRO A 1 557 ? -10.325 -20.241 8.254 1.00 63.22 557 PRO A C 1
ATOM 4388 O O . PRO A 1 557 ? -10.065 -19.821 9.382 1.00 63.22 557 PRO A O 1
ATOM 4391 N N . GLU A 1 558 ? -10.480 -21.540 8.012 1.00 59.47 558 GLU A N 1
ATOM 4392 C CA . GLU A 1 558 ? -10.390 -22.607 9.010 1.00 59.47 558 GLU A CA 1
ATOM 4393 C C . GLU A 1 558 ? -8.954 -22.826 9.506 1.00 59.47 558 GLU A C 1
ATOM 4395 O O . GLU A 1 558 ? -8.754 -23.174 10.669 1.00 59.47 558 GLU A O 1
ATOM 4400 N N . SER A 1 559 ? -7.936 -22.567 8.681 1.00 57.34 559 SER A N 1
ATOM 4401 C CA . SER A 1 559 ? -6.525 -22.701 9.078 1.00 57.34 559 SER A CA 1
ATOM 4402 C C . SER A 1 559 ? -6.142 -21.739 10.211 1.00 57.34 559 SER A C 1
ATOM 4404 O O . SER A 1 559 ? -5.294 -22.059 11.046 1.00 57.34 559 SER A O 1
ATOM 4406 N N . PHE A 1 560 ? -6.846 -20.611 10.320 1.00 56.59 560 PHE A N 1
ATOM 4407 C CA . PHE A 1 560 ? -6.683 -19.622 11.391 1.00 56.59 560 PHE A CA 1
ATOM 4408 C C . PHE A 1 560 ? -7.583 -19.898 12.611 1.00 56.59 560 PHE A C 1
ATOM 4410 O O . PHE A 1 560 ? -7.548 -19.169 13.599 1.00 56.59 560 PHE A O 1
ATOM 4417 N N . SER A 1 561 ? -8.369 -20.983 12.593 1.00 48.44 561 SER A N 1
ATOM 4418 C CA . SER A 1 561 ? -9.313 -21.332 13.667 1.00 48.44 561 SER A CA 1
ATOM 4419 C C . SER A 1 561 ? -8.702 -22.147 14.823 1.00 48.44 561 SER A C 1
ATOM 4421 O O . SER A 1 561 ? -9.303 -22.242 15.895 1.00 48.44 561 SER A O 1
ATOM 4423 N N . SER A 1 562 ? -7.506 -22.727 14.658 1.00 44.97 562 SER A N 1
ATOM 4424 C CA . SER A 1 562 ? -7.024 -23.805 15.544 1.00 44.97 562 SER A CA 1
ATOM 4425 C C . SER A 1 562 ? -6.260 -23.359 16.804 1.00 44.97 562 SER A C 1
ATOM 4427 O O . SER A 1 562 ? -6.174 -24.126 17.766 1.00 44.97 562 SER A O 1
ATOM 4429 N N . LYS A 1 563 ? -5.738 -22.125 16.867 1.00 52.38 563 LYS A N 1
ATOM 4430 C CA . LYS A 1 563 ? -4.863 -21.676 17.968 1.00 52.38 563 LYS A CA 1
ATOM 4431 C C . LYS A 1 563 ? -5.453 -20.498 18.740 1.00 52.38 563 LYS A C 1
ATOM 4433 O O . LYS A 1 563 ? -5.303 -19.346 18.367 1.00 52.38 563 LYS A O 1
ATOM 4438 N N . THR A 1 564 ? -6.099 -20.806 19.859 1.00 53.44 564 THR A N 1
ATOM 4439 C CA . THR A 1 564 ? -6.542 -19.820 20.861 1.00 53.44 564 THR A CA 1
ATOM 4440 C C . THR A 1 564 ? -5.608 -19.842 22.059 1.00 53.44 564 THR A C 1
ATOM 4442 O O . THR A 1 564 ? -5.054 -20.898 22.361 1.00 53.44 564 THR A O 1
ATOM 4445 N N . TYR A 1 565 ? -5.593 -18.763 22.847 1.00 50.78 565 TYR A N 1
ATOM 4446 C CA . TYR A 1 565 ? -5.098 -18.777 24.233 1.00 50.78 565 TYR A CA 1
ATOM 4447 C C . TYR A 1 565 ? -5.607 -19.974 25.055 1.00 50.78 565 TYR A C 1
ATOM 4449 O O . TYR A 1 565 ? -4.886 -20.537 25.872 1.00 50.78 565 TYR A O 1
ATOM 4457 N N . GLU A 1 566 ? -6.868 -20.364 24.854 1.00 50.81 566 GLU A N 1
ATOM 4458 C CA . GLU A 1 566 ? -7.485 -21.500 25.547 1.00 50.81 566 GLU A CA 1
ATOM 4459 C C . GLU A 1 566 ? -6.997 -22.858 25.000 1.00 50.81 566 GLU A C 1
ATOM 4461 O O . GLU A 1 566 ? -6.839 -23.794 25.778 1.00 50.81 566 GLU A O 1
ATOM 4466 N N . THR A 1 567 ? -6.679 -22.967 23.703 1.00 50.31 567 THR A N 1
ATOM 4467 C CA . THR A 1 567 ? -6.148 -24.205 23.102 1.00 50.31 567 THR A CA 1
ATOM 4468 C C . THR A 1 567 ? -4.672 -24.416 23.441 1.00 50.31 567 THR A C 1
ATOM 4470 O O . THR A 1 567 ? -4.262 -25.540 23.709 1.00 50.31 567 THR A O 1
ATOM 4473 N N . SER A 1 568 ? -3.868 -23.348 23.475 1.00 47.09 568 SER A N 1
ATOM 4474 C CA . SER A 1 568 ? -2.445 -23.422 23.834 1.00 47.09 568 SER A CA 1
ATOM 4475 C C . SER A 1 568 ? -2.232 -23.778 25.307 1.00 47.09 568 SER A C 1
ATOM 4477 O O . SER A 1 568 ? -1.311 -24.519 25.624 1.00 47.09 568 SER A O 1
ATOM 4479 N N . ARG A 1 569 ? -3.120 -23.318 26.197 1.00 46.53 569 ARG A N 1
ATOM 4480 C CA . ARG A 1 569 ? -3.084 -23.619 27.637 1.00 46.53 569 ARG A CA 1
ATOM 4481 C C . ARG A 1 569 ? -3.735 -24.954 28.022 1.00 46.53 569 ARG A C 1
ATOM 4483 O O . ARG A 1 569 ? -3.599 -25.374 29.158 1.00 46.53 569 ARG A O 1
ATOM 4490 N N . ALA A 1 570 ? -4.479 -25.585 27.113 1.00 44.47 570 ALA A N 1
ATOM 4491 C CA . ALA A 1 570 ? -4.957 -26.960 27.277 1.00 44.47 570 ALA A CA 1
ATOM 4492 C C . ALA A 1 570 ? -3.923 -27.999 26.796 1.00 44.47 570 ALA A C 1
ATOM 4494 O O . ALA A 1 570 ? -4.036 -29.175 27.127 1.00 44.47 570 ALA A O 1
ATOM 4495 N N . LEU A 1 571 ? -2.939 -27.561 25.999 1.00 39.72 571 LEU A N 1
ATOM 4496 C CA . LEU A 1 571 ? -1.839 -28.371 25.464 1.00 39.72 571 LEU A CA 1
ATOM 4497 C C . LEU A 1 571 ? -0.518 -28.199 26.242 1.00 39.72 571 LEU A C 1
ATOM 4499 O O . LEU A 1 571 ? 0.439 -28.917 25.956 1.00 39.72 571 LEU A O 1
ATOM 4503 N N . ALA A 1 572 ? -0.470 -27.264 27.195 1.00 36.59 572 ALA A N 1
ATOM 4504 C CA . ALA A 1 572 ? 0.623 -27.030 28.141 1.00 36.59 572 ALA A CA 1
ATOM 4505 C C . ALA A 1 572 ? 0.131 -27.330 29.556 1.00 36.59 572 ALA A C 1
ATOM 4507 O O . ALA A 1 572 ? 0.917 -27.906 30.340 1.00 36.59 572 ALA A O 1
#

pLDDT: mean 81.91, std 11.26, range [36.59, 95.56]